Protein 5G2U (pdb70)

CATH classification: 3.40.720.10

Nearest PDB structures (foldseek):
  5g2u-assembly1_A  TM=1.002E+00  e=1.551E-100  Bacteroides thetaiotaomicron VPI-5482
  3b5q-assembly1_A  TM=1.000E+00  e=8.560E-94  Bacteroides thetaiotaomicron VPI-5482
  6pt6-assembly1_B  TM=8.086E-01  e=1.722E-25  Pseudoalteromonas fuliginea
  6pt4-assembly1_A  TM=8.047E-01  e=3.263E-25  Pseudoalteromonas fuliginea
  6ptk-assembly1_A  TM=8.006E-01  e=7.806E-25  Pseudoalteromonas fuliginea

Organism: Bacteroides thetaiotaomicron (strain ATCC 29148 / DSM 2079 / JCM 5827 / CCUG 10774 / NCTC 10582 / VPI-5482 / E50) (NCBI:txid226186)

InterPro domains:
  IPR000917 Sulfatase, N-terminal [PF00884] (16-344)
  IPR017850 Alkaline-phosphatase-like, core domain superfamily [G3DSA:3.40.720.10] (14-481)
  IPR017850 Alkaline-phosphatase-like, core domain superfamily [SSF53649] (14-444)
  IPR051849 Glycosaminoglycan-degrading sulfatase [PTHR46615] (4-479)

Foldseek 3Di:
DFFAAEEEAEAQAFLQLDCCSPRHPDQFVLVNVQQQQFAWAQFAFFAALAQLQLQLLQFLLAHCVVQVPFALADPPNHAARDPPRDGLLNLQLVVPAQAAEFDDHSRSHRCPNHDYDQFDFQDDDDPFADDDSLLRSLVRLLVVLLVDLLDYPPYYYYRYHHPPVCLLVRLVVQFDDDDGDDDDDDQDAADPQLEAPDLVQFDLVLLQCCFAPQSLVRQLQPDRSSLSVSLVSNSVRSNSVSVSVVSSLCSNVNDPSNQSYKYWYKYSWHACSSRNDGGRDDDDRACRTTGMIIGIHHPLFGRDSDHDLQANAYSSNAVSVQVCVSSVGDDPPPNPYAHPVCVRNVHDRPDGDQWDKYWHAGHHPLWGKIKMWIGGSFWIWIAIPRVRRMFIDGCVVCVSSNDGCLPPPVCVVVNVVRVVVVVVVCVVSVPCVVVDDTDHDCVSSPFDGHSNGDDDRHRVVPD

Sequence (463 aa):
EKPNFLIIQCDHLTQRVVGAYGQTQGCTLPIDEVASRGVIIFSNAYVGCPLSQPSRAALWSGMMPHQTNVRSNSSEPVNTRLPENVPTLGSLFSSESGYEAVHFGKTHDMGSLRGFKHKEPVAKPFTDPEFPVNNDSFLDVGTCEDAVAYLSNPEPFICIADFQNPHNICGFIGENAGVHTDRPISGPLPELPDNFDVEDWSNIPTPVQYICCSHRRMTQAAHWNEENYRHYIAAFQHYTKMVSKQVDSVLKALYSTPAGRNNTIVVIMADHGDGMASHRMVTKHISFYDEMTNVPFIFAGPGIKQQKKPVDHLLTQPTLDLLPTLCDLAGIAVPAEKAGISLAPTLRGEKQKKSHPYVVSEWHSEYEYVTTPGRMVRGPRYKYTHYLEGNGEELYDMKKDPGERKNLAKDPKYSKIILAEHRALLDDYITRSKDDYRSLKVDADPRCRNHTPGYPSHEGPGAREIL

Secondary structure (DSSP, 8-state):
-PPEEEEEEETT--TTTSGGGSS--SS-HHHHHHHHTSEEBS-BB-S-SSHHHHHHHHHHT--HHHHT--SS--TTTS-PPPTTS--HHHHHHHTT-EEEEEE----TTTTTTSEEE---------SSS---HHHHHHHHHHHHHHHHHH----EEEEEEE-TTTTHHHHHHHT-SS-PPPP-SS--PPPPTT-S-S-GGGS-HHHHTHHHH-HHHHHHTT--HHHHHHHHHHHHHHHHHHHHHHHHHHHHHTTSTTGGGEEEEEE-S----TTGGG--S-SS---HHHHB--EEEESTTPPP-SS-B-SS-B-HHHHHHHHHHHHHTPPPPTT------HHHHHTS------S-EEEEEEESSSSSEEEEEEEE-SSEEEEEETGGGEEEEEETTT-TT-----TT-GGGHHHHHHHHHHHHHHHHHTT--GGGPPPB--GGGS-SSSSGGG--S--HHHH-

B-factor: mean 21.64, std 9.88, range [9.94, 91.68]

Solvent-accessible surface area: 17112 Å² total; per-residue (Å²): 129,83,22,4,0,0,0,0,0,0,0,0,0,0,30,70,3,0,20,30,25,64,133,28,94,39,4,0,119,29,0,24,51,0,6,77,112,0,0,11,0,26,15,0,0,3,0,2,0,1,3,7,0,2,0,0,0,5,0,0,1,32,4,2,13,74,10,87,0,29,0,20,10,77,70,126,89,7,69,166,13,74,78,132,26,36,0,1,0,5,21,0,44,140,52,58,9,95,8,15,0,14,1,28,41,54,14,25,4,0,12,81,32,20,67,74,88,114,12,84,34,86,102,74,126,25,128,65,20,48,31,54,93,22,1,24,48,1,37,2,2,13,90,23,0,45,69,36,1,53,128,60,104,39,2,0,0,0,0,0,0,25,0,0,38,1,0,12,20,12,0,30,73,18,42,28,133,39,132,19,66,124,38,100,41,125,52,22,83,37,23,145,5,10,72,29,94,71,49,80,34,24,5,42,0,3,17,13,0,0,4,13,8,152,37,0,28,41,0,2,90,12,84,106,49,4,1,80,24,0,16,7,0,1,36,48,0,0,86,29,0,4,153,23,0,47,46,0,12,139,6,1,93,74,30,127,18,0,213,42,2,2,0,0,0,1,0,1,0,0,0,0,6,0,1,14,44,3,0,1,23,6,1,1,2,6,28,14,1,0,9,0,0,0,0,0,2,24,55,58,14,64,104,63,97,86,46,4,95,137,15,14,0,4,0,1,12,0,0,1,6,0,0,0,47,20,8,71,20,92,50,30,106,126,18,62,14,20,20,7,0,26,11,0,72,60,104,78,46,191,121,58,25,79,14,2,3,0,5,2,30,1,44,110,65,98,10,16,0,0,0,2,0,0,17,0,110,84,26,1,3,2,6,0,33,23,68,100,14,32,0,0,4,7,16,154,162,23,87,19,3,103,53,20,26,14,159,58,115,85,57,70,66,42,14,53,82,15,105,54,46,0,73,58,14,22,109,156,14,179,12,57,0,118,91,40,81,57,82,20,55,105,63,3,37,77,34,99,47,1,3,70,45,7,122,50,99,10,3,63,75,66,78

Radius of gyration: 21.0 Å; Cα contacts (8 Å, |Δi|>4): 1084; chains: 1; bounding box: 50×53×60 Å

Structure (mmCIF, N/CA/C/O backbone):
data_5G2U
#
_entry.id   5G2U
#
_cell.length_a   68.872
_cell.length_b   68.872
_cell.length_c   110.004
_cell.angle_alpha   90.00
_cell.angle_beta   90.00
_cell.angle_gamma   90.00
#
_symmetry.space_group_name_H-M   'P 41'
#
loop_
_entity.id
_entity.type
_entity.pdbx_description
1 polymer '2-O GLYCOSAMINOGLYCAN SULFATASE'
2 non-polymer 'ZINC ION'
3 non-polymer 'CITRIC ACID'
4 water water
#
loop_
_atom_site.group_PDB
_atom_site.id
_atom_site.type_symbol
_atom_site.label_atom_id
_atom_site.label_alt_id
_atom_site.label_comp_id
_atom_site.label_asym_id
_atom_site.label_entity_id
_atom_site.label_seq_id
_atom_site.pdbx_PDB_ins_code
_atom_site.Cartn_x
_atom_site.Cartn_y
_atom_site.Cartn_z
_atom_site.occupancy
_atom_site.B_iso_or_equiv
_atom_site.auth_seq_id
_atom_site.auth_comp_id
_atom_site.auth_asym_id
_atom_site.auth_atom_id
_atom_site.pdbx_PDB_model_num
ATOM 1 N N . GLU A 1 22 ? -0.400 23.586 -34.014 1.00 52.31 22 GLU A N 1
ATOM 2 C CA . GLU A 1 22 ? -1.367 23.342 -32.900 1.00 44.37 22 GLU A CA 1
ATOM 3 C C . GLU A 1 22 ? -0.797 23.851 -31.570 1.00 37.55 22 GLU A C 1
ATOM 4 O O . GLU A 1 22 ? 0.338 23.541 -31.225 1.00 38.13 22 GLU A O 1
ATOM 5 N N . LYS A 1 23 ? -1.582 24.638 -30.838 1.00 31.89 23 LYS A N 1
ATOM 6 C CA . LYS A 1 23 ? -1.135 25.179 -29.543 1.00 27.06 23 LYS A CA 1
ATOM 7 C C . LYS A 1 23 ? -0.916 24.015 -28.556 1.00 24.09 23 LYS A C 1
ATOM 8 O O . LYS A 1 23 ? -1.638 23.026 -28.637 1.00 25.38 23 LYS A O 1
ATOM 12 N N . PRO A 1 24 ? 0.087 24.123 -27.651 1.00 20.25 24 PRO A N 1
ATOM 13 C CA . PRO A 1 24 ? 0.307 22.973 -26.752 1.00 17.53 24 PRO A CA 1
ATOM 14 C C . PRO A 1 24 ? -0.698 22.972 -25.610 1.00 16.84 24 PRO A C 1
ATOM 15 O O . PRO A 1 24 ? -1.194 24.004 -25.205 1.00 17.90 24 PRO A O 1
ATOM 19 N N . ASN A 1 25 ? -0.996 21.775 -25.118 1.00 13.55 25 ASN A N 1
ATOM 20 C CA . ASN A 1 25 ? -1.645 21.636 -23.821 1.00 12.98 25 ASN A CA 1
ATOM 21 C C . ASN A 1 25 ? -0.584 21.708 -22.701 1.00 12.87 25 ASN A C 1
ATOM 22 O O . ASN A 1 25 ? 0.617 21.605 -22.964 1.00 12.83 25 ASN A O 1
ATOM 27 N N . PHE A 1 26 ? -1.046 21.873 -21.454 1.00 12.94 26 PHE A N 1
ATOM 28 C CA . PHE A 1 26 ? -0.152 21.912 -20.289 1.00 12.21 26 PHE A CA 1
ATOM 29 C C . PHE A 1 26 ? -0.698 21.012 -19.181 1.00 12.51 26 PHE A C 1
ATOM 30 O O . PHE A 1 26 ? -1.908 20.987 -18.933 1.00 12.38 26 PHE A O 1
ATOM 38 N N . LEU A 1 27 ? 0.210 20.288 -18.531 1.00 12.25 27 LEU A N 1
ATOM 39 C CA . LEU A 1 27 ? -0.124 19.530 -17.340 1.00 11.61 27 LEU A CA 1
ATOM 40 C C . LEU A 1 27 ? 0.898 19.946 -16.292 1.00 10.71 27 LEU A C 1
ATOM 41 O O . LEU A 1 27 ? 2.106 19.712 -16.470 1.00 11.52 27 LEU A O 1
ATOM 46 N N . ILE A 1 28 ? 0.416 20.551 -15.208 1.00 11.43 28 ILE A N 1
ATOM 47 C CA . ILE A 1 28 ? 1.276 21.005 -14.112 1.00 11.35 28 ILE A CA 1
ATOM 48 C C . ILE A 1 28 ? 1.006 20.085 -12.926 1.00 11.00 28 ILE A C 1
ATOM 49 O O . ILE A 1 28 ? -0.121 20.019 -12.429 1.00 12.82 28 ILE A O 1
ATOM 54 N N . ILE A 1 29 ? 2.039 19.348 -12.521 1.00 10.81 29 ILE A N 1
ATOM 55 C CA . ILE A 1 29 ? 1.961 18.445 -11.395 1.00 11.33 29 ILE A CA 1
ATOM 56 C C . ILE A 1 29 ? 2.774 19.100 -10.259 1.00 11.65 29 ILE A C 1
ATOM 57 O O . ILE A 1 29 ? 4.004 19.304 -10.370 1.00 13.13 29 ILE A O 1
ATOM 62 N N . GLN A 1 30 ? 2.097 19.385 -9.143 1.00 10.91 30 GLN A N 1
ATOM 63 C CA . GLN A 1 30 ? 2.752 20.018 -7.995 1.00 11.73 30 GLN A CA 1
ATOM 64 C C . GLN A 1 30 ? 2.538 19.142 -6.781 1.00 12.21 30 GLN A C 1
ATOM 65 O O . GLN A 1 30 ? 1.407 18.701 -6.530 1.00 14.19 30 GLN A O 1
ATOM 71 N N . CYS A 1 31 ? 3.625 18.903 -6.035 1.00 11.31 31 CYS A N 1
ATOM 72 C CA . CYS A 1 31 ? 3.586 18.009 -4.872 1.00 12.01 31 CYS A CA 1
ATOM 73 C C . CYS A 1 31 ? 4.061 18.778 -3.653 1.00 14.63 31 CYS A C 1
ATOM 74 O O . CYS A 1 31 ? 5.168 19.280 -3.637 1.00 19.45 31 CYS A O 1
ATOM 77 N N . ASP A 1 32 ? 3.290 18.752 -2.601 1.00 13.63 32 ASP A N 1
ATOM 78 C CA . ASP A 1 32 ? 3.520 19.580 -1.413 1.00 12.83 32 ASP A CA 1
ATOM 79 C C . ASP A 1 32 ? 4.625 18.925 -0.564 1.00 12.21 32 ASP A C 1
ATOM 80 O O . ASP A 1 32 ? 4.516 17.753 -0.227 1.00 14.57 32 ASP A O 1
ATOM 85 N N . HIS A 1 33 ? 5.656 19.696 -0.219 1.00 11.96 33 HIS A N 1
ATOM 86 C CA . HIS A 1 33 ? 6.869 19.261 0.516 1.00 11.38 33 HIS A CA 1
ATOM 87 C C . HIS A 1 33 ? 7.943 18.588 -0.362 1.00 11.30 33 HIS A C 1
ATOM 88 O O . HIS A 1 33 ? 8.986 18.258 0.163 1.00 12.93 33 HIS A O 1
ATOM 95 N N . LEU A 1 34 ? 7.691 18.322 -1.634 1.00 10.97 34 LEU A N 1
ATOM 96 C CA . LEU A 1 34 ? 8.632 17.536 -2.411 1.00 11.10 34 LEU A CA 1
ATOM 97 C C . LEU A 1 34 ? 9.974 18.315 -2.547 1.00 11.13 34 LEU A C 1
ATOM 98 O O . LEU A 1 34 ? 9.990 19.511 -2.814 1.00 12.51 34 LEU A O 1
ATOM 103 N N . THR A 1 35 ? 11.080 17.607 -2.388 1.00 11.05 35 THR A N 1
ATOM 104 C CA . THR A 1 35 ? 12.414 18.198 -2.351 1.00 10.31 35 THR A CA 1
ATOM 105 C C . THR A 1 35 ? 13.291 17.779 -3.503 1.00 10.34 35 THR A C 1
ATOM 106 O O . THR A 1 35 ? 13.100 16.712 -4.087 1.00 10.89 35 THR A O 1
ATOM 110 N N . GLN A 1 36 ? 14.271 18.625 -3.830 1.00 10.21 36 GLN A N 1
ATOM 111 C CA . GLN A 1 36 ? 15.278 18.206 -4.784 1.00 10.62 36 GLN A CA 1
ATOM 112 C C . GLN A 1 36 ? 16.001 16.929 -4.307 1.00 11.02 36 GLN A C 1
ATOM 113 O O . GLN A 1 36 ? 16.287 16.012 -5.105 1.00 11.60 36 GLN A O 1
ATOM 119 N N . ARG A 1 37 ? 16.297 16.859 -3.005 1.00 11.22 37 ARG A N 1
ATOM 120 C CA . ARG A 1 37 ? 17.075 15.734 -2.507 1.00 10.72 37 ARG A CA 1
ATOM 121 C C . ARG A 1 37 ? 16.443 14.367 -2.837 1.00 10.95 37 ARG A C 1
ATOM 122 O O . ARG A 1 37 ? 17.164 13.439 -3.172 1.00 11.99 37 ARG A O 1
ATOM 130 N N . VAL A 1 38 ? 15.124 14.256 -2.737 1.00 11.17 38 VAL A N 1
ATOM 131 C CA . VAL A 1 38 ? 14.461 12.982 -2.944 1.00 11.33 38 VAL A CA 1
ATOM 132 C C . VAL A 1 38 ? 14.182 12.695 -4.412 1.00 11.27 38 VAL A C 1
ATOM 133 O O . VAL A 1 38 ? 13.827 11.567 -4.731 1.00 13.20 38 VAL A O 1
ATOM 137 N N . VAL A 1 39 ? 14.265 13.701 -5.293 1.00 10.90 39 VAL A N 1
ATOM 138 C CA . VAL A 1 39 ? 13.957 13.525 -6.725 1.00 10.97 39 VAL A CA 1
ATOM 139 C C . VAL A 1 39 ? 15.213 13.056 -7.438 1.00 12.30 39 VAL A C 1
ATOM 140 O O . VAL A 1 39 ? 16.202 13.782 -7.492 1.00 13.21 39 VAL A O 1
ATOM 144 N N . GLY A 1 40 ? 15.170 11.840 -7.974 1.00 12.44 40 GLY A N 1
ATOM 145 C CA . GLY A 1 40 ? 16.362 11.228 -8.534 1.00 13.28 40 GLY A CA 1
ATOM 146 C C . GLY A 1 40 ? 17.051 11.987 -9.627 1.00 13.75 40 GLY A C 1
ATOM 147 O O . GLY A 1 40 ? 18.303 11.929 -9.738 1.00 15.58 40 GLY A O 1
ATOM 148 N N . ALA A 1 41 ? 16.283 12.754 -10.397 1.00 13.22 41 ALA A N 1
ATOM 149 C CA . ALA A 1 41 ? 16.883 13.605 -11.429 1.00 14.57 41 ALA A CA 1
ATOM 150 C C . ALA A 1 41 ? 17.931 14.598 -10.891 1.00 14.17 41 ALA A C 1
ATOM 151 O O . ALA A 1 41 ? 18.827 15.049 -11.642 1.00 18.05 41 ALA A O 1
ATOM 153 N N . TYR A 1 42 ? 17.809 14.966 -9.616 1.00 13.20 42 TYR A N 1
ATOM 154 C CA . TYR A 1 42 ? 18.782 15.852 -8.966 1.00 14.69 42 TYR A CA 1
ATOM 155 C C . TYR A 1 42 ? 20.053 15.177 -8.422 1.00 16.43 42 TYR A C 1
ATOM 156 O O . TYR A 1 42 ? 20.952 15.862 -7.909 1.00 20.46 42 TYR A O 1
ATOM 165 N N . GLY A 1 43 ? 20.124 13.861 -8.536 1.00 15.11 43 GLY A N 1
ATOM 166 C CA . GLY A 1 43 ? 21.370 13.124 -8.321 1.00 18.79 43 GLY A CA 1
ATOM 167 C C . GLY A 1 43 ? 21.777 12.801 -6.896 1.00 19.76 43 GLY A C 1
ATOM 168 O O . GLY A 1 43 ? 22.894 12.333 -6.691 1.00 26.75 43 GLY A O 1
ATOM 169 N N . GLN A 1 44 ? 20.874 12.993 -5.918 1.00 18.43 44 GLN A N 1
ATOM 170 C CA . GLN A 1 44 ? 21.191 12.751 -4.504 1.00 18.97 44 GLN A CA 1
ATOM 171 C C . GLN A 1 44 ? 20.614 11.459 -3.896 1.00 21.36 44 GLN A C 1
ATOM 172 O O . GLN A 1 44 ? 21.200 10.876 -2.957 1.00 28.77 44 GLN A O 1
ATOM 178 N N . THR A 1 45 ? 19.427 11.083 -4.320 1.00 19.64 45 THR A N 1
ATOM 179 C CA . THR A 1 45 ? 18.718 9.928 -3.782 1.00 19.90 45 THR A CA 1
ATOM 180 C C . THR A 1 45 ? 18.217 9.123 -4.956 1.00 21.15 45 THR A C 1
ATOM 181 O O . THR A 1 45 ? 17.704 9.683 -5.937 1.00 23.96 45 THR A O 1
ATOM 185 N N . GLN A 1 46 ? 18.364 7.824 -4.867 1.00 20.69 46 GLN A N 1
ATOM 186 C CA . GLN A 1 46 ? 17.920 6.947 -5.930 1.00 23.45 46 GLN A CA 1
ATOM 187 C C . GLN A 1 46 ? 16.629 6.284 -5.529 1.00 21.04 46 GLN A C 1
ATOM 188 O O . GLN A 1 46 ? 16.373 6.017 -4.345 1.00 23.40 46 GLN A O 1
ATOM 190 N N . GLY A 1 47 ? 15.801 6.018 -6.518 1.00 20.60 47 GLY A N 1
ATOM 191 C CA . GLY A 1 47 ? 14.678 5.095 -6.366 1.00 20.44 47 GLY A CA 1
ATOM 192 C C . GLY A 1 47 ? 13.320 5.612 -5.910 1.00 18.34 47 GLY A C 1
ATOM 193 O O . GLY A 1 47 ? 12.386 4.837 -5.846 1.00 23.47 47 GLY A O 1
ATOM 194 N N . CYS A 1 48 ? 13.211 6.895 -5.568 1.00 15.22 48 CYS A N 1
ATOM 195 C CA . CYS A 1 48 ? 11.976 7.395 -4.990 1.00 14.28 48 CYS A CA 1
ATOM 196 C C . CYS A 1 48 ? 11.027 8.036 -5.953 1.00 13.21 48 CYS A C 1
ATOM 197 O O . CYS A 1 48 ? 9.866 8.177 -5.610 1.00 13.62 48 CYS A O 1
ATOM 200 N N . THR A 1 49 ? 11.513 8.438 -7.147 1.00 12.11 49 THR A N 1
ATOM 201 C CA . THR A 1 49 ? 10.733 9.241 -8.079 1.00 11.37 49 THR A CA 1
ATOM 202 C C . THR A 1 49 ? 10.965 8.864 -9.531 1.00 12.37 49 THR A C 1
ATOM 203 O O . THR A 1 49 ? 11.015 9.742 -10.400 1.00 12.61 49 THR A O 1
ATOM 207 N N . LEU A 1 50 ? 11.041 7.576 -9.818 1.00 13.34 50 LEU A N 1
ATOM 208 C CA . LEU A 1 50 ? 11.390 7.167 -11.191 1.00 14.62 50 LEU A CA 1
ATOM 209 C C . LEU A 1 50 ? 10.474 7.788 -12.276 1.00 13.12 50 LEU A C 1
ATOM 210 O O . LEU A 1 50 ? 10.974 8.233 -13.289 1.00 13.88 50 LEU A O 1
ATOM 215 N N . PRO A 1 51 ? 9.147 7.873 -12.060 1.00 13.25 51 PRO A N 1
ATOM 216 C CA . PRO A 1 51 ? 8.308 8.486 -13.092 1.00 13.24 51 PRO A CA 1
ATOM 217 C C . PRO A 1 51 ? 8.572 9.970 -13.335 1.00 13.93 51 PRO A C 1
ATOM 218 O O . PRO A 1 51 ? 8.452 10.462 -14.469 1.00 15.45 51 PRO A O 1
ATOM 222 N N . ILE A 1 52 ? 8.955 10.695 -12.286 1.00 13.17 52 ILE A N 1
ATOM 223 C CA . ILE A 1 52 ? 9.371 12.080 -12.451 1.00 12.81 52 ILE A CA 1
ATOM 224 C C . ILE A 1 52 ? 10.715 12.160 -13.183 1.00 12.64 52 ILE A C 1
ATOM 225 O O . ILE A 1 52 ? 10.904 13.026 -14.071 1.00 12.90 52 ILE A O 1
ATOM 230 N N . ASP A 1 53 ? 11.640 11.273 -12.831 1.00 12.49 53 ASP A N 1
ATOM 231 C CA . ASP A 1 53 ? 12.963 11.239 -13.438 1.00 12.86 53 ASP A CA 1
ATOM 232 C C . ASP A 1 53 ? 12.864 10.946 -14.961 1.00 13.45 53 ASP A C 1
ATOM 233 O O . ASP A 1 53 ? 13.644 11.479 -15.736 1.00 14.58 53 ASP A O 1
ATOM 238 N N . GLU A 1 54 ? 11.883 10.140 -15.362 1.00 13.13 54 GLU A N 1
ATOM 239 C CA . GLU A 1 54 ? 11.687 9.806 -16.784 1.00 12.96 54 GLU A CA 1
ATOM 240 C C . GLU A 1 54 ? 11.282 11.050 -17.567 1.00 13.76 54 GLU A C 1
ATOM 241 O O . GLU A 1 54 ? 11.752 11.270 -18.662 1.00 15.16 54 GLU A O 1
ATOM 243 N N . VAL A 1 55 ? 10.398 11.874 -16.998 1.00 12.77 55 VAL A N 1
ATOM 244 C CA . VAL A 1 55 ? 10.026 13.153 -17.608 1.00 12.43 55 VAL A CA 1
ATOM 245 C C . VAL A 1 55 ? 11.242 14.065 -17.695 1.00 12.18 55 VAL A C 1
ATOM 246 O O . VAL A 1 55 ? 11.540 14.661 -18.755 1.00 12.99 55 VAL A O 1
ATOM 250 N N . ALA A 1 56 ? 11.972 14.182 -16.592 1.00 12.35 56 ALA A N 1
ATOM 251 C CA . ALA A 1 56 ? 13.170 15.037 -16.558 1.00 14.63 56 ALA A CA 1
ATOM 252 C C . ALA A 1 56 ? 14.166 14.673 -17.647 1.00 14.67 56 ALA A C 1
ATOM 253 O O . ALA A 1 56 ? 14.752 15.560 -18.279 1.00 15.65 56 ALA A O 1
ATOM 255 N N . SER A 1 57 ? 14.315 13.379 -17.886 1.00 14.16 57 SER A N 1
ATOM 256 C CA . SER A 1 57 ? 15.282 12.884 -18.850 1.00 15.95 57 SER A CA 1
ATOM 257 C C . SER A 1 57 ? 14.907 13.245 -20.286 1.00 18.00 57 SER A C 1
ATOM 258 O O . SER A 1 57 ? 15.776 13.213 -21.150 1.00 26.21 57 SER A O 1
ATOM 261 N N . ARG A 1 58 ? 13.640 13.566 -20.542 1.00 15.22 58 ARG A N 1
ATOM 262 C CA . ARG A 1 58 ? 13.200 14.137 -21.828 1.00 16.19 58 ARG A CA 1
ATOM 263 C C . ARG A 1 58 ? 13.277 15.622 -21.956 1.00 16.06 58 ARG A C 1
ATOM 264 O O . ARG A 1 58 ? 12.994 16.145 -23.024 1.00 17.09 58 ARG A O 1
ATOM 272 N N . GLY A 1 59 ? 13.533 16.332 -20.856 1.00 14.28 59 GLY A N 1
ATOM 273 C CA . GLY A 1 59 ? 13.417 17.778 -20.873 1.00 15.25 59 GLY A CA 1
ATOM 274 C C . GLY A 1 59 ? 14.541 18.439 -20.135 1.00 15.20 59 GLY A C 1
ATOM 275 O O . GLY A 1 59 ? 15.740 18.098 -20.329 1.00 15.76 59 GLY A O 1
ATOM 276 N N . VAL A 1 60 ? 14.151 19.353 -19.258 1.00 14.02 60 VAL A N 1
ATOM 277 C CA . VAL A 1 60 ? 15.093 20.285 -18.638 1.00 14.11 60 VAL A CA 1
ATOM 278 C C . VAL A 1 60 ? 14.784 20.360 -17.139 1.00 14.13 60 VAL A C 1
ATOM 279 O O . VAL A 1 60 ? 13.607 20.442 -16.759 1.00 14.09 60 VAL A O 1
ATOM 283 N N A ILE A 1 61 ? 15.804 20.282 -16.282 0.50 13.38 61 ILE A N 1
ATOM 284 N N B ILE A 1 61 ? 15.848 20.356 -16.336 0.50 13.97 61 ILE A N 1
ATOM 285 C CA A ILE A 1 61 ? 15.597 20.578 -14.853 0.50 13.33 61 ILE A CA 1
ATOM 286 C CA B ILE A 1 61 ? 15.807 20.436 -14.878 0.50 14.56 61 ILE A CA 1
ATOM 287 C C A ILE A 1 61 ? 16.479 21.717 -14.423 0.50 13.58 61 ILE A C 1
ATOM 288 C C B ILE A 1 61 ? 16.475 21.771 -14.500 0.50 14.24 61 ILE A C 1
ATOM 289 O O A ILE A 1 61 ? 17.634 21.840 -14.853 0.50 14.01 61 ILE A O 1
ATOM 290 O O B ILE A 1 61 ? 17.509 22.098 -15.095 0.50 15.00 61 ILE A O 1
ATOM 299 N N . PHE A 1 62 ? 15.916 22.546 -13.562 1.00 12.82 62 PHE A N 1
ATOM 300 C CA . PHE A 1 62 ? 16.575 23.734 -13.061 1.00 14.16 62 PHE A CA 1
ATOM 301 C C . PHE A 1 62 ? 17.146 23.456 -11.676 1.00 13.40 62 PHE A C 1
ATOM 302 O O . PHE A 1 62 ? 16.421 23.040 -10.776 1.00 14.79 62 PHE A O 1
ATOM 310 N N . SER A 1 63 ? 18.435 23.718 -11.509 1.00 14.36 63 SER A N 1
ATOM 311 C CA . SER A 1 63 ? 19.113 23.539 -10.214 1.00 15.11 63 SER A CA 1
ATOM 312 C C . SER A 1 63 ? 18.736 24.567 -9.158 1.00 14.67 63 SER A C 1
ATOM 313 O O . SER A 1 63 ? 18.738 24.261 -7.975 1.00 15.17 63 SER A O 1
ATOM 316 N N . ASN A 1 64 ? 18.517 25.798 -9.596 1.00 14.20 64 ASN A N 1
ATOM 317 C CA . ASN A 1 64 ? 18.271 26.926 -8.712 1.00 15.25 64 ASN A CA 1
ATOM 318 C C . ASN A 1 64 ? 16.841 27.368 -8.966 1.00 14.56 64 ASN A C 1
ATOM 319 O O . ASN A 1 64 ? 16.581 28.038 -9.970 1.00 15.91 64 ASN A O 1
ATOM 324 N N . ALA A 1 65 ? 15.914 26.926 -8.111 1.00 13.17 65 ALA A N 1
ATOM 325 C CA . ALA A 1 65 ? 14.507 27.141 -8.291 1.00 12.84 65 ALA A CA 1
ATOM 326 C C . ALA A 1 65 ? 13.883 27.443 -6.953 1.00 13.25 65 ALA A C 1
ATOM 327 O O . ALA A 1 65 ? 13.325 26.581 -6.271 1.00 13.33 65 ALA A O 1
ATOM 329 N N . TYR A 1 66 ? 13.959 28.727 -6.596 1.00 13.09 66 TYR A N 1
ATOM 330 C CA . TYR A 1 66 ? 13.585 29.159 -5.269 1.00 13.15 66 TYR A CA 1
ATOM 331 C C . TYR A 1 66 ? 12.157 29.654 -5.179 1.00 13.80 66 TYR A C 1
ATOM 332 O O . TYR A 1 66 ? 11.706 30.438 -6.027 1.00 15.45 66 TYR A O 1
ATOM 341 N N . VAL A 1 67 ? 11.425 29.171 -4.197 1.00 12.41 67 VAL A N 1
ATOM 342 C CA . VAL A 1 67 ? 10.070 29.612 -3.963 1.00 13.53 67 VAL A CA 1
ATOM 343 C C . VAL A 1 67 ? 10.009 30.856 -3.114 1.00 14.17 67 VAL A C 1
ATOM 344 O O . VAL A 1 67 ? 10.915 31.127 -2.314 1.00 15.14 67 VAL A O 1
ATOM 348 N N . GLY A 1 68 ? 8.936 31.610 -3.297 1.00 15.21 68 GLY A N 1
ATOM 349 C CA . GLY A 1 68 ? 8.803 32.916 -2.657 1.00 15.88 68 GLY A CA 1
ATOM 350 C C . GLY A 1 68 ? 8.533 32.916 -1.170 1.00 16.12 68 GLY A C 1
ATOM 351 O O . GLY A 1 68 ? 8.644 33.973 -0.531 1.00 16.17 68 GLY A O 1
ATOM 352 N N . CYS A 1 69 ? 8.129 31.772 -0.622 1.00 15.15 69 CYS A N 1
ATOM 353 C CA . CYS A 1 69 ? 7.946 31.599 0.803 1.00 14.77 69 CYS A CA 1
ATOM 354 C C . CYS A 1 69 ? 7.868 30.107 1.085 1.00 14.70 69 CYS A C 1
ATOM 355 O O . CYS A 1 69 ? 7.142 29.395 0.391 1.00 15.25 69 CYS A O 1
ATOM 358 N N . PRO A 1 70 ? 8.571 29.615 2.105 1.00 14.07 70 PRO A N 1
ATOM 359 C CA . PRO A 1 70 ? 8.500 28.177 2.419 1.00 14.56 70 PRO A CA 1
ATOM 360 C C . PRO A 1 70 ? 7.276 27.855 3.279 1.00 14.41 70 PRO A C 1
ATOM 361 O O . PRO A 1 70 ? 7.374 27.422 4.428 1.00 16.40 70 PRO A O 1
ATOM 365 N N . LEU A 1 71 ? 6.102 28.077 2.718 1.00 14.43 71 LEU A N 1
ATOM 366 C CA . LEU A 1 71 ? 4.846 27.791 3.389 1.00 13.20 71 LEU A CA 1
ATOM 367 C C . LEU A 1 71 ? 3.773 27.699 2.293 1.00 13.48 71 LEU A C 1
ATOM 368 O O . LEU A 1 71 ? 3.743 28.469 1.365 1.00 15.60 71 LEU A O 1
ATOM 373 N N . SER A 1 72 ? 2.653 26.717 2.540 1.00 17.45 72 SER A N 1
ATOM 374 C CA . SER A 1 72 ? 1.771 26.374 1.396 1.00 18.17 72 SER A CA 1
ATOM 375 C C . SER A 1 72 ? 0.937 27.550 0.901 1.00 18.85 72 SER A C 1
ATOM 376 O O . SER A 1 72 ? 0.998 27.893 -0.271 1.00 16.34 72 SER A O 1
ATOM 379 N N . GLN A 1 73 ? 0.194 28.220 1.791 1.00 14.70 73 GLN A N 1
ATOM 380 C CA . GLN A 1 73 ? -0.747 29.209 1.266 1.00 15.62 73 GLN A CA 1
ATOM 381 C C . GLN A 1 73 ? -0.039 30.415 0.655 1.00 14.47 73 GLN A C 1
ATOM 382 O O . GLN A 1 73 ? -0.401 30.868 -0.418 1.00 16.21 73 GLN A O 1
ATOM 388 N N . PRO A 1 74 ? 1.010 30.944 1.313 1.00 15.23 74 PRO A N 1
ATOM 389 C CA . PRO A 1 74 ? 1.717 32.027 0.652 1.00 14.43 74 PRO A CA 1
ATOM 390 C C . PRO A 1 74 ? 2.366 31.682 -0.657 1.00 14.73 74 PRO A C 1
ATOM 391 O O . PRO A 1 74 ? 2.299 32.440 -1.623 1.00 16.77 74 PRO A O 1
ATOM 395 N N . SER A 1 75 ? 2.976 30.496 -0.705 1.00 13.93 75 SER A N 1
ATOM 396 C CA . SER A 1 75 ? 3.552 30.052 -1.944 1.00 14.33 75 SER A CA 1
ATOM 397 C C . SER A 1 75 ? 2.542 29.935 -3.079 1.00 13.14 75 SER A C 1
ATOM 398 O O . SER A 1 75 ? 2.854 30.362 -4.198 1.00 15.41 75 SER A O 1
ATOM 401 N N . ARG A 1 76 ? 1.392 29.326 -2.791 1.00 13.35 76 ARG A N 1
ATOM 402 C CA . ARG A 1 76 ? 0.368 29.088 -3.830 1.00 14.47 76 ARG A CA 1
ATOM 403 C C . ARG A 1 76 ? -0.342 30.376 -4.249 1.00 14.65 76 ARG A C 1
ATOM 404 O O . ARG A 1 76 ? -0.600 30.586 -5.423 1.00 14.88 76 ARG A O 1
ATOM 412 N N . ALA A 1 77 ? -0.674 31.225 -3.278 1.00 16.15 77 ALA A N 1
ATOM 413 C CA . ALA A 1 77 ? -1.302 32.512 -3.648 1.00 17.21 77 ALA A CA 1
ATOM 414 C C . ALA A 1 77 ? -0.385 33.317 -4.565 1.00 15.12 77 ALA A C 1
ATOM 415 O O . ALA A 1 77 ? -0.835 33.969 -5.527 1.00 17.54 77 ALA A O 1
ATOM 417 N N . ALA A 1 78 ? 0.918 33.270 -4.269 1.00 16.14 78 ALA A N 1
ATOM 418 C CA . ALA A 1 78 ? 1.932 33.916 -5.071 1.00 15.93 78 ALA A CA 1
ATOM 419 C C . ALA A 1 78 ? 2.169 33.244 -6.441 1.00 15.98 78 ALA A C 1
ATOM 420 O O . ALA A 1 78 ? 2.259 33.897 -7.466 1.00 17.45 78 ALA A O 1
ATOM 422 N N . LEU A 1 79 ? 2.277 31.915 -6.444 1.00 14.97 79 LEU A N 1
ATOM 423 C CA . LEU A 1 79 ? 2.576 31.153 -7.662 1.00 14.79 79 LEU A CA 1
ATOM 424 C C . LEU A 1 79 ? 1.548 31.387 -8.782 1.00 14.06 79 LEU A C 1
ATOM 425 O O . LEU A 1 79 ? 1.912 31.745 -9.896 1.00 13.97 79 LEU A O 1
ATOM 430 N N . TRP A 1 80 ? 0.267 31.194 -8.460 1.00 13.86 80 TRP A N 1
ATOM 431 C CA . TRP A 1 80 ? -0.728 31.223 -9.523 1.00 14.65 80 TRP A CA 1
ATOM 432 C C . TRP A 1 80 ? -1.036 32.645 -9.992 1.00 16.70 80 TRP A C 1
ATOM 433 O O . TRP A 1 80 ? -1.634 32.820 -11.046 1.00 17.44 80 TRP A O 1
ATOM 444 N N . SER A 1 81 ? -0.585 33.639 -9.220 1.00 17.13 81 SER A N 1
ATOM 445 C CA . SER A 1 81 ? -0.673 35.065 -9.641 1.00 16.97 81 SER A CA 1
ATOM 446 C C . SER A 1 81 ? 0.626 35.619 -10.152 1.00 17.88 81 SER A C 1
ATOM 447 O O . SER A 1 81 ? 0.662 36.768 -10.620 1.00 19.27 81 SER A O 1
ATOM 450 N N . GLY A 1 82 ? 1.721 34.858 -10.036 1.00 17.02 82 GLY A N 1
ATOM 451 C CA . GLY A 1 82 ? 2.996 35.364 -10.479 1.00 16.51 82 GLY A CA 1
ATOM 452 C C . GLY A 1 82 ? 3.482 36.588 -9.729 1.00 18.54 82 GLY A C 1
ATOM 453 O O . GLY A 1 82 ? 4.072 37.489 -10.353 1.00 19.79 82 GLY A O 1
ATOM 454 N N . MET A 1 83 ? 3.273 36.601 -8.418 1.00 19.29 83 MET A N 1
ATOM 455 C CA . MET A 1 83 ? 3.630 37.748 -7.543 1.00 20.15 83 MET A CA 1
ATOM 456 C C . MET A 1 83 ? 4.373 37.225 -6.325 1.00 20.99 83 MET A C 1
ATOM 457 O O . MET A 1 83 ? 4.529 36.014 -6.180 1.00 21.55 83 MET A O 1
ATOM 462 N N . MET A 1 84 ? 4.858 38.113 -5.457 1.00 21.92 84 MET A N 1
ATOM 463 C CA . MET A 1 84 ? 5.484 37.736 -4.203 1.00 21.69 84 MET A CA 1
ATOM 464 C C . MET A 1 84 ? 4.499 37.886 -3.045 1.00 20.75 84 MET A C 1
ATOM 465 O O . MET A 1 84 ? 3.519 38.653 -3.145 1.00 22.67 84 MET A O 1
ATOM 470 N N . PRO A 1 85 ? 4.742 37.193 -1.916 1.00 19.92 85 PRO A N 1
ATOM 471 C CA . PRO A 1 85 ? 3.738 37.187 -0.850 1.00 21.51 85 PRO A CA 1
ATOM 472 C C . PRO A 1 85 ? 3.359 38.529 -0.221 1.00 24.20 85 PRO A C 1
ATOM 473 O O . PRO A 1 85 ? 2.207 38.747 0.136 1.00 24.60 85 PRO A O 1
ATOM 477 N N . HIS A 1 86 ? 4.308 39.430 -0.045 1.00 24.59 86 HIS A N 1
ATOM 478 C CA . HIS A 1 86 ? 3.901 40.714 0.551 1.00 24.12 86 HIS A CA 1
ATOM 479 C C . HIS A 1 86 ? 3.011 41.507 -0.423 1.00 27.41 86 HIS A C 1
ATOM 480 O O . HIS A 1 86 ? 2.278 42.385 0.022 1.00 30.25 86 HIS A O 1
ATOM 487 N N . GLN A 1 87 ? 3.090 41.186 -1.717 1.00 21.61 87 GLN A N 1
ATOM 488 C CA . GLN A 1 87 ? 2.242 41.831 -2.751 1.00 23.38 87 GLN A CA 1
ATOM 489 C C . GLN A 1 87 ? 0.837 41.274 -2.879 1.00 24.02 87 GLN A C 1
ATOM 490 O O . GLN A 1 87 ? -0.117 42.020 -3.069 1.00 27.57 87 GLN A O 1
ATOM 496 N N . THR A 1 88 ? 0.703 39.951 -2.840 1.00 22.02 88 THR A N 1
ATOM 497 C CA . THR A 1 88 ? -0.634 39.362 -2.687 1.00 22.35 88 THR A CA 1
ATOM 498 C C . THR A 1 88 ? -1.219 39.716 -1.327 1.00 23.65 88 THR A C 1
ATOM 499 O O . THR A 1 88 ? -2.420 39.682 -1.124 1.00 27.00 88 THR A O 1
ATOM 503 N N . ASN A 1 89 ? -0.322 39.993 -0.379 1.00 24.59 89 ASN A N 1
ATOM 504 C CA . ASN A 1 89 ? -0.630 40.156 1.024 1.00 24.03 89 ASN A CA 1
ATOM 505 C C . ASN A 1 89 ? -1.186 38.907 1.726 1.00 22.97 89 ASN A C 1
ATOM 506 O O . ASN A 1 89 ? -1.844 38.995 2.744 1.00 27.60 89 ASN A O 1
ATOM 511 N N . VAL A 1 90 ? -0.889 37.728 1.143 1.00 21.43 90 VAL A N 1
ATOM 512 C CA . VAL A 1 90 ? -1.202 36.451 1.754 1.00 20.15 90 VAL A CA 1
ATOM 513 C C . VAL A 1 90 ? 0.157 35.952 2.265 1.00 20.71 90 VAL A C 1
ATOM 514 O O . VAL A 1 90 ? 0.959 35.381 1.507 1.00 19.83 90 VAL A O 1
ATOM 518 N N . ARG A 1 91 ? 0.431 36.238 3.532 1.00 19.99 91 ARG A N 1
ATOM 519 C CA . ARG A 1 91 ? 1.766 36.029 4.120 1.00 19.09 91 ARG A CA 1
ATOM 520 C C . ARG A 1 91 ? 1.860 34.890 5.129 1.00 19.37 91 ARG A C 1
ATOM 521 O O . ARG A 1 91 ? 2.946 34.625 5.639 1.00 22.62 91 ARG A O 1
ATOM 529 N N . SER A 1 92 ? 0.745 34.250 5.439 1.00 18.22 92 SER A N 1
ATOM 530 C CA . SER A 1 92 ? 0.654 33.158 6.363 1.00 18.21 92 SER A CA 1
ATOM 531 C C . SER A 1 92 ? -0.385 32.172 5.847 1.00 18.15 92 SER A C 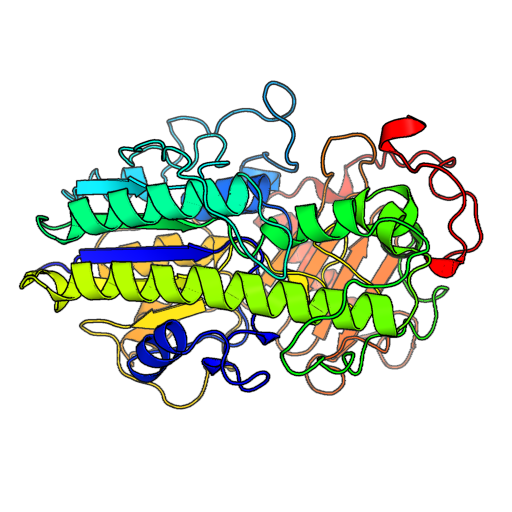1
ATOM 532 O O . SER A 1 92 ? -0.964 32.386 4.770 1.00 19.30 92 SER A O 1
ATOM 535 N N . ASN A 1 93 ? -0.611 31.117 6.613 1.00 17.51 93 ASN A N 1
ATOM 536 C CA . ASN A 1 93 ? -1.644 30.114 6.347 1.00 18.66 93 ASN A CA 1
ATOM 537 C C . ASN A 1 93 ? -2.978 30.484 6.983 1.00 19.87 93 ASN A C 1
ATOM 538 O O . ASN A 1 93 ? -3.918 29.710 6.927 1.00 21.96 93 ASN A O 1
ATOM 543 N N . SER A 1 94 ? -3.064 31.634 7.650 1.00 22.13 94 SER A N 1
ATOM 544 C CA . SER A 1 94 ? -4.358 32.020 8.241 1.00 23.10 94 SER A CA 1
ATOM 545 C C . SER A 1 94 ? -5.414 32.274 7.180 1.00 26.84 94 SER A C 1
ATOM 546 O O . SER A 1 94 ? -5.098 32.692 6.063 1.00 26.10 94 SER A O 1
ATOM 549 N N . SER A 1 95 ? -6.669 32.016 7.552 1.00 31.22 95 SER A N 1
ATOM 550 C CA . SER A 1 95 ? -7.815 32.232 6.658 1.00 34.35 95 SER A CA 1
ATOM 551 C C . SER A 1 95 ? -8.301 33.692 6.738 1.00 41.84 95 SER A C 1
ATOM 552 O O . SER A 1 95 ? -7.627 34.562 7.333 1.00 36.07 95 SER A O 1
ATOM 555 N N . GLU A 1 96 ? -9.435 33.981 6.094 1.00 45.56 96 GLU A N 1
ATOM 556 C CA . GLU A 1 96 ? -10.064 35.300 6.200 1.00 46.01 96 GLU A CA 1
ATOM 557 C C . GLU A 1 96 ? -10.512 35.524 7.642 1.00 46.21 96 GLU A C 1
ATOM 558 O O . GLU A 1 96 ? -10.882 34.555 8.298 1.00 52.84 96 GLU A O 1
ATOM 560 N N . PRO A 1 97 ? -10.459 36.754 8.165 1.00 48.90 97 PRO A N 1
ATOM 561 C CA . PRO A 1 97 ? -10.068 37.969 7.458 1.00 44.79 97 PRO A CA 1
ATOM 562 C C . PRO A 1 97 ? -8.611 38.335 7.658 1.00 44.70 97 PRO A C 1
ATOM 563 O O . PRO A 1 97 ? -8.192 39.406 7.231 1.00 43.60 97 PRO A O 1
ATOM 567 N N . VAL A 1 98 ? -7.827 37.440 8.272 1.00 41.31 98 VAL A N 1
ATOM 568 C CA . VAL A 1 98 ? -6.433 37.717 8.548 1.00 43.11 98 VAL A CA 1
ATOM 569 C C . VAL A 1 98 ? -5.710 37.863 7.207 1.00 44.88 98 VAL A C 1
ATOM 570 O O . VAL A 1 98 ? -4.877 38.765 7.007 1.00 41.45 98 VAL A O 1
ATOM 574 N N . ASN A 1 99 ? -6.024 36.936 6.304 1.00 37.21 99 ASN A N 1
ATOM 575 C CA . ASN A 1 99 ? -5.639 37.044 4.908 1.00 33.18 99 ASN A CA 1
ATOM 576 C C . ASN A 1 99 ? -6.889 37.165 4.035 1.00 36.76 99 ASN A C 1
ATOM 577 O O . ASN A 1 99 ? -7.904 36.521 4.294 1.00 40.57 99 ASN A O 1
ATOM 582 N N . THR A 1 100 ? -6.785 37.964 2.979 1.00 33.96 100 THR A N 1
ATOM 583 C CA . THR A 1 100 ? -7.935 38.298 2.131 1.00 33.91 100 THR A CA 1
ATOM 584 C C . THR A 1 100 ? -7.676 37.737 0.737 1.00 30.54 100 THR A C 1
ATOM 585 O O . THR A 1 100 ? -6.518 37.683 0.282 1.00 32.56 100 THR A O 1
ATOM 587 N N . ARG A 1 101 ? -8.741 37.296 0.071 1.00 32.66 101 ARG A N 1
ATOM 588 C CA . ARG A 1 101 ? -8.617 36.743 -1.258 1.00 30.77 101 ARG A CA 1
ATOM 589 C C . ARG A 1 101 ? -8.036 37.754 -2.241 1.00 27.39 101 ARG A C 1
ATOM 590 O O . ARG A 1 101 ? -8.289 38.964 -2.175 1.00 29.51 101 ARG A O 1
ATOM 598 N N . LEU A 1 102 ? -7.272 37.230 -3.187 1.00 24.11 102 LEU A N 1
ATOM 599 C CA . LEU A 1 102 ? -6.688 38.009 -4.247 1.00 22.89 102 LEU A CA 1
ATOM 600 C C . LEU A 1 102 ? -7.813 38.749 -5.013 1.00 25.95 102 LEU A C 1
ATOM 601 O O . LEU A 1 102 ? -8.822 38.142 -5.386 1.00 25.98 102 LEU A O 1
ATOM 606 N N . PRO A 1 103 ? -7.650 40.060 -5.242 1.00 27.34 103 PRO A N 1
ATOM 607 C CA . PRO A 1 103 ? -8.706 40.785 -5.964 1.00 27.57 103 PRO A CA 1
ATOM 608 C C . PRO A 1 103 ? -8.956 40.213 -7.361 1.00 26.41 103 PRO A C 1
ATOM 609 O O . PRO A 1 103 ? -8.001 39.738 -8.022 1.00 28.54 103 PRO A O 1
ATOM 613 N N . GLU A 1 104 ? -10.223 40.272 -7.796 1.00 28.55 104 GLU A N 1
ATOM 614 C CA . GLU A 1 104 ? -10.635 39.743 -9.105 1.00 29.86 104 GLU A CA 1
ATOM 615 C C . GLU A 1 104 ? -9.991 40.481 -10.278 1.00 29.54 104 GLU A C 1
ATOM 616 O O . GLU A 1 104 ? -9.972 39.958 -11.383 1.00 35.17 104 GLU A O 1
ATOM 618 N N . ASN A 1 105 ? -9.456 41.685 -10.055 1.00 30.30 105 ASN A N 1
ATOM 619 C CA . ASN A 1 105 ? -8.746 42.404 -11.123 1.00 31.66 105 ASN A CA 1
ATOM 620 C C . ASN A 1 105 ? -7.268 42.036 -11.309 1.00 32.22 105 ASN A C 1
ATOM 621 O O . ASN A 1 105 ? -6.635 42.565 -12.206 1.00 33.58 105 ASN A O 1
ATOM 626 N N . VAL A 1 106 ? -6.713 41.155 -10.468 1.00 27.81 106 VAL A N 1
ATOM 627 C CA . VAL A 1 106 ? -5.316 40.750 -10.615 1.00 26.19 106 VAL A CA 1
ATOM 628 C C . VAL A 1 106 ? -5.248 39.585 -11.615 1.00 22.72 106 VAL A C 1
ATOM 629 O O . VAL A 1 106 ? -5.896 38.564 -11.378 1.00 23.75 106 VAL A O 1
ATOM 633 N N . PRO A 1 107 ? -4.500 39.733 -12.722 1.00 22.88 107 PRO A N 1
ATOM 634 C CA . PRO A 1 107 ? -4.390 38.622 -13.671 1.00 22.33 107 PRO A CA 1
ATOM 635 C C . PRO A 1 107 ? -3.696 37.412 -13.038 1.00 21.27 107 PRO A C 1
ATOM 636 O O . PRO A 1 107 ? -2.708 37.563 -12.309 1.00 20.81 107 PRO A O 1
ATOM 640 N N . THR A 1 108 ? -4.228 36.240 -13.337 1.00 19.01 108 THR A N 1
ATOM 641 C CA . THR A 1 108 ? -3.693 34.986 -12.814 1.00 16.57 108 THR A CA 1
ATOM 642 C C . THR A 1 108 ? -3.359 34.072 -13.985 1.00 16.93 108 THR A C 1
ATOM 643 O O . THR A 1 108 ? -3.745 34.320 -15.111 1.00 17.60 108 THR A O 1
ATOM 647 N N . LEU A 1 109 ? -2.712 32.945 -13.686 1.00 16.37 109 LEU A N 1
ATOM 648 C CA . LEU A 1 109 ? -2.466 31.959 -14.710 1.00 15.22 109 LEU A CA 1
ATOM 649 C C . LEU A 1 109 ? -3.788 31.514 -15.337 1.00 15.66 109 LEU A C 1
ATOM 650 O O . LEU A 1 109 ? -3.895 31.451 -16.549 1.00 16.19 109 LEU A O 1
ATOM 655 N N . GLY A 1 110 ? -4.791 31.242 -14.513 1.00 15.68 110 GLY A N 1
ATOM 656 C CA . GLY A 1 110 ? -6.057 30.785 -15.010 1.00 16.43 110 GLY A CA 1
ATOM 657 C C . GLY A 1 110 ? -6.807 31.814 -15.829 1.00 17.88 110 GLY A C 1
ATOM 658 O O . GLY A 1 110 ? -7.430 31.454 -16.832 1.00 18.69 110 GLY A O 1
ATOM 659 N N . SER A 1 111 ? -6.773 33.076 -15.398 1.00 17.10 111 SER A N 1
ATOM 660 C CA . SER A 1 111 ? -7.458 34.123 -16.154 1.00 17.95 111 SER A CA 1
ATOM 661 C C . SER A 1 111 ? -6.837 34.312 -17.532 1.00 17.17 111 SER A C 1
ATOM 662 O O . SER A 1 111 ? -7.547 34.397 -18.525 1.00 19.46 111 SER A O 1
ATOM 665 N N . LEU A 1 112 ? -5.511 34.341 -17.568 1.00 16.68 112 LEU A N 1
ATOM 666 C CA . LEU A 1 112 ? -4.762 34.545 -18.796 1.00 16.40 112 LEU A CA 1
ATOM 667 C C . LEU A 1 112 ? -5.006 33.427 -19.795 1.00 17.26 112 LEU A C 1
ATOM 668 O O . LEU A 1 112 ? -5.271 33.656 -20.972 1.00 20.18 112 LEU A O 1
ATOM 673 N N . PHE A 1 113 ? -4.947 32.192 -19.306 1.00 16.52 113 PHE A N 1
ATOM 674 C CA . PHE A 1 113 ? -5.172 31.048 -20.170 1.00 16.15 113 PHE A CA 1
ATOM 675 C C . PHE A 1 113 ? -6.621 30.936 -20.610 1.00 16.34 113 PHE A C 1
ATOM 676 O O . PHE A 1 113 ? -6.861 30.689 -21.796 1.00 17.57 113 PHE A O 1
ATOM 684 N N A SER A 1 114 ? -7.570 31.091 -19.684 0.50 16.72 114 SER A N 1
ATOM 685 N N B SER A 1 114 ? -7.570 31.113 -19.684 0.50 16.65 114 SER A N 1
ATOM 686 C CA A SER A 1 114 ? -8.985 31.021 -20.033 0.50 18.51 114 SER A CA 1
ATOM 687 C CA B SER A 1 114 ? -8.984 30.974 -20.026 0.50 18.61 114 SER A CA 1
ATOM 688 C C A SER A 1 114 ? -9.333 32.051 -21.091 0.50 20.13 114 SER A C 1
ATOM 689 C C B SER A 1 114 ? -9.486 32.096 -20.948 0.50 20.80 114 SER A C 1
ATOM 690 O O A SER A 1 114 ? -9.953 31.731 -22.129 0.50 18.85 114 SER A O 1
ATOM 691 O O B SER A 1 114 ? -10.418 31.878 -21.739 0.50 21.95 114 SER A O 1
ATOM 696 N N . GLU A 1 115 ? -8.864 33.274 -20.873 1.00 20.25 115 GLU A N 1
ATOM 697 C CA . GLU A 1 115 ? -9.182 34.376 -21.794 1.00 23.58 115 GLU A CA 1
ATOM 698 C C . GLU A 1 115 ? -8.550 34.187 -23.172 1.00 21.76 115 GLU A C 1
ATOM 699 O O . GLU A 1 115 ? -8.991 34.838 -24.132 1.00 25.64 115 GLU A O 1
ATOM 705 N N . SER A 1 116 ? -7.568 33.284 -23.282 1.00 21.80 116 SER A N 1
ATOM 706 C CA . SER A 1 116 ? -6.936 32.908 -24.544 1.00 22.72 116 SER A CA 1
ATOM 707 C C . SER A 1 116 ? -7.488 31.625 -25.198 1.00 22.86 116 SER A C 1
ATOM 708 O O . SER A 1 116 ? -6.873 31.074 -26.108 1.00 26.33 116 SER A O 1
ATOM 711 N N . GLY A 1 117 ? -8.632 31.134 -24.726 1.00 20.38 117 GLY A N 1
ATOM 712 C CA . GLY A 1 117 ? -9.280 29.987 -25.334 1.00 19.94 117 GLY A CA 1
ATOM 713 C C . GLY A 1 117 ? -8.929 28.621 -24.813 1.00 19.87 117 GLY A C 1
ATOM 714 O O . GLY A 1 117 ? -9.375 27.613 -25.377 1.00 24.18 117 GLY A O 1
ATOM 715 N N . TYR A 1 118 ? -8.148 28.565 -23.736 1.00 17.14 118 TYR A N 1
ATOM 716 C CA . TYR A 1 118 ? -7.849 27.301 -23.091 1.00 16.36 118 TYR A CA 1
ATOM 717 C C . TYR A 1 118 ? -8.955 26.875 -22.126 1.00 15.38 118 TYR A C 1
ATOM 718 O O . TYR A 1 118 ? -9.518 27.707 -21.406 1.00 17.88 118 TYR A O 1
ATOM 727 N N . GLU A 1 119 ? -9.200 25.569 -22.059 1.00 15.18 119 GLU A N 1
ATOM 728 C CA . GLU A 1 119 ? -9.953 24.986 -20.956 1.00 16.17 119 GLU A CA 1
ATOM 729 C C . GLU A 1 119 ? -8.965 24.833 -19.792 1.00 15.35 119 GLU A C 1
ATOM 730 O O . GLU A 1 119 ? -7.945 24.176 -19.933 1.00 17.23 119 GLU A O 1
ATOM 736 N N . ALA A 1 120 ? -9.270 25.478 -18.677 1.00 15.28 120 ALA A N 1
ATOM 737 C CA . ALA A 1 120 ? -8.382 25.484 -17.501 1.00 14.77 120 ALA A CA 1
ATOM 738 C C . ALA A 1 120 ? -9.067 24.714 -16.377 1.00 14.10 120 ALA A C 1
ATOM 739 O O . ALA A 1 120 ? -10.121 25.119 -15.897 1.00 15.14 120 ALA A O 1
ATOM 741 N N . VAL A 1 121 ? -8.442 23.605 -15.948 1.00 12.40 121 VAL A N 1
ATOM 742 C CA . VAL A 1 121 ? -8.994 22.753 -14.885 1.00 12.85 121 VAL A CA 1
ATOM 743 C C . VAL A 1 121 ? -7.954 22.491 -13.798 1.00 12.02 121 VAL A C 1
ATOM 744 O O . VAL A 1 121 ? -6.751 22.366 -14.067 1.00 13.22 121 VAL A O 1
ATOM 748 N N . HIS A 1 122 ? -8.469 22.415 -12.567 1.00 12.07 122 HIS A N 1
ATOM 749 C CA . HIS A 1 122 ? -7.624 22.201 -11.398 1.00 11.61 122 HIS A CA 1
ATOM 750 C C . HIS A 1 122 ? -8.196 21.056 -10.576 1.00 12.04 122 HIS A C 1
ATOM 751 O O . HIS A 1 122 ? -9.398 21.018 -10.291 1.00 12.47 122 HIS A O 1
ATOM 758 N N . PHE A 1 123 ? -7.299 20.153 -10.166 1.00 10.98 123 PHE A N 1
ATOM 759 C CA . PHE A 1 123 ? -7.609 19.036 -9.299 1.00 11.00 123 PHE A CA 1
ATOM 760 C C . PHE A 1 123 ? -6.697 19.086 -8.086 1.00 11.28 123 PHE A C 1
ATOM 761 O O . PHE A 1 123 ? -5.561 19.535 -8.151 1.00 12.77 123 PHE A O 1
ATOM 769 N N . GLY A 1 124 ? -7.230 18.630 -6.965 1.00 11.44 124 GLY A N 1
ATOM 770 C CA . GLY A 1 124 ? -6.419 18.481 -5.760 1.00 10.46 124 GLY A CA 1
ATOM 771 C C . GLY A 1 124 ? -6.447 19.671 -4.823 1.00 11.32 124 GLY A C 1
ATOM 772 O O . GLY A 1 124 ? -7.466 20.374 -4.690 1.00 13.37 124 GLY A O 1
ATOM 773 N N . LYS A 1 125 ? -5.321 19.863 -4.133 1.00 11.64 125 LYS A N 1
ATOM 774 C CA . LYS A 1 125 ? -5.194 20.887 -3.110 1.00 12.77 125 LYS A CA 1
ATOM 775 C C . LYS A 1 125 ? -5.333 22.264 -3.682 1.00 13.94 125 LYS A C 1
ATOM 776 O O . LYS A 1 125 ? -4.758 22.562 -4.722 1.00 13.05 125 LYS A O 1
ATOM 782 N N . THR A 1 126 ? -6.091 23.127 -2.999 1.00 14.03 126 THR A N 1
ATOM 783 C CA . THR A 1 126 ? -6.204 24.517 -3.451 1.00 14.08 126 THR A CA 1
ATOM 784 C C . THR A 1 126 ? -5.286 25.418 -2.624 1.00 14.41 126 THR A C 1
ATOM 785 O O . THR A 1 126 ? -4.161 25.719 -3.039 1.00 15.21 126 THR A O 1
ATOM 789 N N . HIS A 1 127 ? -5.770 25.908 -1.475 1.00 14.42 127 HIS A N 1
ATOM 790 C CA . HIS A 1 127 ? -4.928 26.659 -0.553 1.00 14.69 127 HIS A CA 1
ATOM 791 C C . HIS A 1 127 ? -4.270 27.860 -1.227 1.00 15.49 127 HIS A C 1
ATOM 792 O O . HIS A 1 127 ? -3.127 28.241 -0.943 1.00 16.59 127 HIS A O 1
ATOM 799 N N . ASP A 1 128 ? -5.080 28.512 -2.093 1.00 15.74 128 ASP A N 1
ATOM 800 C CA . ASP A 1 128 ? -4.623 29.508 -3.026 1.00 16.52 128 ASP A CA 1
ATOM 801 C C . ASP A 1 128 ? -5.063 30.936 -2.694 1.00 15.92 128 ASP A C 1
ATOM 802 O O . ASP A 1 128 ? -4.581 31.865 -3.319 1.00 16.83 128 ASP A O 1
ATOM 807 N N . MET A 1 129 ? -6.001 31.093 -1.773 1.00 17.25 129 MET A N 1
ATOM 808 C CA . MET A 1 129 ? -6.557 32.413 -1.410 1.00 18.75 129 MET A CA 1
ATOM 809 C C . MET A 1 129 ? -6.946 33.242 -2.642 1.00 22.20 129 MET A C 1
ATOM 810 O O . MET A 1 129 ? -6.654 34.443 -2.742 1.00 22.64 129 MET A O 1
ATOM 815 N N . GLY A 1 130 ? -7.589 32.564 -3.603 1.00 19.54 130 GLY A N 1
ATOM 816 C CA . GLY A 1 130 ? -8.104 33.223 -4.809 1.00 21.58 130 GLY A CA 1
ATOM 817 C C . GLY A 1 130 ? -7.189 33.286 -6.015 1.00 19.45 130 GLY A C 1
ATOM 818 O O . GLY A 1 130 ? -7.610 33.718 -7.089 1.00 20.20 130 GLY A O 1
ATOM 819 N N . SER A 1 131 ? -5.927 32.876 -5.878 1.00 17.84 131 SER A N 1
ATOM 820 C CA . SER A 1 131 ? -5.031 32.917 -7.044 1.00 17.39 131 SER A CA 1
ATOM 821 C C . SER A 1 131 ? -5.351 31.885 -8.135 1.00 16.25 131 SER A C 1
ATOM 822 O O . SER A 1 131 ? -4.856 32.037 -9.248 1.00 16.53 131 SER A O 1
ATOM 825 N N . LEU A 1 132 ? -6.183 30.883 -7.819 1.00 15.25 132 LEU A N 1
ATOM 826 C CA . LEU A 1 132 ? -6.633 29.916 -8.825 1.00 15.73 132 LEU A CA 1
ATOM 827 C C . LEU A 1 132 ? -7.832 30.426 -9.630 1.00 16.52 132 LEU A C 1
ATOM 828 O O . LEU A 1 132 ? -8.372 29.685 -10.459 1.00 16.99 132 LEU A O 1
ATOM 833 N N . ARG A 1 133 ? -8.203 31.703 -9.472 1.00 17.02 133 ARG A N 1
ATOM 834 C CA . ARG A 1 133 ? -9.255 32.279 -10.293 1.00 18.43 133 ARG A CA 1
ATOM 835 C C . ARG A 1 133 ? -8.992 31.991 -11.765 1.00 16.58 133 ARG A C 1
ATOM 836 O O . ARG A 1 133 ? -7.869 32.160 -12.250 1.00 17.60 133 ARG A O 1
ATOM 844 N N . GLY A 1 134 ? -10.030 31.561 -12.473 1.00 17.56 134 GLY A N 1
ATOM 845 C CA . GLY A 1 134 ? -9.913 31.203 -13.869 1.00 18.18 134 GLY A CA 1
ATOM 846 C C . GLY A 1 134 ? -9.824 29.725 -14.145 1.00 17.73 134 GLY A C 1
ATOM 847 O O . GLY A 1 134 ? -10.114 29.292 -15.238 1.00 19.40 134 GLY A O 1
ATOM 848 N N . PHE A 1 135 ? -9.351 28.949 -13.174 1.00 15.93 135 PHE A N 1
ATOM 849 C CA . PHE A 1 135 ? -9.452 27.493 -13.228 1.00 15.33 135 PHE A CA 1
ATOM 850 C C . PHE A 1 135 ? -10.797 27.014 -12.716 1.00 15.31 135 PHE A C 1
ATOM 851 O O . PHE A 1 135 ? -11.320 27.549 -11.722 1.00 18.52 135 PHE A O 1
ATOM 859 N N . LYS A 1 136 ? -11.344 25.993 -13.381 1.00 14.57 136 LYS A N 1
ATOM 860 C CA . LYS A 1 136 ? -12.486 25.225 -12.898 1.00 14.95 136 LYS A CA 1
ATOM 861 C C . LYS A 1 136 ? -11.936 24.154 -11.965 1.00 14.51 136 LYS A C 1
ATOM 862 O O . LYS A 1 136 ? -11.216 23.250 -12.400 1.00 15.28 136 LYS A O 1
ATOM 864 N N . HIS A 1 137 ? -12.201 24.302 -10.675 1.00 14.30 137 HIS A N 1
ATOM 865 C CA . HIS A 1 137 ? -11.698 23.365 -9.668 1.00 13.69 137 HIS A CA 1
ATOM 866 C C . HIS A 1 137 ? -12.706 22.256 -9.383 1.00 15.47 137 HIS A C 1
ATOM 867 O O . HIS A 1 137 ? -13.925 22.519 -9.320 1.00 17.98 137 HIS A O 1
ATOM 874 N N . LYS A 1 138 ? -12.211 21.038 -9.215 1.00 14.58 138 LYS A N 1
ATOM 875 C CA . LYS A 1 138 ? -13.010 19.924 -8.706 1.00 15.63 138 LYS A CA 1
ATOM 876 C C . LYS A 1 138 ? -12.393 19.447 -7.400 1.00 15.92 138 LYS A C 1
ATOM 877 O O . LYS A 1 138 ? -11.231 19.113 -7.374 1.00 15.26 138 LYS A O 1
ATOM 883 N N . GLU A 1 139 ? -13.177 19.427 -6.335 1.00 15.94 139 GLU A N 1
ATOM 884 C CA . GLU A 1 139 ? -12.664 19.018 -5.051 1.00 16.08 139 GLU A CA 1
ATOM 885 C C . GLU A 1 139 ? -12.499 17.507 -5.012 1.00 14.43 139 GLU A C 1
ATOM 886 O O . GLU A 1 139 ? -13.430 16.752 -5.320 1.00 15.45 139 GLU A O 1
ATOM 892 N N . PRO A 1 140 ? -11.307 17.030 -4.601 1.00 14.55 140 PRO A N 1
ATOM 893 C CA . PRO A 1 140 ? -11.125 15.598 -4.486 1.00 14.31 140 PRO A CA 1
ATOM 894 C C . PRO A 1 140 ? -11.856 15.039 -3.274 1.00 15.43 140 PRO A C 1
ATOM 895 O O . PRO A 1 140 ? -12.092 15.773 -2.302 1.00 16.31 140 PRO A O 1
ATOM 899 N N . VAL A 1 141 ? -12.177 13.771 -3.374 1.00 14.47 141 VAL A N 1
ATOM 900 C CA . VAL A 1 141 ? -12.805 13.005 -2.305 1.00 16.11 141 VAL A CA 1
ATOM 901 C C . VAL A 1 141 ? -11.787 11.996 -1.778 1.00 15.73 141 VAL A C 1
ATOM 902 O O . VAL A 1 141 ? -11.172 11.251 -2.522 1.00 16.11 141 VAL A O 1
ATOM 906 N N . ALA A 1 142 ? -11.605 11.993 -0.463 1.00 14.95 142 ALA A N 1
ATOM 907 C CA . ALA A 1 142 ? -10.661 11.084 0.200 1.00 13.66 142 ALA A CA 1
ATOM 908 C C . ALA A 1 142 ? -11.093 9.624 0.026 1.00 14.04 142 ALA A C 1
ATOM 909 O O . ALA A 1 142 ? -12.252 9.276 0.274 1.00 16.73 142 ALA A O 1
ATOM 911 N N . LYS A 1 143 ? -10.170 8.781 -0.416 1.00 12.43 143 LYS A N 1
ATOM 912 C CA . LYS A 1 143 ? -10.385 7.341 -0.632 1.00 13.84 143 LYS A CA 1
ATOM 913 C C . LYS A 1 143 ? -9.419 6.570 0.297 1.00 14.29 143 LYS A C 1
ATOM 914 O O . LYS A 1 143 ? -8.290 6.311 -0.051 1.00 14.18 143 LYS A O 1
ATOM 920 N N . PRO A 1 144 ? -9.879 6.220 1.505 1.00 13.51 144 PRO A N 1
ATOM 921 C CA . PRO A 1 144 ? -8.930 5.617 2.445 1.00 12.48 144 PRO A CA 1
ATOM 922 C C . PRO A 1 144 ? -8.415 4.251 2.041 1.00 12.66 144 PRO A C 1
ATOM 923 O O . PRO A 1 144 ? -9.075 3.495 1.317 1.00 14.24 144 PRO A O 1
ATOM 927 N N . PHE A 1 145 ? -7.239 3.930 2.563 1.00 12.76 145 PHE A N 1
ATOM 928 C CA . PHE A 1 145 ? -6.566 2.670 2.366 1.00 12.67 145 PHE A CA 1
ATOM 929 C C . PHE A 1 145 ? -5.672 2.449 3.592 1.00 12.42 145 PHE A C 1
ATOM 930 O O . PHE A 1 145 ? -5.489 3.365 4.404 1.00 15.28 145 PHE A O 1
ATOM 938 N N . THR A 1 146 ? -5.127 1.233 3.688 1.00 13.40 146 THR A N 1
ATOM 939 C CA . THR A 1 146 ? -4.295 0.825 4.785 1.00 13.57 146 THR A CA 1
ATOM 940 C C . THR A 1 146 ? -2.861 0.621 4.321 1.00 14.74 146 THR A C 1
ATOM 941 O O . THR A 1 146 ? -2.605 -0.022 3.309 1.00 17.18 146 THR A O 1
ATOM 945 N N . ASP A 1 147 ? -1.938 1.222 5.074 1.00 16.35 147 ASP A N 1
ATOM 946 C CA . ASP A 1 147 ? -0.498 1.066 4.858 1.00 16.56 147 ASP A CA 1
ATOM 947 C C . ASP A 1 147 ? 0.074 0.225 6.011 1.00 18.35 147 ASP A C 1
ATOM 948 O O . ASP A 1 147 ? -0.089 0.604 7.154 1.00 20.90 147 ASP A O 1
ATOM 953 N N . PRO A 1 148 ? 0.740 -0.898 5.701 1.00 22.27 148 PRO A N 1
ATOM 954 C CA . PRO A 1 148 ? 1.160 -1.782 6.784 1.00 24.50 148 PRO A CA 1
ATOM 955 C C . PRO A 1 148 ? 2.367 -1.292 7.591 1.00 22.38 148 PRO A C 1
ATOM 956 O O . PRO A 1 148 ? 2.664 -1.872 8.622 1.00 27.59 148 PRO A O 1
ATOM 960 N N . GLU A 1 149 ? 3.074 -0.259 7.122 1.00 19.60 149 GLU A N 1
ATOM 961 C CA . GLU A 1 149 ? 4.299 0.166 7.773 1.00 19.88 149 GLU A CA 1
ATOM 962 C C . GLU A 1 149 ? 4.393 1.594 8.186 1.00 17.18 149 GLU A C 1
ATOM 963 O O . GLU A 1 149 ? 5.161 1.907 9.092 1.00 20.12 149 GLU A O 1
ATOM 969 N N . PHE A 1 150 ? 3.678 2.484 7.515 1.00 15.25 150 PHE A N 1
ATOM 970 C CA . PHE A 1 150 ? 3.750 3.898 7.827 1.00 14.62 150 PHE A CA 1
ATOM 971 C C . PHE A 1 150 ? 2.368 4.480 8.107 1.00 15.12 150 PHE A C 1
ATOM 972 O O . PHE A 1 150 ? 1.397 4.048 7.500 1.00 16.48 150 PHE A O 1
ATOM 980 N N . PRO A 1 151 ? 2.296 5.525 8.944 1.00 14.54 151 PRO A N 1
ATOM 981 C CA . PRO A 1 151 ? 1.021 6.191 9.168 1.00 15.57 151 PRO A CA 1
ATOM 982 C C . PRO A 1 151 ? 0.513 6.859 7.881 1.00 14.71 151 PRO A C 1
ATOM 983 O O . PRO A 1 151 ? 1.310 7.470 7.151 1.00 16.44 151 PRO A O 1
ATOM 987 N N . VAL A 1 152 ? -0.771 6.725 7.586 1.00 14.57 152 VAL A N 1
ATOM 988 C CA . VAL A 1 152 ? -1.377 7.451 6.498 1.00 13.72 152 VAL A CA 1
ATOM 989 C C . VAL A 1 152 ? -2.641 8.120 7.004 1.00 13.17 152 VAL A C 1
ATOM 990 O O . VAL A 1 152 ? -3.363 7.573 7.853 1.00 15.87 152 VAL A O 1
ATOM 994 N N . ASN A 1 153 ? -2.902 9.300 6.469 1.00 12.09 153 ASN A N 1
ATOM 995 C CA . ASN A 1 153 ? -4.064 10.095 6.848 1.00 12.45 153 ASN A CA 1
ATOM 996 C C . ASN A 1 153 ? -4.746 10.714 5.630 1.00 12.08 153 ASN A C 1
ATOM 997 O O . ASN A 1 153 ? -4.512 10.278 4.505 1.00 12.64 153 ASN A O 1
ATOM 1002 N N . ASN A 1 154 ? -5.687 11.621 5.877 1.00 12.56 154 ASN A N 1
ATOM 1003 C CA . ASN A 1 154 ? -6.459 12.161 4.769 1.00 12.15 154 ASN A CA 1
ATOM 1004 C C . ASN A 1 154 ? -5.595 12.853 3.703 1.00 13.29 154 ASN A C 1
ATOM 1005 O O . ASN A 1 154 ? -6.039 12.974 2.591 1.00 13.93 154 ASN A O 1
ATOM 1010 N N . ASP A 1 155 ? -4.386 13.300 4.021 1.00 13.38 155 ASP A N 1
ATOM 1011 C CA . ASP A 1 155 ? -3.450 13.794 2.987 1.00 13.50 155 ASP A CA 1
ATOM 1012 C C . ASP A 1 155 ? -3.290 12.747 1.881 1.00 13.19 155 ASP A C 1
ATOM 1013 O O . ASP A 1 155 ? -3.478 13.023 0.665 1.00 13.38 155 ASP A O 1
ATOM 1018 N N . SER A 1 156 ? -2.908 11.543 2.281 1.00 11.63 156 SER A N 1
ATOM 1019 C CA . SER A 1 156 ? -2.707 10.450 1.338 1.00 10.34 156 SER A CA 1
ATOM 1020 C C . SER A 1 156 ? -4.027 10.012 0.713 1.00 12.43 156 SER A C 1
ATOM 1021 O O . SER A 1 156 ? -4.084 9.638 -0.455 1.00 12.55 156 SER A O 1
ATOM 1024 N N . PHE A 1 157 ? -5.104 10.035 1.496 1.00 11.24 157 PHE A N 1
ATOM 1025 C CA . PHE A 1 157 ? -6.387 9.576 0.971 1.00 11.50 157 PHE A CA 1
ATOM 1026 C C . PHE A 1 157 ? -6.970 10.545 -0.064 1.00 11.39 157 PHE A C 1
ATOM 1027 O O . PHE A 1 157 ? -7.549 10.094 -1.078 1.00 12.00 157 PHE A O 1
ATOM 1035 N N . LEU A 1 158 ? -6.815 11.841 0.165 1.00 10.39 158 LEU A N 1
ATOM 1036 C CA . LEU A 1 158 ? -7.223 12.839 -0.827 1.00 11.37 158 LEU A CA 1
ATOM 1037 C C . LEU A 1 158 ? -6.453 12.667 -2.133 1.00 11.71 158 LEU A C 1
ATOM 1038 O O . LEU A 1 158 ? -7.027 12.838 -3.206 1.00 11.88 158 LEU A O 1
ATOM 1043 N N . ASP A 1 159 ? -5.166 12.331 -2.055 1.00 11.08 159 ASP A N 1
ATOM 1044 C CA . ASP A 1 159 ? -4.377 12.155 -3.271 1.00 10.82 159 ASP A CA 1
ATOM 1045 C C . ASP A 1 159 ? -4.925 11.056 -4.157 1.00 11.14 159 ASP A C 1
ATOM 1046 O O . ASP A 1 159 ? -4.834 11.140 -5.388 1.00 11.68 159 ASP A O 1
ATOM 1051 N N . VAL A 1 160 ? -5.501 10.010 -3.562 1.00 10.99 160 VAL A N 1
ATOM 1052 C CA . VAL A 1 160 ? -6.110 8.956 -4.359 1.00 10.98 160 VAL A CA 1
ATOM 1053 C C . VAL A 1 160 ? -7.245 9.554 -5.203 1.00 12.49 160 VAL A C 1
ATOM 1054 O O . VAL A 1 160 ? -7.367 9.276 -6.395 1.00 13.44 160 VAL A O 1
ATOM 1058 N N . GLY A 1 161 ? -8.079 10.362 -4.579 1.00 12.06 161 GLY A N 1
ATOM 1059 C CA . GLY A 1 161 ? -9.164 11.034 -5.289 1.00 13.01 161 GLY A CA 1
ATOM 1060 C C . GLY A 1 161 ? -8.649 11.982 -6.363 1.00 12.85 161 GLY A C 1
ATOM 1061 O O . GLY A 1 161 ? -9.192 12.042 -7.457 1.00 13.56 161 GLY A O 1
ATOM 1062 N N . THR A 1 162 ? -7.649 12.773 -6.020 1.00 11.50 162 THR A N 1
ATOM 1063 C CA . THR A 1 162 ? -7.052 13.700 -7.009 1.00 11.45 162 THR A CA 1
ATOM 1064 C C . THR A 1 162 ? -6.566 12.943 -8.231 1.00 11.68 162 THR A C 1
ATOM 1065 O O . THR A 1 162 ? -6.781 13.373 -9.364 1.00 11.91 162 THR A O 1
ATOM 1069 N N . CYS A 1 163 ? -5.870 11.850 -7.985 1.00 10.22 163 CYS A N 1
ATOM 1070 C CA . CYS A 1 163 ? -5.338 11.030 -9.067 1.00 11.25 163 CYS A CA 1
ATOM 1071 C C . CYS A 1 163 ? -6.509 10.512 -9.926 1.00 12.73 163 CYS A C 1
ATOM 1072 O O . CYS A 1 163 ? -6.468 10.606 -11.149 1.00 12.86 163 CYS A O 1
ATOM 1075 N N . GLU A 1 164 ? -7.545 9.974 -9.302 1.00 11.80 164 GLU A N 1
ATOM 1076 C CA . GLU A 1 164 ? -8.729 9.494 -10.042 1.00 13.31 164 GLU A CA 1
ATOM 1077 C C . GLU A 1 164 ? -9.323 10.596 -10.896 1.00 12.77 164 GLU A C 1
ATOM 1078 O O . GLU A 1 164 ? -9.709 10.355 -12.059 1.00 13.96 164 GLU A O 1
ATOM 1084 N N . ASP A 1 165 ? -9.442 11.786 -10.323 1.00 11.91 165 ASP A N 1
ATOM 1085 C CA . ASP A 1 165 ? -10.024 12.924 -11.054 1.00 12.95 165 ASP A CA 1
ATOM 1086 C C . ASP A 1 165 ? -9.177 13.316 -12.251 1.00 12.46 165 ASP A C 1
ATOM 1087 O O . ASP A 1 165 ? -9.716 13.518 -13.355 1.00 13.18 165 ASP A O 1
ATOM 1092 N N . ALA A 1 166 ? -7.877 13.473 -12.044 1.00 12.04 166 ALA A N 1
ATOM 1093 C CA . ALA A 1 166 ? -6.985 13.860 -13.150 1.00 11.81 166 ALA A CA 1
ATOM 1094 C C . ALA A 1 166 ? -6.926 12.751 -14.235 1.00 12.03 166 ALA A C 1
ATOM 1095 O O . ALA A 1 166 ? -6.925 13.063 -15.447 1.00 12.56 166 ALA A O 1
ATOM 1097 N N . VAL A 1 167 ? -6.899 11.488 -13.809 1.00 11.65 167 VAL A N 1
ATOM 1098 C CA . VAL A 1 167 ? -6.909 10.368 -14.748 1.00 10.93 167 VAL A CA 1
ATOM 1099 C C . VAL A 1 167 ? -8.176 10.403 -15.587 1.00 12.51 167 VAL A C 1
ATOM 1100 O O . VAL A 1 167 ? -8.098 10.214 -16.825 1.00 13.83 167 VAL A O 1
ATOM 1104 N N . ALA A 1 168 ? -9.326 10.610 -14.962 1.00 12.87 168 ALA A N 1
ATOM 1105 C CA . ALA A 1 168 ? -10.578 10.659 -15.709 1.00 13.17 168 ALA A CA 1
ATOM 1106 C C . ALA A 1 168 ? -10.585 11.797 -16.718 1.00 14.71 168 ALA A C 1
ATOM 1107 O O . ALA A 1 168 ? -11.057 11.625 -17.873 1.00 17.70 168 ALA A O 1
ATOM 1109 N N . TYR A 1 169 ? -10.092 12.956 -16.314 1.00 12.93 169 TYR A N 1
ATOM 1110 C CA . TYR A 1 169 ? -10.035 14.114 -17.195 1.00 12.40 169 TYR A CA 1
ATOM 1111 C C . TYR A 1 169 ? -9.113 13.869 -18.395 1.00 13.53 169 TYR A C 1
ATOM 1112 O O . TYR A 1 169 ? -9.502 14.103 -19.544 1.00 14.90 169 TYR A O 1
ATOM 1121 N N . LEU A 1 170 ? -7.903 13.424 -18.130 1.00 13.52 170 LEU A N 1
ATOM 1122 C CA . LEU A 1 170 ? -6.885 13.284 -19.153 1.00 12.87 170 LEU A CA 1
ATOM 1123 C C . LEU A 1 170 ? -7.130 12.128 -20.081 1.00 14.93 170 LEU A C 1
ATOM 1124 O O . LEU A 1 170 ? -6.622 12.143 -21.197 1.00 16.11 170 LEU A O 1
ATOM 1129 N N . SER A 1 171 ? -7.890 11.133 -19.624 1.00 14.82 171 SER A N 1
ATOM 1130 C CA . SER A 1 171 ? -8.243 9.961 -20.417 1.00 17.83 171 SER A CA 1
ATOM 1131 C C . SER A 1 171 ? -9.241 10.296 -21.481 1.00 19.98 171 SER A C 1
ATOM 1132 O O . SER A 1 171 ? -9.406 9.501 -22.406 1.00 23.17 171 SER A O 1
ATOM 1135 N N . ASN A 1 172 ? -9.945 11.424 -21.314 1.00 20.42 172 ASN A N 1
ATOM 1136 C CA . ASN A 1 172 ? -10.901 11.921 -22.309 1.00 25.89 172 ASN A CA 1
ATOM 1137 C C . ASN A 1 172 ? -10.967 13.479 -22.351 1.00 22.37 172 ASN A C 1
ATOM 1138 O O . ASN A 1 172 ? -11.937 14.069 -21.895 1.00 27.59 172 ASN A O 1
ATOM 1143 N N . PRO A 1 173 ? -9.924 14.140 -22.913 1.00 23.97 173 PRO A N 1
ATOM 1144 C CA . PRO A 1 173 ? -9.766 15.609 -22.845 1.00 23.78 173 PRO A CA 1
ATOM 1145 C C . PRO A 1 173 ? -10.517 16.384 -23.931 1.00 31.99 173 PRO A C 1
ATOM 1146 O O . PRO A 1 173 ? -11.171 15.734 -24.752 1.00 25.63 173 PRO A O 1
ATOM 1150 N N . GLU A 1 176 ? -9.412 20.404 -26.249 1.00 33.42 176 GLU A N 1
ATOM 1151 C CA . GLU A 1 176 ? -8.129 21.084 -26.385 1.00 25.64 176 GLU A CA 1
ATOM 1152 C C . GLU A 1 176 ? -8.291 22.442 -27.041 1.00 21.50 176 GLU A C 1
ATOM 1153 O O . GLU A 1 176 ? -9.227 22.634 -27.878 1.00 30.75 176 GLU A O 1
ATOM 1155 N N . PRO A 1 177 ? -7.387 23.371 -26.758 1.00 17.30 177 PRO A N 1
ATOM 1156 C CA . PRO A 1 177 ? -6.257 23.231 -25.846 1.00 16.69 177 PRO A CA 1
ATOM 1157 C C . PRO A 1 177 ? -6.681 23.320 -24.387 1.00 16.56 177 PRO A C 1
ATOM 1158 O O . PRO A 1 177 ? -7.654 23.996 -24.053 1.00 16.78 177 PRO A O 1
ATOM 1162 N N . PHE A 1 178 ? -5.916 22.632 -23.526 1.00 14.51 178 PHE A N 1
ATOM 1163 C CA . PHE A 1 178 ? -6.186 22.653 -22.091 1.00 13.49 178 PHE A CA 1
ATOM 1164 C C . PHE A 1 178 ? -4.935 22.936 -21.274 1.00 12.71 178 PHE A C 1
ATOM 1165 O O . PHE A 1 178 ? -3.809 22.703 -21.705 1.00 13.02 178 PHE A O 1
ATOM 1173 N N . ILE A 1 179 ? -5.190 23.435 -20.062 1.00 12.68 179 ILE A N 1
ATOM 1174 C CA . ILE A 1 179 ? -4.183 23.516 -19.027 1.00 12.09 179 ILE A CA 1
ATOM 1175 C C . ILE A 1 179 ? -4.797 22.895 -17.789 1.00 12.90 179 ILE A C 1
ATOM 1176 O O . ILE A 1 179 ? -5.871 23.291 -17.350 1.00 13.14 179 ILE A O 1
ATOM 1181 N N . CYS A 1 180 ? -4.123 21.859 -17.286 1.00 11.91 180 CYS A N 1
ATOM 1182 C CA . CYS A 1 180 ? -4.588 21.067 -16.165 1.00 12.71 180 CYS A CA 1
ATOM 1183 C C . CYS A 1 180 ? -3.542 21.101 -15.051 1.00 11.78 180 CYS A C 1
ATOM 1184 O O . CYS A 1 180 ? -2.360 20.850 -15.297 1.00 13.41 180 CYS A O 1
ATOM 1187 N N . ILE A 1 181 ? -4.001 21.389 -13.837 1.00 11.40 181 ILE A N 1
ATOM 1188 C CA . ILE A 1 181 ? -3.174 21.277 -12.639 1.00 11.04 181 ILE A CA 1
ATOM 1189 C C . ILE A 1 181 ? -3.609 20.081 -11.792 1.00 11.48 181 ILE A C 1
ATOM 1190 O O . ILE A 1 181 ? -4.792 19.930 -11.497 1.00 12.90 181 ILE A O 1
ATOM 1195 N N . ALA A 1 182 ? -2.636 19.260 -11.408 1.00 12.14 182 ALA A N 1
ATOM 1196 C CA . ALA A 1 182 ? -2.860 18.190 -10.455 1.00 11.87 182 ALA A CA 1
ATOM 1197 C C . ALA A 1 182 ? -1.997 18.542 -9.226 1.00 11.56 182 ALA A C 1
ATOM 1198 O O . ALA A 1 182 ? -0.765 18.449 -9.247 1.00 11.09 182 ALA A O 1
ATOM 1200 N N . ASP A 1 183 ? -2.682 18.961 -8.150 1.00 11.21 183 ASP A N 1
ATOM 1201 C CA . ASP A 1 183 ? -2.050 19.449 -6.893 1.00 11.43 183 ASP A CA 1
ATOM 1202 C C . ASP A 1 183 ? -2.135 18.329 -5.864 1.00 10.42 183 ASP A C 1
ATOM 1203 O O . ASP A 1 183 ? -3.144 18.139 -5.201 1.00 10.92 183 ASP A O 1
ATOM 1208 N N . PHE A 1 184 ? -1.049 17.570 -5.748 1.00 10.47 184 PHE A N 1
ATOM 1209 C CA . PHE A 1 184 ? -0.970 16.483 -4.796 1.00 10.60 184 PHE A CA 1
ATOM 1210 C C . PHE A 1 184 ? -0.466 16.950 -3.437 1.00 11.56 184 PHE A C 1
ATOM 1211 O O . PHE A 1 184 ? 0.375 17.818 -3.325 1.00 12.50 184 PHE A O 1
ATOM 1219 N N . GLN A 1 185 ? -0.973 16.288 -2.411 1.00 12.21 185 GLN A N 1
ATOM 1220 C CA . GLN A 1 185 ? -0.571 16.572 -1.020 1.00 12.72 185 GLN A CA 1
ATOM 1221 C C . GLN A 1 185 ? 0.758 15.937 -0.643 1.00 13.24 185 GLN A C 1
ATOM 1222 O O . GLN A 1 185 ? 1.618 16.567 -0.001 1.00 13.80 185 GLN A O 1
ATOM 1228 N N . ASN A 1 186 ? 0.978 14.697 -1.039 1.00 11.25 186 ASN A N 1
ATOM 1229 C CA . ASN A 1 186 ? 2.210 14.038 -0.580 1.00 11.46 186 ASN A CA 1
ATOM 1230 C C . ASN A 1 186 ? 3.442 14.659 -1.235 1.00 11.74 186 ASN A C 1
ATOM 1231 O O . ASN A 1 186 ? 3.373 15.085 -2.395 1.00 13.42 186 ASN A O 1
ATOM 1236 N N . PRO A 1 187 ? 4.583 14.693 -0.527 1.00 10.39 187 PRO A N 1
ATOM 1237 C CA . PRO A 1 187 ? 4.825 13.996 0.758 1.00 10.54 187 PRO A CA 1
ATOM 1238 C C . PRO A 1 187 ? 4.458 14.738 2.053 1.00 11.26 187 PRO A C 1
ATOM 1239 O O . PRO A 1 187 ? 4.981 14.393 3.107 1.00 11.17 187 PRO A O 1
ATOM 1243 N N . HIS A 1 188 ? 3.464 15.623 2.023 1.00 10.73 188 HIS A N 1
ATOM 1244 C CA . HIS A 1 188 ? 2.968 16.281 3.234 1.00 11.04 188 HIS A CA 1
ATOM 1245 C C . HIS A 1 188 ? 2.498 15.328 4.319 1.00 10.62 188 HIS A C 1
ATOM 1246 O O . HIS A 1 188 ? 2.441 15.779 5.467 1.00 11.56 188 HIS A O 1
ATOM 1253 N N . ASN A 1 189 ? 2.164 14.073 4.036 1.00 10.17 189 ASN A N 1
ATOM 1254 C CA . ASN A 1 189 ? 1.785 13.136 5.125 1.00 11.16 189 ASN A CA 1
ATOM 1255 C C . ASN A 1 189 ? 2.952 12.979 6.122 1.00 10.42 189 ASN A C 1
ATOM 1256 O O . ASN A 1 189 ? 2.739 12.465 7.225 1.00 12.27 189 ASN A O 1
ATOM 1261 N N . ILE A 1 190 ? 4.157 13.446 5.782 1.00 9.94 190 ILE A N 1
ATOM 1262 C CA . ILE A 1 190 ? 5.225 13.496 6.775 1.00 10.21 190 ILE A CA 1
ATOM 1263 C C . ILE A 1 190 ? 4.795 14.240 8.040 1.00 11.33 190 ILE A C 1
ATOM 1264 O O . ILE A 1 190 ? 5.265 13.913 9.126 1.00 11.73 190 ILE A O 1
ATOM 1269 N N . CYS A 1 191 ? 3.929 15.246 7.900 1.00 11.49 191 CYS A N 1
ATOM 1270 C CA . CYS A 1 191 ? 3.447 16.003 9.074 1.00 11.89 191 CYS A CA 1
ATOM 1271 C C . CYS A 1 191 ? 2.726 15.069 10.040 1.00 12.41 191 CYS A C 1
ATOM 1272 O O . CYS A 1 191 ? 3.028 15.042 11.240 1.00 15.08 191 CYS A O 1
ATOM 1275 N N . GLY A 1 192 ? 1.837 14.230 9.523 1.00 13.21 192 GLY A N 1
ATOM 1276 C CA . GLY A 1 192 ? 1.140 13.246 10.359 1.00 13.74 192 GLY A CA 1
ATOM 1277 C C . GLY A 1 192 ? 2.050 12.216 10.977 1.00 13.61 192 GLY A C 1
ATOM 1278 O O . GLY A 1 192 ? 1.837 11.761 12.116 1.00 16.14 192 GLY A O 1
ATOM 1279 N N . PHE A 1 193 ? 3.086 11.829 10.216 1.00 13.41 193 PHE A N 1
ATOM 1280 C CA . PHE A 1 193 ? 4.107 10.939 10.765 1.00 12.71 193 PHE A CA 1
ATOM 1281 C C . PHE A 1 193 ? 4.750 11.539 12.026 1.00 13.44 193 PHE A C 1
ATOM 1282 O O . PHE A 1 193 ? 4.931 10.820 13.033 1.00 14.39 193 PHE A O 1
ATOM 1290 N N . ILE A 1 194 ? 5.131 12.802 11.949 1.00 12.82 194 ILE A N 1
ATOM 1291 C CA . ILE A 1 194 ? 5.776 13.473 13.085 1.00 13.67 194 ILE A CA 1
ATOM 1292 C C . ILE A 1 194 ? 4.827 13.410 14.284 1.00 14.87 194 ILE A C 1
ATOM 1293 O O . ILE A 1 194 ? 5.256 13.069 15.403 1.00 15.80 194 ILE A O 1
ATOM 1298 N N . GLY A 1 195 ? 3.542 13.717 14.071 1.00 15.30 195 GLY A N 1
ATOM 1299 C CA . GLY A 1 195 ? 2.588 13.673 15.201 1.00 16.71 195 GLY A CA 1
ATOM 1300 C C . GLY A 1 195 ? 2.469 12.303 15.827 1.00 17.42 195 GLY A C 1
ATOM 1301 O O . GLY A 1 195 ? 2.379 12.198 17.065 1.00 21.45 195 GLY A O 1
ATOM 1302 N N . GLU A 1 196 ? 2.511 11.226 15.040 1.00 15.24 196 GLU A N 1
ATOM 1303 C CA . GLU A 1 196 ? 2.438 9.860 15.539 1.00 16.39 196 GLU A CA 1
ATOM 1304 C C . GLU A 1 196 ? 3.713 9.437 16.268 1.00 17.02 196 GLU A C 1
ATOM 1305 O O . GLU A 1 196 ? 3.731 8.427 16.949 1.00 22.84 196 GLU A O 1
ATOM 1307 N N . ASN A 1 197 ? 4.798 10.183 16.059 1.00 15.08 197 ASN A N 1
ATOM 1308 C CA . ASN A 1 197 ? 6.116 9.846 16.570 1.00 15.77 197 ASN A CA 1
ATOM 1309 C C . ASN A 1 197 ? 6.615 11.000 17.435 1.00 16.19 197 ASN A C 1
ATOM 1310 O O . ASN A 1 197 ? 7.816 11.154 17.606 1.00 17.46 197 ASN A O 1
ATOM 1315 N N . ALA A 1 198 ? 5.702 11.786 18.014 1.00 17.56 198 ALA A N 1
ATOM 1316 C CA . ALA A 1 198 ? 6.081 12.973 18.775 1.00 17.85 198 ALA A CA 1
ATOM 1317 C C . ALA A 1 198 ? 6.795 12.579 20.068 1.00 18.92 198 ALA A C 1
ATOM 1318 O O . ALA A 1 198 ? 6.459 11.569 20.696 1.00 21.28 198 ALA A O 1
ATOM 1320 N N . GLY A 1 199 ? 7.794 13.379 20.425 1.00 18.14 199 GLY A N 1
ATOM 1321 C CA . GLY A 1 199 ? 8.511 13.195 21.646 1.00 18.32 199 GLY A CA 1
ATOM 1322 C C . GLY A 1 199 ? 9.469 12.034 21.643 1.00 18.79 199 GLY A C 1
ATOM 1323 O O . GLY A 1 199 ? 9.802 11.467 20.608 1.00 19.10 199 GLY A O 1
ATOM 1324 N N . VAL A 1 200 ? 9.918 11.671 22.840 1.00 20.47 200 VAL A N 1
ATOM 1325 C CA . VAL A 1 200 ? 10.810 10.539 23.022 1.00 20.27 200 VAL A CA 1
ATOM 1326 C C . VAL A 1 200 ? 10.039 9.255 22.691 1.00 19.75 200 VAL A C 1
ATOM 1327 O O . VAL A 1 200 ? 8.930 9.018 23.196 1.00 23.27 200 VAL A O 1
ATOM 1331 N N . HIS A 1 201 ? 10.602 8.430 21.830 1.00 19.12 201 HIS A N 1
ATOM 1332 C CA . HIS A 1 201 ? 9.909 7.236 21.365 1.00 20.20 201 HIS A CA 1
ATOM 1333 C C . HIS A 1 201 ? 10.858 6.256 20.722 1.00 19.96 201 HIS A C 1
ATOM 1334 O O . HIS A 1 201 ? 11.953 6.616 20.256 1.00 20.40 201 HIS A O 1
ATOM 1341 N N . THR A 1 202 ? 10.400 5.015 20.668 1.00 20.94 202 THR A N 1
ATOM 1342 C CA . THR A 1 202 ? 11.054 3.972 19.924 1.00 21.56 202 THR A CA 1
ATOM 1343 C C . THR A 1 202 ? 10.294 3.836 18.622 1.00 21.77 202 THR A C 1
ATOM 1344 O O . THR A 1 202 ? 9.064 3.779 18.619 1.00 24.40 202 THR A O 1
ATOM 1348 N N . ASP A 1 203 ? 11.045 3.789 17.527 1.00 21.25 203 ASP A N 1
ATOM 1349 C CA . ASP A 1 203 ? 10.450 3.724 16.200 1.00 21.34 203 ASP A CA 1
ATOM 1350 C C . ASP A 1 203 ? 9.830 2.369 15.903 1.00 21.18 203 ASP A C 1
ATOM 1351 O O . ASP A 1 203 ? 10.355 1.325 16.307 1.00 23.27 203 ASP A O 1
ATOM 1356 N N . ARG A 1 204 ? 8.711 2.406 15.177 1.00 20.58 204 ARG A N 1
ATOM 1357 C CA . ARG A 1 204 ? 8.122 1.208 14.620 1.00 22.94 204 ARG A CA 1
ATOM 1358 C C . ARG A 1 204 ? 9.105 0.619 13.590 1.00 23.74 204 ARG A C 1
ATOM 1359 O O . ARG A 1 204 ? 9.583 1.333 12.703 1.00 22.27 204 ARG A O 1
ATOM 1361 N N . PRO A 1 205 ? 9.462 -0.669 13.727 1.00 25.18 205 PRO A N 1
ATOM 1362 C CA . PRO A 1 205 ? 10.337 -1.263 12.710 1.00 26.36 205 PRO A CA 1
ATOM 1363 C C . PRO A 1 205 ? 9.741 -1.204 11.287 1.00 22.61 205 PRO A C 1
ATOM 1364 O O . PRO A 1 205 ? 8.540 -1.381 11.110 1.00 25.45 205 PRO A O 1
ATOM 1368 N N . ILE A 1 206 ? 10.594 -0.962 10.296 1.00 22.96 206 ILE A N 1
ATOM 1369 C CA . ILE A 1 206 ? 10.211 -0.966 8.883 1.00 22.79 206 ILE A CA 1
ATOM 1370 C C . ILE A 1 206 ? 11.082 -1.959 8.136 1.00 24.99 206 ILE A C 1
ATOM 1371 O O . ILE A 1 206 ? 12.134 -2.361 8.625 1.00 29.89 206 ILE A O 1
ATOM 1376 N N . SER A 1 207 ? 10.640 -2.349 6.945 1.00 26.21 207 SER A N 1
ATOM 1377 C CA . SER A 1 207 ? 11.318 -3.399 6.182 1.00 29.82 207 SER A CA 1
ATOM 1378 C C . SER A 1 207 ? 12.418 -2.874 5.262 1.00 36.91 207 SER A C 1
ATOM 1379 O O . SER A 1 207 ? 13.421 -3.560 5.073 1.00 45.22 207 SER A O 1
ATOM 1382 N N . GLY A 1 208 ? 12.260 -1.678 4.701 1.00 35.58 208 GLY A N 1
ATOM 1383 C CA . GLY A 1 208 ? 13.231 -1.171 3.713 1.00 36.99 208 GLY A CA 1
ATOM 1384 C C . GLY A 1 208 ? 14.524 -0.694 4.354 1.00 38.90 208 GLY A C 1
ATOM 1385 O O . GLY A 1 208 ? 14.670 -0.747 5.580 1.00 37.80 208 GLY A O 1
ATOM 1386 N N . PRO A 1 209 ? 15.479 -0.216 3.535 1.00 41.58 209 PRO A N 1
ATOM 1387 C CA . PRO A 1 209 ? 16.682 0.342 4.157 1.00 38.93 209 PRO A CA 1
ATOM 1388 C C . PRO A 1 209 ? 16.371 1.612 4.966 1.00 33.37 209 PRO A C 1
ATOM 1389 O O . PRO A 1 209 ? 15.452 2.377 4.656 1.00 33.19 209 PRO A O 1
ATOM 1393 N N . LEU A 1 210 ? 17.117 1.805 6.028 1.00 27.34 210 LEU A N 1
ATOM 1394 C CA . LEU A 1 210 ? 16.943 2.994 6.846 1.00 21.03 210 LEU A CA 1
ATOM 1395 C C . LEU A 1 210 ? 17.950 4.052 6.377 1.00 20.38 210 LEU A C 1
ATOM 1396 O O . LEU A 1 210 ? 19.156 3.849 6.528 1.00 21.56 210 LEU A O 1
ATOM 1401 N N . PRO A 1 211 ? 17.467 5.182 5.820 1.00 17.29 211 PRO A N 1
ATOM 1402 C CA . PRO A 1 211 ? 18.403 6.166 5.271 1.00 16.76 211 PRO A CA 1
ATOM 1403 C C . PRO A 1 211 ? 19.372 6.738 6.298 1.00 16.68 211 PRO A C 1
ATOM 1404 O O . PRO A 1 211 ? 19.083 6.758 7.502 1.00 18.15 211 PRO A O 1
ATOM 1408 N N . GLU A 1 212 ? 20.510 7.210 5.810 1.00 17.19 212 GLU A N 1
ATOM 1409 C CA . GLU A 1 212 ? 21.503 7.922 6.618 1.00 17.06 212 GLU A CA 1
ATOM 1410 C C . GLU A 1 212 ? 21.056 9.377 6.813 1.00 16.46 212 GLU A C 1
ATOM 1411 O O . GLU A 1 212 ? 20.377 9.956 5.960 1.00 18.05 212 GLU A O 1
ATOM 1413 N N . LEU A 1 213 ? 21.558 9.993 7.866 1.00 15.34 213 LEU A N 1
ATOM 1414 C CA . LEU A 1 213 ? 21.328 11.405 8.118 1.00 15.28 213 LEU A CA 1
ATOM 1415 C C . LEU A 1 213 ? 22.146 12.222 7.142 1.00 14.76 213 LEU A C 1
ATOM 1416 O O . LEU A 1 213 ? 23.210 11.790 6.674 1.00 15.53 213 LEU A O 1
ATOM 1421 N N . PRO A 1 214 ? 21.671 13.434 6.826 1.00 13.24 214 PRO A N 1
ATOM 1422 C CA . PRO A 1 214 ? 22.414 14.288 5.916 1.00 12.90 214 PRO A CA 1
ATOM 1423 C C . PRO A 1 214 ? 23.689 14.829 6.545 1.00 12.51 214 PRO A C 1
ATOM 1424 O O . PRO A 1 214 ? 23.812 14.923 7.772 1.00 13.28 214 PRO A O 1
ATOM 1428 N N . ASP A 1 215 ? 24.606 15.271 5.686 1.00 14.01 215 ASP A N 1
ATOM 1429 C CA . ASP A 1 215 ? 25.866 15.809 6.163 1.00 15.03 215 ASP A CA 1
ATOM 1430 C C . ASP A 1 215 ? 25.699 17.057 7.014 1.00 14.53 215 ASP A C 1
ATOM 1431 O O . ASP A 1 215 ? 26.540 17.367 7.847 1.00 16.04 215 ASP A O 1
ATOM 1436 N N . ASN A 1 216 ? 24.593 17.779 6.782 1.00 12.87 216 ASN A N 1
ATOM 1437 C CA . ASN A 1 216 ? 24.290 19.010 7.503 1.00 12.08 216 ASN A CA 1
ATOM 1438 C C . ASN A 1 216 ? 23.224 18.844 8.584 1.00 11.60 216 ASN A C 1
ATOM 1439 O O . ASN A 1 216 ? 22.580 19.814 8.980 1.00 13.18 216 ASN A O 1
ATOM 1444 N N . PHE A 1 217 ? 23.082 17.626 9.086 1.00 12.03 217 PHE A N 1
ATOM 1445 C CA . PHE A 1 217 ? 22.221 17.347 10.233 1.00 12.24 217 PHE A CA 1
ATOM 1446 C C . PHE A 1 217 ? 22.488 18.265 11.403 1.00 14.47 217 PHE A C 1
ATOM 1447 O O . PHE A 1 217 ? 21.574 18.878 11.942 1.00 17.43 217 PHE A O 1
ATOM 1455 N N . ASP A 1 218 ? 23.747 18.372 11.792 1.00 16.46 218 ASP A N 1
ATOM 1456 C CA . ASP A 1 218 ? 24.016 19.084 13.010 1.00 20.21 218 ASP A CA 1
ATOM 1457 C C . ASP A 1 218 ? 24.167 20.552 12.765 1.00 18.86 218 ASP A C 1
ATOM 1458 O O . ASP A 1 218 ? 24.723 20.980 11.746 1.00 24.32 218 ASP A O 1
ATOM 1463 N N . VAL A 1 219 ? 23.683 21.345 13.734 1.00 24.61 219 VAL A N 1
ATOM 1464 C CA . VAL A 1 219 ? 23.932 22.789 13.740 1.00 22.37 219 VAL A CA 1
ATOM 1465 C C . VAL A 1 219 ? 25.290 23.007 14.429 1.00 23.87 219 VAL A C 1
ATOM 1466 O O . VAL A 1 219 ? 25.494 22.548 15.557 1.00 26.11 219 VAL A O 1
ATOM 1470 N N . GLU A 1 220 ? 26.225 23.662 13.722 1.00 27.53 220 GLU A N 1
ATOM 1471 C CA . GLU A 1 220 ? 27.593 23.848 14.228 1.00 29.54 220 GLU A CA 1
ATOM 1472 C C . GLU A 1 220 ? 27.607 24.720 15.450 1.00 30.71 220 GLU A C 1
ATOM 1473 O O . GLU A 1 220 ? 28.309 24.423 16.397 1.00 35.58 220 GLU A O 1
ATOM 1479 N N . ASP A 1 221 ? 26.895 25.837 15.372 1.00 31.82 221 ASP A N 1
ATOM 1480 C CA . ASP A 1 221 ? 26.999 26.887 16.345 1.00 30.96 221 ASP A CA 1
ATOM 1481 C C . ASP A 1 221 ? 25.677 27.657 16.398 1.00 30.11 221 ASP A C 1
ATOM 1482 O O . ASP A 1 221 ? 25.431 28.477 15.511 1.00 30.37 221 ASP A O 1
ATOM 1487 N N . TRP A 1 222 ? 24.864 27.416 17.444 1.00 27.41 222 TRP A N 1
ATOM 1488 C CA . TRP A 1 222 ? 23.552 28.067 17.630 1.00 27.72 222 TRP A CA 1
ATOM 1489 C C . TRP A 1 222 ? 23.656 29.546 17.872 1.00 29.74 222 TRP A C 1
ATOM 1490 O O . TRP A 1 222 ? 22.748 30.316 17.539 1.00 30.17 222 TRP A O 1
ATOM 1501 N N . SER A 1 223 ? 24.761 29.951 18.462 1.00 27.13 223 SER A N 1
ATOM 1502 C CA . SER A 1 223 ? 25.002 31.356 18.690 1.00 30.46 223 SER A CA 1
ATOM 1503 C C . SER A 1 223 ? 25.213 32.082 17.369 1.00 31.44 223 SER A C 1
ATOM 1504 O O . SER A 1 223 ? 25.120 33.296 17.339 1.00 36.58 223 SER A O 1
ATOM 1507 N N . ASN A 1 224 ? 25.511 31.350 16.286 1.00 28.59 224 ASN A N 1
ATOM 1508 C CA . ASN A 1 224 ? 25.775 31.965 15.002 1.00 25.29 224 ASN A CA 1
ATOM 1509 C C . ASN A 1 224 ? 24.651 31.807 13.981 1.00 23.16 224 ASN A C 1
ATOM 1510 O O . ASN A 1 224 ? 24.907 31.796 12.770 1.00 24.14 224 ASN A O 1
ATOM 1515 N N . ILE A 1 225 ? 23.420 31.696 14.461 1.00 21.80 225 ILE A N 1
ATOM 1516 C CA . ILE A 1 225 ? 22.265 31.742 13.568 1.00 21.82 225 ILE A CA 1
ATOM 1517 C C . ILE A 1 225 ? 21.210 32.673 14.175 1.00 22.16 225 ILE A C 1
ATOM 1518 O O . ILE A 1 225 ? 21.209 32.938 15.398 1.00 22.42 225 ILE A O 1
ATOM 1523 N N . PRO A 1 226 ? 20.317 33.206 13.322 1.00 21.07 226 PRO A N 1
ATOM 1524 C CA . PRO A 1 226 ? 19.354 34.182 13.799 1.00 19.80 226 PRO A CA 1
ATOM 1525 C C . PRO A 1 226 ? 18.387 33.682 14.860 1.00 20.09 226 PRO A C 1
ATOM 1526 O O . PRO A 1 226 ? 18.007 32.523 14.862 1.00 20.25 226 PRO A O 1
ATOM 1530 N N . THR A 1 227 ? 17.957 34.594 15.743 1.00 19.90 227 THR A N 1
ATOM 1531 C CA . THR A 1 227 ? 17.047 34.245 16.822 1.00 21.15 227 THR A CA 1
ATOM 1532 C C . THR A 1 227 ? 15.804 33.450 16.373 1.00 20.30 227 THR A C 1
ATOM 1533 O O . THR A 1 227 ? 15.469 32.444 16.996 1.00 19.51 227 THR A O 1
ATOM 1537 N N . PRO A 1 228 ? 15.128 33.889 15.297 1.00 19.74 228 PRO A N 1
ATOM 1538 C CA . PRO A 1 228 ? 13.955 33.132 14.899 1.00 18.88 228 PRO A CA 1
ATOM 1539 C C . PRO A 1 228 ? 14.256 31.674 14.547 1.00 18.80 228 PRO A C 1
ATOM 1540 O O . PRO A 1 228 ? 13.463 30.819 14.868 1.00 17.62 228 PRO A O 1
ATOM 1544 N N . VAL A 1 229 ? 15.419 31.411 13.948 1.00 16.90 229 VAL A N 1
ATOM 1545 C CA . VAL A 1 229 ? 15.814 30.053 13.572 1.00 16.72 229 VAL A CA 1
ATOM 1546 C C . VAL A 1 229 ? 16.218 29.251 14.819 1.00 16.55 229 VAL A C 1
ATOM 1547 O O . VAL A 1 229 ? 15.908 28.094 14.936 1.00 17.58 229 VAL A O 1
ATOM 1551 N N . GLN A 1 230 ? 16.881 29.911 15.785 1.00 16.79 230 GLN A N 1
ATOM 1552 C CA . GLN A 1 230 ? 17.281 29.255 17.038 1.00 17.93 230 GLN A CA 1
ATOM 1553 C C . GLN A 1 230 ? 16.074 28.686 17.810 1.00 17.66 230 GLN A C 1
ATOM 1554 O O . GLN A 1 230 ? 16.221 27.747 18.562 1.00 19.34 230 GLN A O 1
ATOM 1560 N N . TYR A 1 231 ? 14.882 29.286 17.630 1.00 17.02 231 TYR A N 1
ATOM 1561 C CA . TYR A 1 231 ? 13.728 28.932 18.441 1.00 17.04 231 TYR A CA 1
ATOM 1562 C C . TYR A 1 231 ? 12.564 28.402 17.612 1.00 18.94 231 TYR A C 1
ATOM 1563 O O . TYR A 1 231 ? 11.426 28.467 18.039 1.00 19.80 231 TYR A O 1
ATOM 1572 N N . ILE A 1 232 ? 12.861 27.781 16.469 1.00 16.80 232 ILE A N 1
ATOM 1573 C CA . ILE A 1 232 ? 11.805 27.088 15.726 1.00 16.84 232 ILE A CA 1
ATOM 1574 C C . ILE A 1 232 ? 11.146 25.997 16.584 1.00 16.32 232 ILE A C 1
ATOM 1575 O O . ILE A 1 232 ? 9.970 25.714 16.445 1.00 16.48 232 ILE A O 1
ATOM 1580 N N . CYS A 1 233 ? 11.898 25.401 17.517 1.00 16.81 233 CYS A N 1
ATOM 1581 C CA . CYS A 1 233 ? 11.348 24.470 18.477 1.00 17.17 233 CYS A CA 1
ATOM 1582 C C . CYS A 1 233 ? 10.174 25.010 19.304 1.00 17.27 233 CYS A C 1
ATOM 1583 O O . CYS A 1 233 ? 9.366 24.221 19.801 1.00 20.11 233 CYS A O 1
ATOM 1586 N N . CYS A 1 234 ? 10.137 26.330 19.489 1.00 17.37 234 CYS A N 1
ATOM 1587 C CA . CYS A 1 234 ? 9.099 26.981 20.285 1.00 19.33 234 CYS A CA 1
ATOM 1588 C C . CYS A 1 234 ? 7.938 27.390 19.400 1.00 21.44 234 CYS A C 1
ATOM 1589 O O . CYS A 1 234 ? 6.774 27.225 19.812 1.00 24.36 234 CYS A O 1
ATOM 1592 N N . SER A 1 235 ? 8.233 27.906 18.204 1.00 19.21 235 SER A N 1
ATOM 1593 C CA . SER A 1 235 ? 7.184 28.472 17.339 1.00 18.81 235 SER A CA 1
ATOM 1594 C C . SER A 1 235 ? 6.523 27.500 16.351 1.00 20.76 235 SER A C 1
ATOM 1595 O O . SER A 1 235 ? 5.451 27.811 15.818 1.00 24.37 235 SER A O 1
ATOM 1598 N N . HIS A 1 236 ? 7.148 26.355 16.091 1.00 19.00 236 HIS A N 1
ATOM 1599 C CA . HIS A 1 236 ? 6.712 25.396 15.055 1.00 19.13 236 HIS A CA 1
ATOM 1600 C C . HIS A 1 236 ? 6.314 24.096 15.741 1.00 17.58 236 HIS A C 1
ATOM 1601 O O . HIS A 1 236 ? 7.169 23.379 16.277 1.00 17.60 236 HIS A O 1
ATOM 1608 N N . ARG A 1 237 ? 5.028 23.777 15.769 1.00 18.29 237 ARG A N 1
ATOM 1609 C CA . ARG A 1 237 ? 4.537 22.580 16.447 1.00 20.01 237 ARG A CA 1
ATOM 1610 C C . ARG A 1 237 ? 5.323 21.320 16.110 1.00 18.33 237 ARG A C 1
ATOM 1611 O O . ARG A 1 237 ? 5.634 20.513 16.983 1.00 18.32 237 ARG A O 1
ATOM 1619 N N . ARG A 1 238 ? 5.622 21.124 14.828 1.00 17.01 238 ARG A N 1
ATOM 1620 C CA . ARG A 1 238 ? 6.318 19.896 14.476 1.00 17.12 238 ARG A CA 1
ATOM 1621 C C . ARG A 1 238 ? 7.753 19.844 15.008 1.00 15.50 238 ARG A C 1
ATOM 1622 O O . ARG A 1 238 ? 8.233 18.766 15.358 1.00 16.52 238 ARG A O 1
ATOM 1630 N N . MET A 1 239 ? 8.415 20.991 15.059 1.00 16.14 239 MET A N 1
ATOM 1631 C CA . MET A 1 239 ? 9.745 21.032 15.667 1.00 15.62 239 MET A CA 1
ATOM 1632 C C . MET A 1 239 ? 9.652 20.849 17.160 1.00 16.60 239 MET A C 1
ATOM 1633 O O . MET A 1 239 ? 10.527 20.215 17.748 1.00 17.33 239 MET A O 1
ATOM 1638 N N . THR A 1 240 ? 8.585 21.352 17.805 1.00 16.17 240 THR A N 1
ATOM 1639 C CA . THR A 1 240 ? 8.405 21.045 19.228 1.00 18.20 240 THR A CA 1
ATOM 1640 C C . THR A 1 240 ? 8.367 19.516 19.453 1.00 18.09 240 THR A C 1
ATOM 1641 O O . THR A 1 240 ? 9.010 18.963 20.354 1.00 19.91 240 THR A O 1
ATOM 1645 N N . GLN A 1 241 ? 7.637 18.824 18.581 1.00 15.73 241 GLN A N 1
ATOM 1646 C CA . GLN A 1 241 ? 7.469 17.386 18.661 1.00 17.04 241 GLN A CA 1
ATOM 1647 C C . GLN A 1 241 ? 8.754 16.585 18.406 1.00 15.01 241 GLN A C 1
ATOM 1648 O O . GLN A 1 241 ? 8.912 15.488 18.942 1.00 18.22 241 GLN A O 1
ATOM 1654 N N . ALA A 1 242 ? 9.620 17.126 17.541 1.00 15.67 242 ALA A N 1
ATOM 1655 C CA . ALA A 1 242 ? 10.857 16.441 17.165 1.00 15.69 242 ALA A CA 1
ATOM 1656 C C . ALA A 1 242 ? 12.068 16.920 17.922 1.00 16.54 242 ALA A C 1
ATOM 1657 O O . ALA A 1 242 ? 13.160 16.383 17.718 1.00 16.86 242 ALA A O 1
ATOM 1659 N N . ALA A 1 243 ? 11.907 17.897 18.815 1.00 16.30 243 ALA A N 1
ATOM 1660 C CA . ALA A 1 243 ? 13.071 18.576 19.400 1.00 18.18 243 ALA A CA 1
ATOM 1661 C C . ALA A 1 243 ? 14.030 17.630 20.092 1.00 17.92 243 ALA A C 1
ATOM 1662 O O . ALA A 1 243 ? 15.255 17.848 20.006 1.00 20.66 243 ALA A O 1
ATOM 1664 N N . HIS A 1 244 ? 13.492 16.608 20.764 1.00 17.89 244 HIS A N 1
ATOM 1665 C CA . HIS A 1 244 ? 14.298 15.656 21.525 1.00 19.56 244 HIS A CA 1
ATOM 1666 C C . HIS A 1 244 ? 14.471 14.320 20.841 1.00 18.42 244 HIS A C 1
ATOM 1667 O O . HIS A 1 244 ? 14.807 13.345 21.451 1.00 19.74 244 HIS A O 1
ATOM 1674 N N . TRP A 1 245 ? 14.235 14.291 19.536 1.00 15.74 245 TRP A N 1
ATOM 1675 C CA . TRP A 1 245 ? 14.482 13.085 18.792 1.00 15.86 245 TRP A CA 1
ATOM 1676 C C . TRP A 1 245 ? 15.972 12.719 18.751 1.00 16.39 245 TRP A C 1
ATOM 1677 O O . TRP A 1 245 ? 16.821 13.595 18.651 1.00 16.97 245 TRP A O 1
ATOM 1688 N N . ASN A 1 246 ? 16.238 11.416 18.775 1.00 15.03 246 ASN A N 1
ATOM 1689 C CA . ASN A 1 246 ? 17.593 10.891 18.595 1.00 15.24 246 ASN A CA 1
ATOM 1690 C C . ASN A 1 246 ? 17.867 10.600 17.123 1.00 14.83 246 ASN A C 1
ATOM 1691 O O . ASN A 1 246 ? 17.034 10.903 16.227 1.00 14.95 246 ASN A O 1
ATOM 1696 N N . GLU A 1 247 ? 19.074 10.120 16.816 1.00 17.24 247 GLU A N 1
ATOM 1697 C CA . GLU A 1 247 ? 19.435 9.954 15.417 1.00 16.57 247 GLU A CA 1
ATOM 1698 C C . GLU A 1 247 ? 18.593 8.879 14.730 1.00 15.72 247 GLU A C 1
ATOM 1699 O O . GLU A 1 247 ? 18.184 9.082 13.593 1.00 16.21 247 GLU A O 1
ATOM 1705 N N . GLU A 1 248 ? 18.291 7.762 15.411 1.00 16.62 248 GLU A N 1
ATOM 1706 C CA . GLU A 1 248 ? 17.408 6.734 14.828 1.00 17.18 248 GLU A CA 1
ATOM 1707 C C . GLU A 1 248 ? 16.025 7.320 14.467 1.00 14.02 248 GLU A C 1
ATOM 1708 O O . GLU A 1 248 ? 15.465 7.012 13.403 1.00 15.90 248 GLU A O 1
ATOM 1710 N N . ASN A 1 249 ? 15.495 8.155 15.363 1.00 14.73 249 ASN A N 1
ATOM 1711 C CA . ASN A 1 249 ? 14.198 8.795 15.195 1.00 13.99 249 ASN A CA 1
ATOM 1712 C C . ASN A 1 249 ? 14.212 9.636 13.897 1.00 13.02 249 ASN A C 1
ATOM 1713 O O . ASN A 1 249 ? 13.297 9.567 13.089 1.00 13.58 249 ASN A O 1
ATOM 1718 N N . TYR A 1 250 ? 15.261 10.434 13.705 1.00 12.37 250 TYR A N 1
ATOM 1719 C CA . TYR A 1 250 ? 15.384 11.217 12.501 1.00 12.25 250 TYR A CA 1
ATOM 1720 C C . TYR A 1 250 ? 15.575 10.362 11.237 1.00 12.96 250 TYR A C 1
ATOM 1721 O O . TYR A 1 250 ? 15.078 10.722 10.161 1.00 13.28 250 TYR A O 1
ATOM 1730 N N . ARG A 1 251 ? 16.294 9.256 11.355 1.00 12.83 251 ARG A N 1
ATOM 1731 C CA . ARG A 1 251 ? 16.459 8.375 10.197 1.00 13.88 251 ARG A CA 1
ATOM 1732 C C . ARG A 1 251 ? 15.109 7.749 9.750 1.00 12.72 251 ARG A C 1
ATOM 1733 O O . ARG A 1 251 ? 14.819 7.616 8.557 1.00 13.22 251 ARG A O 1
ATOM 1741 N N . HIS A 1 252 ? 14.264 7.391 10.726 1.00 13.05 252 HIS A N 1
ATOM 1742 C CA . HIS A 1 252 ? 12.928 6.892 10.437 1.00 12.84 252 HIS A CA 1
ATOM 1743 C C . HIS A 1 252 ? 12.048 7.966 9.808 1.00 11.98 252 HIS A C 1
ATOM 1744 O O . HIS A 1 252 ? 11.230 7.659 8.940 1.00 13.51 252 HIS A O 1
ATOM 1751 N N . TYR A 1 253 ? 12.243 9.224 10.235 1.00 11.97 253 TYR A N 1
ATOM 1752 C CA . TYR A 1 253 ? 11.596 10.370 9.574 1.00 12.87 253 TYR A CA 1
ATOM 1753 C C . TYR A 1 253 ? 11.952 10.413 8.093 1.00 11.87 253 TYR A C 1
ATOM 1754 O O . TYR A 1 253 ? 11.078 10.567 7.241 1.00 11.28 253 TYR A O 1
ATOM 1763 N N . ILE A 1 254 ? 13.236 10.287 7.791 1.00 11.78 254 ILE A N 1
ATOM 1764 C CA . ILE A 1 254 ? 13.656 10.317 6.388 1.00 11.93 254 ILE A CA 1
ATOM 1765 C C . ILE A 1 254 ? 13.060 9.136 5.626 1.00 10.93 254 ILE A C 1
ATOM 1766 O O . ILE A 1 254 ? 12.610 9.281 4.492 1.00 11.36 254 ILE A O 1
ATOM 1771 N N . ALA A 1 255 ? 13.058 7.950 6.237 1.00 11.40 255 ALA A N 1
ATOM 1772 C CA . ALA A 1 255 ? 12.434 6.793 5.595 1.00 11.87 255 ALA A CA 1
ATOM 1773 C C . ALA A 1 255 ? 10.971 7.056 5.247 1.00 11.08 255 ALA A C 1
ATOM 1774 O O . ALA A 1 255 ? 10.501 6.708 4.157 1.00 12.27 255 ALA A O 1
ATOM 1776 N N . ALA A 1 256 ? 10.234 7.629 6.208 1.00 10.81 256 ALA A N 1
ATOM 1777 C CA . ALA A 1 256 ? 8.821 7.926 5.983 1.00 11.82 256 ALA A CA 1
ATOM 1778 C C . ALA A 1 256 ? 8.667 8.937 4.850 1.00 10.20 256 ALA A C 1
ATOM 1779 O O . ALA A 1 256 ? 7.805 8.795 4.003 1.00 11.18 256 ALA A O 1
ATOM 1781 N N . PHE A 1 257 ? 9.515 9.957 4.849 1.00 10.38 257 PHE A N 1
ATOM 1782 C CA . PHE A 1 257 ? 9.468 10.974 3.794 1.00 10.47 257 PHE A CA 1
ATOM 1783 C C . PHE A 1 257 ? 9.662 10.330 2.409 1.00 10.79 257 PHE A C 1
ATOM 1784 O O . PHE A 1 257 ? 8.946 10.641 1.454 1.00 11.55 257 PHE A O 1
ATOM 1792 N N . GLN A 1 258 ? 10.643 9.440 2.322 1.00 10.84 258 GLN A N 1
ATOM 1793 C CA . GLN A 1 258 ? 10.860 8.694 1.087 1.00 11.06 258 GLN A CA 1
ATOM 1794 C C . GLN A 1 258 ? 9.652 7.827 0.721 1.00 11.49 258 GLN A C 1
ATOM 1795 O O . GLN A 1 258 ? 9.278 7.728 -0.449 1.00 11.77 258 GLN A O 1
ATOM 1801 N N . HIS A 1 259 ? 9.033 7.219 1.726 1.00 10.85 259 HIS A N 1
ATOM 1802 C CA . HIS A 1 259 ? 7.841 6.406 1.476 1.00 11.93 259 HIS A CA 1
ATOM 1803 C C . HIS A 1 259 ? 6.686 7.225 0.882 1.00 10.84 259 HIS A C 1
ATOM 1804 O O . HIS A 1 259 ? 6.059 6.817 -0.090 1.00 11.30 259 HIS A O 1
ATOM 1811 N N . TYR A 1 260 ? 6.376 8.376 1.490 1.00 10.32 260 TYR A N 1
ATOM 1812 C CA . TYR A 1 260 ? 5.282 9.215 0.957 1.00 10.67 260 TYR A CA 1
ATOM 1813 C C . TYR A 1 260 ? 5.644 9.765 -0.424 1.00 10.67 260 TYR A C 1
ATOM 1814 O O . TYR A 1 260 ? 4.763 9.960 -1.258 1.00 10.51 260 TYR A O 1
ATOM 1823 N N . THR A 1 261 ? 6.935 9.967 -0.663 1.00 10.54 261 THR A N 1
ATOM 1824 C CA . THR A 1 261 ? 7.400 10.388 -2.001 1.00 10.83 261 THR A CA 1
ATOM 1825 C C . THR A 1 261 ? 7.166 9.306 -3.022 1.00 10.94 261 THR A C 1
ATOM 1826 O O . THR A 1 261 ? 6.678 9.558 -4.123 1.00 10.51 261 THR A O 1
ATOM 1830 N N . LYS A 1 262 ? 7.528 8.075 -2.666 1.00 10.51 262 LYS A N 1
ATOM 1831 C CA . LYS A 1 262 ? 7.242 6.960 -3.557 1.00 11.10 262 LYS A CA 1
ATOM 1832 C C . LYS A 1 262 ? 5.737 6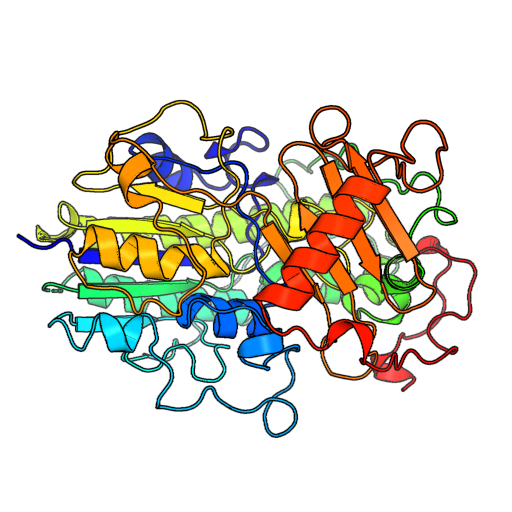.818 -3.866 1.00 11.53 262 LYS A C 1
ATOM 1833 O O . LYS A 1 262 ? 5.341 6.496 -4.990 1.00 12.68 262 LYS A O 1
ATOM 1839 N N . MET A 1 263 ? 4.916 7.043 -2.843 1.00 11.55 263 MET A N 1
ATOM 1840 C CA . MET A 1 263 ? 3.471 6.932 -2.991 1.00 12.10 263 MET A CA 1
ATOM 1841 C C . MET A 1 263 ? 2.958 7.939 -4.016 1.00 11.41 263 MET A C 1
ATOM 1842 O O . MET A 1 263 ? 2.193 7.591 -4.929 1.00 12.75 263 MET A O 1
ATOM 1847 N N . VAL A 1 264 ? 3.366 9.198 -3.884 1.00 10.73 264 VAL A N 1
ATOM 1848 C CA . VAL A 1 264 ? 2.895 10.210 -4.823 1.00 11.23 264 VAL A CA 1
ATOM 1849 C C . VAL A 1 264 ? 3.494 9.987 -6.205 1.00 11.80 264 VAL A C 1
ATOM 1850 O O . VAL A 1 264 ? 2.823 10.241 -7.202 1.00 11.35 264 VAL A O 1
ATOM 1854 N N . SER A 1 265 ? 4.736 9.486 -6.267 1.00 11.08 265 SER A N 1
ATOM 1855 C CA . SER A 1 265 ? 5.338 9.174 -7.583 1.00 11.12 265 SER A CA 1
ATOM 1856 C C . SER A 1 265 ? 4.510 8.163 -8.371 1.00 10.92 265 SER A C 1
ATOM 1857 O O . SER A 1 265 ? 4.402 8.261 -9.611 1.00 12.09 265 SER A O 1
ATOM 1860 N N . LYS A 1 266 ? 3.923 7.187 -7.679 1.00 11.45 266 LYS A N 1
ATOM 1861 C CA . LYS A 1 266 ? 3.060 6.223 -8.364 1.00 11.92 266 LYS A CA 1
ATOM 1862 C C . LYS A 1 266 ? 1.813 6.894 -8.957 1.00 12.58 266 LYS A C 1
ATOM 1863 O O . LYS A 1 266 ? 1.329 6.511 -10.041 1.00 13.25 266 LYS A O 1
ATOM 1869 N N . GLN A 1 267 ? 1.272 7.887 -8.254 1.00 11.95 267 GLN A N 1
ATOM 1870 C CA . GLN A 1 267 ? 0.160 8.676 -8.780 1.00 12.16 267 GLN A CA 1
ATOM 1871 C C . GLN A 1 267 ? 0.555 9.559 -9.937 1.00 11.64 267 GLN A C 1
ATOM 1872 O O . GLN A 1 267 ? -0.200 9.703 -10.900 1.00 12.10 267 GLN A O 1
ATOM 1878 N N . VAL A 1 268 ? 1.729 10.146 -9.863 1.00 11.29 268 VAL A N 1
ATOM 1879 C CA . VAL A 1 268 ? 2.271 10.861 -11.035 1.00 11.78 268 VAL A CA 1
ATOM 1880 C C . VAL A 1 268 ? 2.342 9.932 -12.244 1.00 11.58 268 VAL A C 1
ATOM 1881 O O . VAL A 1 268 ? 1.916 10.307 -13.319 1.00 11.53 268 VAL A O 1
ATOM 1885 N N . ASP A 1 269 ? 2.845 8.716 -12.053 1.00 11.87 269 ASP A N 1
ATOM 1886 C CA . ASP A 1 269 ? 2.867 7.707 -13.134 1.00 12.57 269 ASP A CA 1
ATOM 1887 C C . ASP A 1 269 ? 1.461 7.478 -13.693 1.00 12.20 269 ASP A C 1
ATOM 1888 O O . ASP A 1 269 ? 1.256 7.490 -14.911 1.00 13.19 269 ASP A O 1
ATOM 1893 N N . SER A 1 270 ? 0.460 7.303 -12.823 1.00 11.16 270 SER A N 1
ATOM 1894 C CA . SER A 1 270 ? -0.903 7.079 -13.267 1.00 12.31 270 SER A CA 1
ATOM 1895 C C . SER A 1 270 ? -1.454 8.251 -14.072 1.00 11.90 270 SER A C 1
ATOM 1896 O O . SER A 1 270 ? -2.096 8.064 -15.096 1.00 12.21 270 SER A O 1
ATOM 1899 N N . VAL A 1 271 ? -1.174 9.457 -13.628 1.00 10.67 271 VAL A N 1
ATOM 1900 C CA . VAL A 1 271 ? -1.621 10.652 -14.326 1.00 10.78 271 VAL A CA 1
ATOM 1901 C C . VAL A 1 271 ? -0.968 10.741 -15.707 1.00 11.15 271 VAL A C 1
ATOM 1902 O O . VAL A 1 271 ? -1.639 11.065 -16.674 1.00 11.46 271 VAL A O 1
ATOM 1906 N N . LEU A 1 272 ? 0.337 10.504 -15.760 1.00 11.37 272 LEU A N 1
ATOM 1907 C CA . LEU A 1 272 ? 1.050 10.555 -17.049 1.00 11.45 272 LEU A CA 1
ATOM 1908 C C . LEU A 1 272 ? 0.578 9.461 -17.990 1.00 11.53 272 LEU A C 1
ATOM 1909 O O . LEU A 1 272 ? 0.455 9.683 -19.205 1.00 12.62 272 LEU A O 1
ATOM 1914 N N . LYS A 1 273 ? 0.278 8.283 -17.461 1.00 11.60 273 LYS A N 1
ATOM 1915 C CA . LYS A 1 273 ? -0.284 7.229 -18.310 1.00 12.66 273 LYS A CA 1
ATOM 1916 C C . LYS A 1 273 ? -1.603 7.665 -18.915 1.00 12.30 273 LYS A C 1
ATOM 1917 O O . LYS A 1 273 ? -1.898 7.391 -20.094 1.00 14.40 273 LYS A O 1
ATOM 1923 N N . ALA A 1 274 ? -2.425 8.346 -18.114 1.00 11.41 274 ALA A N 1
ATOM 1924 C CA . ALA A 1 274 ? -3.684 8.863 -18.650 1.00 11.38 274 ALA A CA 1
ATOM 1925 C C . ALA A 1 274 ? -3.409 9.910 -19.740 1.00 11.61 274 ALA A C 1
ATOM 1926 O O . ALA A 1 274 ? -4.010 9.876 -20.828 1.00 12.99 274 ALA A O 1
ATOM 1928 N N . LEU A 1 275 ? -2.503 10.823 -19.469 1.00 11.19 275 LEU A N 1
ATOM 1929 C CA . LEU A 1 275 ? -2.143 11.839 -20.455 1.00 10.52 275 LEU A CA 1
ATOM 1930 C C . LEU A 1 275 ? -1.744 11.252 -21.802 1.00 11.89 275 LEU A C 1
ATOM 1931 O O . LEU A 1 275 ? -2.253 11.674 -22.841 1.00 12.58 275 LEU A O 1
ATOM 1936 N N . TYR A 1 276 ? -0.856 10.273 -21.757 1.00 11.69 276 TYR A N 1
ATOM 1937 C CA . TYR A 1 276 ? -0.306 9.716 -22.991 1.00 12.04 276 TYR A CA 1
ATOM 1938 C C . TYR A 1 276 ? -1.179 8.638 -23.626 1.00 13.24 276 TYR A C 1
ATOM 1939 O O . TYR A 1 276 ? -0.800 8.056 -24.661 1.00 17.02 276 TYR A O 1
ATOM 1948 N N . SER A 1 277 ? -2.348 8.384 -23.048 1.00 13.88 277 SER A N 1
ATOM 1949 C CA . SER A 1 277 ? -3.271 7.409 -23.593 1.00 15.56 277 SER A CA 1
ATOM 1950 C C . SER A 1 277 ? -4.120 7.948 -24.745 1.00 16.63 277 SER A C 1
ATOM 1951 O O . SER A 1 277 ? -4.842 7.174 -25.334 1.00 19.10 277 SER A O 1
ATOM 1954 N N . THR A 1 278 ? -4.067 9.258 -25.026 1.00 15.66 278 THR A N 1
ATOM 1955 C CA . THR A 1 278 ? -4.789 9.830 -26.170 1.00 17.98 278 THR A CA 1
ATOM 1956 C C . THR A 1 278 ? -3.812 10.685 -26.961 1.00 18.07 278 THR A C 1
ATOM 1957 O O . THR A 1 278 ? -2.749 11.062 -26.454 1.00 17.88 278 THR A O 1
ATOM 1961 N N . PRO A 1 279 ? -4.194 11.059 -28.189 1.00 20.35 279 PRO A N 1
ATOM 1962 C CA . PRO A 1 279 ? -3.284 11.897 -28.970 1.00 21.00 279 PRO A CA 1
ATOM 1963 C C . PRO A 1 279 ? -2.980 13.284 -28.384 1.00 19.74 279 PRO A C 1
ATOM 1964 O O . PRO A 1 279 ? -2.008 13.913 -28.777 1.00 20.74 279 PRO A O 1
ATOM 1968 N N . ALA A 1 280 ? -3.755 13.740 -27.402 1.00 18.38 280 ALA A N 1
ATOM 1969 C CA . ALA A 1 280 ? -3.438 15.019 -26.743 1.00 17.02 280 ALA A CA 1
ATOM 1970 C C . ALA A 1 280 ? -2.111 14.996 -26.021 1.00 17.04 280 ALA A C 1
ATOM 1971 O O . ALA A 1 280 ? -1.480 16.043 -25.857 1.00 17.11 280 ALA A O 1
ATOM 1973 N N . GLY A 1 281 ? -1.697 13.821 -25.553 1.00 17.24 281 GLY A N 1
ATOM 1974 C CA . GLY A 1 281 ? -0.505 13.740 -24.734 1.00 17.94 281 GLY A CA 1
ATOM 1975 C C . GLY A 1 281 ? 0.750 14.230 -25.380 1.00 19.24 281 GLY A C 1
ATOM 1976 O O . GLY A 1 281 ? 1.543 14.944 -24.758 1.00 18.59 281 GLY A O 1
ATOM 1977 N N . ARG A 1 282 ? 0.955 13.831 -26.624 1.00 21.08 282 ARG A N 1
ATOM 1978 C CA . ARG A 1 282 ? 2.171 14.232 -27.298 1.00 22.65 282 ARG A CA 1
ATOM 1979 C C . ARG A 1 282 ? 2.274 15.712 -27.533 1.00 20.17 282 ARG A C 1
ATOM 1980 O O . ARG A 1 282 ? 3.378 16.204 -27.699 1.00 24.73 282 ARG A O 1
ATOM 1988 N N . ASN A 1 283 ? 1.131 16.401 -27.498 1.00 15.03 283 ASN A N 1
ATOM 1989 C CA A ASN A 1 283 ? 1.086 17.835 -27.639 0.50 17.22 283 ASN A CA 1
ATOM 1990 C CA B ASN A 1 283 ? 1.083 17.834 -27.639 0.50 17.21 283 ASN A CA 1
ATOM 1991 C C . ASN A 1 283 ? 0.967 18.533 -26.283 1.00 15.38 283 ASN A C 1
ATOM 1992 O O . ASN A 1 283 ? 0.503 19.647 -26.223 1.00 18.54 283 ASN A O 1
ATOM 1995 N N . THR A 1 284 ? 1.444 17.886 -25.204 1.00 13.46 284 THR A N 1
ATOM 1996 C CA . THR A 1 284 ? 1.333 18.459 -23.861 1.00 13.33 284 THR A CA 1
ATOM 1997 C C . THR A 1 284 ? 2.698 18.708 -23.224 1.00 12.58 284 THR A C 1
ATOM 1998 O O . THR A 1 284 ? 3.566 17.816 -23.200 1.00 14.46 284 THR A O 1
ATOM 2002 N N . ILE A 1 285 ? 2.892 19.932 -22.714 1.00 12.77 285 ILE A N 1
ATOM 2003 C CA . ILE A 1 285 ? 4.015 20.288 -21.926 1.00 12.73 285 ILE A CA 1
ATOM 2004 C C . ILE A 1 285 ? 3.720 19.936 -20.474 1.00 12.29 285 ILE A C 1
ATOM 2005 O O . ILE A 1 285 ? 2.675 20.326 -19.913 1.00 13.14 285 ILE A O 1
ATOM 2010 N N . VAL A 1 286 ? 4.638 19.166 -19.881 1.00 11.89 286 VAL A N 1
ATOM 2011 C CA . VAL A 1 286 ? 4.516 18.697 -18.512 1.00 11.85 286 VAL A CA 1
ATOM 2012 C C . VAL A 1 286 ? 5.503 19.479 -17.654 1.00 11.79 286 VAL A C 1
ATOM 2013 O O . VAL A 1 286 ? 6.680 19.617 -18.003 1.00 12.14 286 VAL A O 1
ATOM 2017 N N . VAL A 1 287 ? 4.994 19.965 -16.509 1.00 11.68 287 VAL A N 1
ATOM 2018 C CA . VAL A 1 287 ? 5.813 20.661 -15.518 1.00 11.37 287 VAL A CA 1
ATOM 2019 C C . VAL A 1 287 ? 5.649 19.916 -14.199 1.00 10.81 287 VAL A C 1
ATOM 2020 O O . VAL A 1 287 ? 4.513 19.584 -13.809 1.00 12.56 287 VAL A O 1
ATOM 2024 N N . ILE A 1 288 ? 6.766 19.666 -13.514 1.00 11.11 288 ILE A N 1
ATOM 2025 C CA . ILE A 1 288 ? 6.719 19.010 -12.199 1.00 11.44 288 ILE A CA 1
ATOM 2026 C C . ILE A 1 288 ? 7.460 19.932 -11.223 1.00 11.40 288 ILE A C 1
ATOM 2027 O O . ILE A 1 288 ? 8.572 20.390 -11.494 1.00 12.78 288 ILE A O 1
ATOM 2032 N N . MET A 1 289 ? 6.818 20.216 -10.084 1.00 10.56 289 MET A N 1
ATOM 2033 C CA . MET A 1 289 ? 7.356 21.162 -9.119 1.00 11.13 289 MET A CA 1
ATOM 2034 C C . MET A 1 289 ? 6.786 20.931 -7.731 1.00 11.13 289 MET A C 1
ATOM 2035 O O . MET A 1 289 ? 5.991 20.009 -7.504 1.00 11.92 289 MET A O 1
ATOM 2040 N N . ALA A 1 290 ? 7.242 21.752 -6.791 1.00 11.91 290 ALA A N 1
ATOM 2041 C 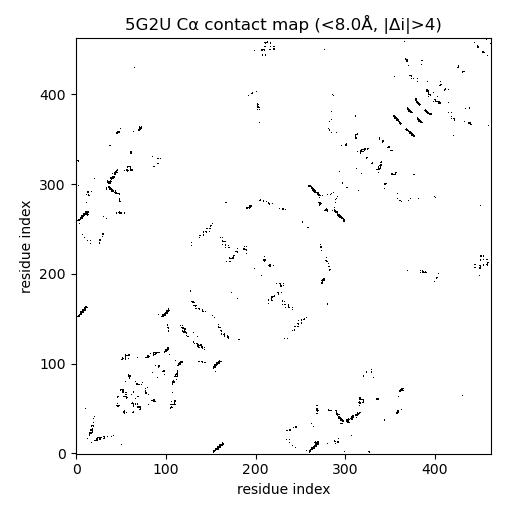CA . ALA A 1 290 ? 6.720 21.747 -5.421 1.00 12.06 290 ALA A CA 1
ATOM 2042 C C . ALA A 1 290 ? 6.455 23.169 -4.965 1.00 11.72 290 ALA A C 1
ATOM 2043 O O . ALA A 1 290 ? 7.105 24.095 -5.454 1.00 12.50 290 ALA A O 1
ATOM 2045 N N . ASP A 1 291 ? 5.531 23.319 -4.020 1.00 11.90 291 ASP A N 1
ATOM 2046 C CA . ASP A 1 291 ? 5.262 24.628 -3.424 1.00 12.22 291 ASP A CA 1
ATOM 2047 C C . ASP A 1 291 ? 6.355 25.069 -2.451 1.00 12.20 291 ASP A C 1
ATOM 2048 O O . ASP A 1 291 ? 6.561 26.260 -2.259 1.00 13.56 291 ASP A O 1
ATOM 2053 N N . HIS A 1 292 ? 7.044 24.077 -1.876 1.00 11.73 292 HIS A N 1
ATOM 2054 C CA . HIS A 1 292 ? 8.158 24.270 -0.970 1.00 11.00 292 HIS A CA 1
ATOM 2055 C C . HIS A 1 292 ? 8.626 22.849 -0.629 1.00 11.57 292 HIS A C 1
ATOM 2056 O O . HIS A 1 292 ? 7.951 21.854 -0.939 1.00 11.03 292 HIS A O 1
ATOM 2063 N N . GLY A 1 293 ? 9.777 22.777 0.002 1.00 11.10 293 GLY A N 1
ATOM 2064 C CA . GLY A 1 293 ? 10.382 21.524 0.360 1.00 11.13 293 GLY A CA 1
ATOM 2065 C C . GLY A 1 293 ? 10.149 21.135 1.821 1.00 10.28 293 GLY A C 1
ATOM 2066 O O . GLY A 1 293 ? 9.069 21.383 2.386 1.00 11.82 293 GLY A O 1
ATOM 2067 N N . ASP A 1 294 ? 11.154 20.487 2.420 1.00 10.62 294 ASP A N 1
ATOM 2068 C CA . ASP A 1 294 ? 11.045 19.861 3.733 1.00 10.94 294 ASP A CA 1
ATOM 2069 C C . ASP A 1 294 ? 12.449 19.800 4.293 1.00 11.14 294 ASP A C 1
ATOM 2070 O O . ASP A 1 294 ? 13.381 19.513 3.565 1.00 11.26 294 ASP A O 1
ATOM 2075 N N . GLY A 1 295 ? 12.610 20.020 5.596 1.00 11.09 295 GLY A N 1
ATOM 2076 C CA . GLY A 1 295 ? 13.958 20.006 6.149 1.00 11.20 295 GLY A CA 1
ATOM 2077 C C . GLY A 1 295 ? 14.692 18.689 6.012 1.00 10.97 295 GLY A C 1
ATOM 2078 O O . GLY A 1 295 ? 15.914 18.688 5.885 1.00 11.93 295 GLY A O 1
ATOM 2079 N N . MET A 1 296 ? 13.977 17.564 6.077 1.00 11.40 296 MET A N 1
ATOM 2080 C CA . MET A 1 296 ? 14.578 16.233 5.897 1.00 11.40 296 MET A CA 1
ATOM 2081 C C . MET A 1 296 ? 15.728 16.009 6.880 1.00 10.94 296 MET A C 1
ATOM 2082 O O . MET A 1 296 ? 16.687 15.303 6.565 1.00 11.21 296 MET A O 1
ATOM 2087 N N . ALA A 1 297 ? 15.604 16.583 8.085 1.00 10.85 297 ALA A N 1
ATOM 2088 C CA . ALA A 1 297 ? 16.577 16.458 9.172 1.00 11.09 297 ALA A CA 1
ATOM 2089 C C . ALA A 1 297 ? 17.802 17.355 9.021 1.00 11.05 297 ALA A C 1
ATOM 2090 O O . ALA A 1 297 ? 18.595 17.472 9.955 1.00 11.92 297 ALA A O 1
ATOM 2092 N N . SER A 1 298 ? 17.962 18.014 7.877 1.00 10.70 298 SER A N 1
ATOM 2093 C CA . SER A 1 298 ? 19.032 18.970 7.704 1.00 10.99 298 SER A CA 1
ATOM 2094 C C . SER A 1 298 ? 18.829 20.155 8.661 1.00 11.16 298 SER A C 1
ATOM 2095 O O . SER A 1 298 ? 17.693 20.636 8.831 1.00 11.80 298 SER A O 1
ATOM 2098 N N . HIS A 1 299 ? 19.900 20.576 9.338 1.00 11.46 299 HIS A N 1
ATOM 2099 C CA . HIS A 1 299 ? 19.795 21.641 10.339 1.00 12.77 299 HIS A CA 1
ATOM 2100 C C . HIS A 1 299 ? 18.829 21.279 11.469 1.00 11.16 299 HIS A C 1
ATOM 2101 O O . HIS A 1 299 ? 18.221 22.173 12.069 1.00 13.70 299 HIS A O 1
ATOM 2108 N N . ARG A 1 300 ? 18.689 19.988 11.734 1.00 12.14 300 ARG A N 1
ATOM 2109 C CA . ARG A 1 300 ? 17.764 19.391 12.703 1.00 12.55 300 ARG A CA 1
ATOM 2110 C C . ARG A 1 300 ? 16.292 19.600 12.341 1.00 12.88 300 ARG A C 1
ATOM 2111 O O . ARG A 1 300 ? 15.415 19.267 13.139 1.00 14.17 300 ARG A O 1
ATOM 2119 N N . MET A 1 301 ? 16.031 20.143 11.162 1.00 11.61 301 MET A N 1
ATOM 2120 C CA . MET A 1 301 ? 14.688 20.610 10.828 1.00 12.82 301 MET A CA 1
ATOM 2121 C C . MET A 1 301 ? 13.773 19.528 10.313 1.00 12.64 301 MET A C 1
ATOM 2122 O O . MET A 1 301 ? 14.173 18.623 9.575 1.00 14.11 301 MET A O 1
ATOM 2127 N N . VAL A 1 302 ? 12.511 19.650 10.737 1.00 13.18 302 VAL A N 1
ATOM 2128 C CA . VAL A 1 302 ? 11.410 18.871 10.170 1.00 13.04 302 VAL A CA 1
ATOM 2129 C C . VAL A 1 302 ? 10.404 19.848 9.547 1.00 13.54 302 VAL A C 1
ATOM 2130 O O . VAL A 1 302 ? 10.212 20.966 10.025 1.00 15.40 302 VAL A O 1
ATOM 2134 N N . THR A 1 303 ? 9.810 19.428 8.448 1.00 14.00 303 THR A N 1
ATOM 2135 C CA . THR A 1 303 ? 8.871 20.223 7.663 1.00 14.70 303 THR A CA 1
ATOM 2136 C C . THR A 1 303 ? 9.441 21.567 7.242 1.00 13.80 303 THR A C 1
ATOM 2137 O O . THR A 1 303 ? 10.518 21.603 6.662 1.00 14.97 303 THR A O 1
ATOM 2141 N N . LYS A 1 304 ? 8.740 22.666 7.515 1.00 13.13 304 LYS A N 1
ATOM 2142 C CA . LYS A 1 304 ? 9.050 23.983 6.983 1.00 13.92 304 LYS A CA 1
ATOM 2143 C C . LYS A 1 304 ? 8.498 24.995 7.971 1.00 15.01 304 LYS A C 1
ATOM 2144 O O . LYS A 1 304 ? 7.413 24.774 8.497 1.00 17.06 304 LYS A O 1
ATOM 2150 N N . HIS A 1 305 ? 9.258 26.071 8.193 1.00 14.00 305 HIS A N 1
ATOM 2151 C CA . HIS A 1 305 ? 8.908 27.124 9.180 1.00 15.42 305 HIS A CA 1
ATOM 2152 C C . HIS A 1 305 ? 10.120 28.025 9.295 1.00 16.03 305 HIS A C 1
ATOM 2153 O O . HIS A 1 305 ? 11.164 27.565 9.744 1.00 15.54 305 HIS A O 1
ATOM 2160 N N . ILE A 1 306 ? 9.966 29.304 8.982 1.00 16.74 306 ILE A N 1
ATOM 2161 C CA . ILE A 1 306 ? 10.932 30.391 9.259 1.00 16.35 306 ILE A CA 1
ATOM 2162 C C . ILE A 1 306 ? 12.203 30.371 8.435 1.00 15.70 306 ILE A C 1
ATOM 2163 O O . ILE A 1 306 ? 12.589 31.394 7.903 1.00 16.81 306 ILE A O 1
ATOM 2168 N N . SER A 1 307 ? 12.902 29.233 8.392 1.00 15.10 307 SER A N 1
ATOM 2169 C CA . SER A 1 307 ? 14.240 29.212 7.771 1.00 15.65 307 SER A CA 1
ATOM 2170 C C . SER A 1 307 ? 14.205 29.086 6.255 1.00 13.99 307 SER A C 1
ATOM 2171 O O . SER A 1 307 ? 13.183 28.684 5.651 1.00 15.19 307 SER A O 1
ATOM 2174 N N . PHE A 1 308 ? 15.316 29.460 5.646 1.00 14.03 308 PHE A N 1
ATOM 2175 C CA . PHE A 1 308 ? 15.412 29.583 4.196 1.00 14.33 308 PHE A CA 1
ATOM 2176 C C . PHE A 1 308 ? 16.367 28.589 3.554 1.00 13.81 308 PHE A C 1
ATOM 2177 O O . PHE A 1 308 ? 16.733 28.746 2.387 1.00 13.40 308 PHE A O 1
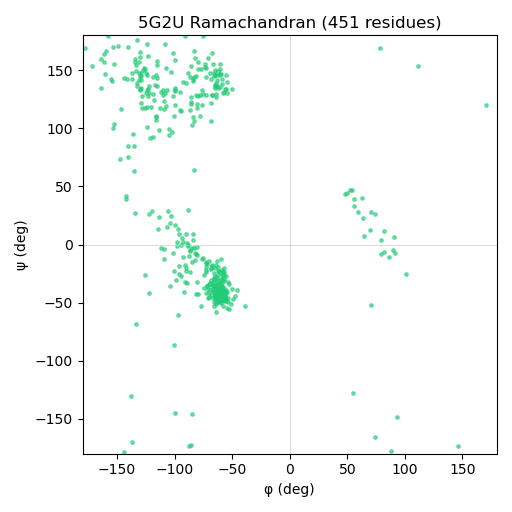ATOM 2185 N N . TYR A 1 309 ? 16.775 27.565 4.315 1.00 12.80 309 TYR A N 1
ATOM 2186 C CA . TYR A 1 309 ? 17.777 26.607 3.784 1.00 12.66 309 TYR A CA 1
ATOM 2187 C C . TYR A 1 309 ? 17.231 25.909 2.531 1.00 12.58 309 TYR A C 1
ATOM 2188 O O . TYR A 1 309 ? 16.011 25.745 2.377 1.00 12.28 309 TYR A O 1
ATOM 2197 N N . ASP A 1 310 ? 18.151 25.526 1.664 1.00 12.00 310 ASP A N 1
ATOM 2198 C CA . ASP A 1 310 ? 17.823 24.958 0.367 1.00 11.86 310 ASP A CA 1
ATOM 2199 C C . ASP A 1 310 ? 16.813 23.816 0.421 1.00 10.99 310 ASP A C 1
ATOM 2200 O O . ASP A 1 310 ? 16.008 23.675 -0.495 1.00 11.83 310 ASP A O 1
ATOM 2205 N N . GLU A 1 311 ? 16.902 22.956 1.427 1.00 10.67 311 GLU A N 1
ATOM 2206 C CA . GLU A 1 311 ? 16.001 21.824 1.518 1.00 11.56 311 GLU A CA 1
ATOM 2207 C C . GLU A 1 311 ? 14.540 22.276 1.435 1.00 11.61 311 GLU A C 1
ATOM 2208 O O . GLU A 1 311 ? 13.700 21.577 0.869 1.00 12.32 311 GLU A O 1
ATOM 2214 N N . MET A 1 312 ? 14.261 23.469 1.985 1.00 11.77 312 MET A N 1
ATOM 2215 C CA . MET A 1 312 ? 12.894 23.978 2.031 1.00 12.35 312 MET A CA 1
ATOM 2216 C C . MET A 1 312 ? 12.564 24.977 0.939 1.00 11.94 312 MET A C 1
ATOM 2217 O O . MET A 1 312 ? 11.393 25.047 0.511 1.00 13.05 312 MET A O 1
ATOM 2222 N N . THR A 1 313 ? 13.558 25.750 0.492 1.00 11.20 313 THR A N 1
ATOM 2223 C CA . THR A 1 313 ? 13.285 26.822 -0.470 1.00 11.66 313 THR A CA 1
ATOM 2224 C C . THR A 1 313 ? 13.626 26.509 -1.927 1.00 12.02 313 THR A C 1
ATOM 2225 O O . THR A 1 313 ? 13.094 27.174 -2.821 1.00 13.20 313 THR A O 1
ATOM 2229 N N . ASN A 1 314 ? 14.534 25.555 -2.160 1.00 11.08 314 ASN A N 1
ATOM 2230 C CA . ASN A 1 314 ? 15.028 25.248 -3.475 1.00 12.46 314 ASN A CA 1
ATOM 2231 C C . ASN A 1 314 ? 14.402 23.952 -3.966 1.00 12.03 314 ASN A C 1
ATOM 2232 O O . ASN A 1 314 ? 14.816 22.888 -3.564 1.00 12.99 314 ASN A O 1
ATOM 2237 N N . VAL A 1 315 ? 13.369 24.084 -4.812 1.00 11.59 315 VAL A N 1
ATOM 2238 C CA . VAL A 1 315 ? 12.454 22.990 -5.114 1.00 11.74 315 VAL A CA 1
ATOM 2239 C C . VAL A 1 315 ? 12.745 22.322 -6.459 1.00 10.97 315 VAL A C 1
ATOM 2240 O O . VAL A 1 315 ? 13.437 22.877 -7.312 1.00 11.85 315 VAL A O 1
ATOM 2244 N N . PRO A 1 316 ? 12.177 21.115 -6.692 1.00 10.43 316 PRO A N 1
ATOM 2245 C CA . PRO A 1 316 ? 12.252 20.541 -8.044 1.00 11.09 316 PRO A CA 1
ATOM 2246 C C . PRO A 1 316 ? 11.504 21.440 -9.029 1.00 10.95 316 PRO A C 1
ATOM 2247 O O . PRO A 1 316 ? 10.431 21.978 -8.683 1.00 11.68 316 PRO A O 1
ATOM 2251 N N . PHE A 1 317 ? 12.036 21.591 -10.245 1.00 10.84 317 PHE A N 1
ATOM 2252 C CA . PHE A 1 317 ? 11.393 22.439 -11.244 1.00 11.15 317 PHE A CA 1
ATOM 2253 C C . PHE A 1 317 ? 11.839 21.857 -12.592 1.00 11.70 317 PHE A C 1
ATOM 2254 O O . PHE A 1 317 ? 12.973 22.059 -13.040 1.00 12.60 317 PHE A O 1
ATOM 2262 N N . ILE A 1 318 ? 10.930 21.075 -13.181 1.00 11.61 318 ILE A N 1
ATOM 2263 C CA . ILE A 1 318 ? 11.196 20.199 -14.310 1.00 12.04 318 ILE A CA 1
ATOM 2264 C C . ILE A 1 318 ? 10.178 20.433 -15.412 1.00 11.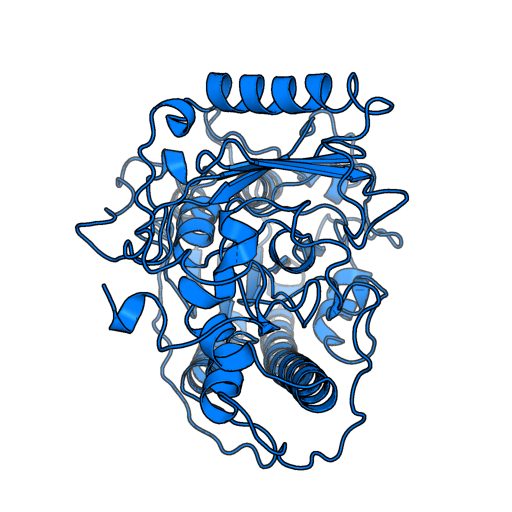84 318 ILE A C 1
ATOM 2265 O O . ILE A 1 318 ? 8.985 20.552 -15.123 1.00 12.43 318 ILE A O 1
ATOM 2270 N N . PHE A 1 319 ? 10.651 20.530 -16.660 1.00 12.57 319 PHE A N 1
ATOM 2271 C CA . PHE A 1 319 ? 9.791 20.748 -17.826 1.00 12.83 319 PHE A CA 1
ATOM 2272 C C . PHE A 1 319 ? 10.117 19.748 -18.926 1.00 12.84 319 PHE A C 1
ATOM 2273 O O . PHE A 1 319 ? 11.299 19.474 -19.159 1.00 14.09 319 PHE A O 1
ATOM 2281 N N . ALA A 1 320 ? 9.096 19.253 -19.628 1.00 11.91 320 ALA A N 1
ATOM 2282 C CA . ALA A 1 320 ? 9.314 18.479 -20.861 1.00 12.87 320 ALA A CA 1
ATOM 2283 C C . ALA A 1 320 ? 8.119 18.620 -21.748 1.00 13.44 320 ALA A C 1
ATOM 2284 O O . ALA A 1 320 ? 7.018 18.858 -21.285 1.00 15.23 320 ALA A O 1
ATOM 2286 N N . GLY A 1 321 ? 8.325 18.443 -23.045 1.00 13.92 321 GLY A N 1
ATOM 2287 C CA . GLY A 1 321 ? 7.224 18.432 -23.952 1.00 14.25 321 GLY A CA 1
ATOM 2288 C C . GLY A 1 321 ? 7.586 19.026 -25.305 1.00 14.96 321 GLY A C 1
ATOM 2289 O O . GLY A 1 321 ? 8.731 19.314 -25.573 1.00 16.36 321 GLY A O 1
ATOM 2290 N N . PRO A 1 322 ? 6.582 19.185 -26.162 1.00 15.82 322 PRO A N 1
ATOM 2291 C CA . PRO A 1 322 ? 6.846 19.641 -27.524 1.00 16.00 322 PRO A CA 1
ATOM 2292 C C . PRO A 1 322 ? 7.548 20.980 -27.546 1.00 17.39 322 PRO A C 1
ATOM 2293 O O . PRO A 1 322 ? 7.142 21.917 -26.857 1.00 19.07 322 PRO A O 1
ATOM 2297 N N . GLY A 1 323 ? 8.629 21.051 -28.320 1.00 18.62 323 GLY A N 1
ATOM 2298 C CA . GLY A 1 323 ? 9.387 22.254 -28.413 1.00 20.91 323 GLY A CA 1
ATOM 2299 C C . GLY A 1 323 ? 10.437 22.447 -27.363 1.00 20.01 323 GLY A C 1
ATOM 2300 O O . GLY A 1 323 ? 11.249 23.363 -27.469 1.00 22.00 323 GLY A O 1
ATOM 2301 N N . ILE A 1 324 ? 10.425 21.615 -26.331 1.00 17.03 324 ILE A N 1
ATOM 2302 C CA . ILE A 1 324 ? 11.391 21.730 -25.245 1.00 16.67 324 ILE A CA 1
ATOM 2303 C C . ILE A 1 324 ? 12.533 20.776 -25.544 1.00 16.87 324 ILE A C 1
ATOM 2304 O O . ILE A 1 324 ? 12.340 19.572 -25.622 1.00 18.04 324 ILE A O 1
ATOM 2309 N N . LYS A 1 325 ? 13.722 21.327 -25.752 1.00 17.94 325 LYS A N 1
ATOM 2310 C CA . LYS A 1 325 ? 14.887 20.513 -26.125 1.00 19.20 325 LYS A CA 1
ATOM 2311 C C . LYS A 1 325 ? 15.495 19.868 -24.879 1.00 19.50 325 LYS A C 1
ATOM 2312 O O . LYS A 1 325 ? 15.757 20.550 -23.892 1.00 21.90 325 LYS A O 1
ATOM 2315 N N . GLN A 1 326 ? 15.693 18.551 -24.935 1.00 17.56 326 GLN A N 1
ATOM 2316 C CA . GLN A 1 326 ? 16.310 17.798 -23.856 1.00 19.68 326 GLN A CA 1
ATOM 2317 C C . GLN A 1 326 ? 17.696 18.342 -23.503 1.00 21.80 326 GLN A C 1
ATOM 2318 O O . GLN A 1 326 ? 18.488 18.652 -24.418 1.00 23.21 326 GLN A O 1
ATOM 2324 N N . GLN A 1 327 ? 17.953 18.505 -22.200 1.00 19.98 327 GLN A N 1
ATOM 2325 C CA . GLN A 1 327 ? 19.278 18.852 -21.665 1.00 19.95 327 GLN A CA 1
ATOM 2326 C C . GLN A 1 327 ? 19.672 17.835 -20.637 1.00 22.16 327 GLN A C 1
ATOM 2327 O 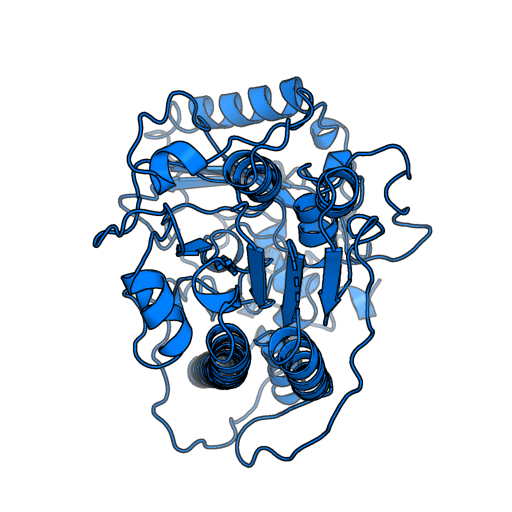O . GLN A 1 327 ? 18.996 17.712 -19.628 1.00 23.57 327 GLN A O 1
ATOM 2333 N N . LYS A 1 328 ? 20.757 17.113 -20.899 1.00 22.30 328 LYS A N 1
ATOM 2334 C CA . LYS A 1 328 ? 21.244 16.087 -19.995 1.00 23.24 328 LYS A CA 1
ATOM 2335 C C . LYS A 1 328 ? 21.671 16.618 -18.630 1.00 25.70 328 LYS A C 1
ATOM 2336 O O . LYS A 1 328 ? 21.373 16.016 -17.614 1.00 33.08 328 LYS A O 1
ATOM 2338 N N . LYS A 1 329 ? 22.360 17.752 -18.610 1.00 23.88 329 LYS A N 1
ATOM 2339 C CA . LYS A 1 329 ? 22.847 18.339 -17.379 1.00 25.40 329 LYS A CA 1
ATOM 2340 C C . LYS A 1 329 ? 21.775 19.285 -16.822 1.00 21.09 329 LYS A C 1
ATOM 2341 O O . LYS A 1 329 ? 21.154 20.048 -17.583 1.00 21.33 329 LYS A O 1
ATOM 2344 N N . PRO A 1 330 ? 21.565 19.263 -15.499 1.00 21.47 330 PRO A N 1
ATOM 2345 C CA . PRO A 1 330 ? 20.727 20.308 -14.909 1.00 19.57 330 PRO A CA 1
ATOM 2346 C C . PRO A 1 330 ? 21.230 21.708 -15.237 1.00 19.54 330 PRO A C 1
ATOM 2347 O O . PRO A 1 330 ? 22.445 21.946 -15.350 1.00 23.05 330 PRO A O 1
ATOM 2351 N N . VAL A 1 331 ? 20.304 22.633 -15.404 1.00 18.08 331 VAL A N 1
ATOM 2352 C CA . VAL A 1 331 ? 20.645 24.018 -15.704 1.00 17.84 331 VAL A CA 1
ATOM 2353 C C . VAL A 1 331 ? 21.085 24.680 -14.420 1.00 19.46 331 VAL A C 1
ATOM 2354 O O . VAL A 1 331 ? 20.253 24.913 -13.530 1.00 19.64 331 VAL A O 1
ATOM 2358 N N . ASP A 1 332 ? 22.379 25.004 -14.324 1.00 21.54 332 ASP A N 1
ATOM 2359 C CA . ASP A 1 332 ? 22.867 25.678 -13.118 1.00 24.59 332 ASP A CA 1
ATOM 2360 C C . ASP A 1 332 ? 23.311 27.111 -13.344 1.00 24.71 332 ASP A C 1
ATOM 2361 O O . ASP A 1 332 ? 23.596 27.792 -12.383 1.00 29.38 332 ASP A O 1
ATOM 2366 N N . HIS A 1 333 ? 23.274 27.597 -14.589 1.00 26.77 333 HIS A N 1
ATOM 2367 C CA . HIS A 1 333 ? 23.787 28.952 -14.907 1.00 29.09 333 HIS A CA 1
ATOM 2368 C C . HIS A 1 333 ? 22.730 30.056 -14.739 1.00 27.54 333 HIS A C 1
ATOM 2369 O O . HIS A 1 333 ? 23.032 31.220 -14.951 1.00 34.25 333 HIS A O 1
ATOM 2376 N N . LEU A 1 334 ? 21.504 29.693 -14.349 1.00 23.71 334 LEU A N 1
ATOM 2377 C CA . LEU A 1 334 ? 20.421 30.627 -14.155 1.00 22.07 334 LEU A CA 1
ATOM 2378 C C . LEU A 1 334 ? 19.882 30.500 -12.744 1.00 18.44 334 LEU A C 1
ATOM 2379 O O . LEU A 1 334 ? 19.803 29.409 -12.195 1.00 19.62 334 LEU A O 1
ATOM 2384 N N . LEU A 1 335 ? 19.446 31.610 -12.182 1.00 16.55 335 LEU A N 1
ATOM 2385 C CA . LEU A 1 335 ? 18.699 31.630 -10.925 1.00 17.30 335 LEU A CA 1
ATOM 2386 C C . LEU A 1 335 ? 17.250 31.754 -11.311 1.00 17.96 335 LEU A C 1
ATOM 2387 O O . LEU A 1 335 ? 16.865 32.718 -11.973 1.00 20.60 335 LEU A O 1
ATOM 2392 N N . THR A 1 336 ? 16.432 30.770 -10.927 1.00 16.15 336 THR A N 1
ATOM 2393 C CA . THR A 1 336 ? 15.008 30.813 -11.252 1.00 15.65 336 THR A CA 1
ATOM 2394 C C . THR A 1 336 ? 14.185 30.909 -9.999 1.00 14.74 336 THR A C 1
ATOM 2395 O O . THR A 1 336 ? 14.628 30.543 -8.893 1.00 15.35 336 THR A O 1
ATOM 2399 N N . GLN A 1 337 ? 12.971 31.411 -10.185 1.00 15.88 337 GLN A N 1
ATOM 2400 C CA . GLN A 1 337 ? 12.049 31.659 -9.124 1.00 17.11 337 GLN A CA 1
ATOM 2401 C C . GLN A 1 337 ? 10.682 31.135 -9.573 1.00 16.47 337 GLN A C 1
ATOM 2402 O O . GLN A 1 337 ? 9.893 31.881 -10.120 1.00 16.23 337 GLN A O 1
ATOM 2408 N N . PRO A 1 338 ? 10.407 29.828 -9.392 1.00 15.59 338 PRO A N 1
ATOM 2409 C CA . PRO A 1 338 ? 9.134 29.268 -9.870 1.00 16.07 338 PRO A CA 1
ATOM 2410 C C . PRO A 1 338 ? 7.897 30.100 -9.528 1.00 15.52 338 PRO A C 1
ATOM 2411 O O . PRO A 1 338 ? 7.004 30.283 -10.358 1.00 16.03 338 PRO A O 1
ATOM 2415 N N . THR A 1 339 ? 7.884 30.652 -8.329 1.00 14.73 339 THR A N 1
ATOM 2416 C CA . THR A 1 339 ? 6.763 31.449 -7.860 1.00 14.43 339 THR A CA 1
ATOM 2417 C C . THR A 1 339 ? 6.430 32.588 -8.795 1.00 16.77 339 THR A C 1
ATOM 2418 O O . THR A 1 339 ? 5.253 32.853 -9.065 1.00 17.25 339 THR A O 1
ATOM 2422 N N . LEU A 1 340 ? 7.465 33.243 -9.293 1.00 15.68 340 LEU A N 1
ATOM 2423 C CA . LEU A 1 340 ? 7.290 34.296 -10.291 1.00 15.59 340 LEU A CA 1
ATOM 2424 C C . LEU A 1 340 ? 7.352 33.817 -11.751 1.00 15.70 340 LEU A C 1
ATOM 2425 O O . LEU A 1 340 ? 6.730 34.415 -12.629 1.00 16.95 340 LEU A O 1
ATOM 2430 N N . ASP A 1 341 ? 8.146 32.787 -12.035 1.00 15.32 341 ASP A N 1
ATOM 2431 C CA . ASP A 1 341 ? 8.546 32.465 -13.406 1.00 16.61 341 ASP A CA 1
ATOM 2432 C C . ASP A 1 341 ? 7.593 31.502 -14.110 1.00 14.66 341 ASP A C 1
ATOM 2433 O O . ASP A 1 341 ? 7.600 31.424 -15.342 1.00 15.48 341 ASP A O 1
ATOM 2438 N N . LEU A 1 342 ? 6.829 30.724 -13.339 1.00 14.29 342 LEU A N 1
ATOM 2439 C CA . LEU A 1 342 ? 5.927 29.757 -13.988 1.00 14.67 342 LEU A CA 1
ATOM 2440 C C . LEU A 1 342 ? 4.918 30.459 -14.895 1.00 14.44 342 LEU A C 1
ATOM 2441 O O . LEU A 1 342 ? 4.770 30.074 -16.039 1.00 15.02 342 LEU A O 1
ATOM 2446 N N . LEU A 1 343 ? 4.235 31.480 -14.376 1.00 14.42 343 LEU A N 1
ATOM 2447 C CA . LEU A 1 343 ? 3.189 32.183 -15.144 1.00 14.75 343 LEU A CA 1
ATOM 2448 C C . LEU A 1 343 ? 3.739 32.698 -16.504 1.00 15.34 343 LEU A C 1
ATOM 2449 O O . LEU A 1 343 ? 3.179 32.352 -17.541 1.00 16.39 343 LEU A O 1
ATOM 2454 N N . PRO A 1 344 ? 4.840 33.490 -16.525 1.00 15.89 344 PRO A N 1
ATOM 2455 C CA . PRO A 1 344 ? 5.332 33.960 -17.836 1.00 16.61 344 PRO A CA 1
ATOM 2456 C C . PRO A 1 344 ? 5.921 32.869 -18.739 1.00 16.11 344 PRO A C 1
ATOM 2457 O O . PRO A 1 344 ? 5.868 32.954 -19.978 1.00 17.98 344 PRO A O 1
ATOM 2461 N N . THR A 1 345 ? 6.495 31.839 -18.127 1.00 16.31 345 THR A N 1
ATOM 2462 C CA . THR A 1 345 ? 7.045 30.756 -18.915 1.00 15.26 345 THR A CA 1
ATOM 2463 C C . THR A 1 345 ? 5.927 30.029 -19.652 1.00 15.04 345 THR A C 1
ATOM 2464 O O . THR A 1 345 ? 6.043 29.800 -20.853 1.00 15.37 345 THR A O 1
ATOM 2468 N N . LEU A 1 346 ? 4.869 29.661 -18.937 1.00 13.79 346 LEU A N 1
ATOM 2469 C CA . LEU A 1 346 ? 3.755 28.971 -19.580 1.00 15.81 346 LEU A CA 1
ATOM 2470 C C . LEU A 1 346 ? 3.053 29.834 -20.626 1.00 15.39 346 LEU A C 1
ATOM 2471 O O . LEU A 1 346 ? 2.775 29.365 -21.727 1.00 15.73 346 LEU A O 1
ATOM 2476 N N . CYS A 1 347 ? 2.842 31.112 -20.293 1.00 15.75 347 CYS A N 1
ATOM 2477 C CA . CYS A 1 347 ? 2.236 32.026 -21.254 1.00 16.82 347 CYS A CA 1
ATOM 2478 C C . CYS A 1 347 ? 3.069 32.100 -22.548 1.00 16.59 347 CYS A C 1
ATOM 2479 O O . CYS A 1 347 ? 2.531 32.017 -23.652 1.00 18.95 347 CYS A O 1
ATOM 2482 N N . ASP A 1 348 ? 4.390 32.233 -22.395 1.00 16.79 348 ASP A N 1
ATOM 2483 C CA . ASP A 1 348 ? 5.319 32.321 -23.535 1.00 17.95 348 ASP A CA 1
ATOM 2484 C C . ASP A 1 348 ? 5.213 31.057 -24.383 1.00 18.24 348 ASP A C 1
ATOM 2485 O O . ASP A 1 348 ? 5.095 31.110 -25.610 1.00 20.46 348 ASP A O 1
ATOM 2490 N N . LEU A 1 349 ? 5.222 29.892 -23.733 1.00 17.21 349 LEU A N 1
ATOM 2491 C CA . LEU A 1 349 ? 5.131 28.632 -24.466 1.00 16.92 349 LEU A CA 1
ATOM 2492 C C . LEU A 1 349 ? 3.800 28.505 -25.212 1.00 16.95 349 LEU A C 1
ATOM 2493 O O . LEU A 1 349 ? 3.715 27.817 -26.261 1.00 20.84 349 LEU A O 1
ATOM 2498 N N . ALA A 1 350 ? 2.752 29.116 -24.654 1.00 16.15 350 ALA A N 1
ATOM 2499 C CA . ALA A 1 350 ? 1.400 29.122 -25.250 1.00 18.07 350 ALA A CA 1
ATOM 2500 C C . ALA A 1 350 ? 1.162 30.262 -26.266 1.00 21.00 350 ALA A C 1
ATOM 2501 O O . ALA A 1 350 ? 0.072 30.341 -26.885 1.00 24.83 350 ALA A O 1
ATOM 2503 N N . GLY A 1 351 ? 2.137 31.154 -26.414 1.00 19.99 351 GLY A N 1
ATOM 2504 C CA . GLY A 1 351 ? 1.975 32.332 -27.267 1.00 21.64 351 GLY A CA 1
ATOM 2505 C C . GLY A 1 351 ? 1.016 33.389 -26.715 1.00 23.58 351 GLY A C 1
ATOM 2506 O O . GLY A 1 351 ? 0.445 34.164 -27.489 1.00 27.46 351 GLY A O 1
ATOM 2507 N N . ILE A 1 352 ? 0.881 33.456 -25.392 1.00 21.21 352 ILE A N 1
ATOM 2508 C CA . ILE A 1 352 ? -0.021 34.372 -24.672 1.00 21.11 352 ILE A CA 1
ATOM 2509 C C . ILE A 1 352 ? 0.786 35.542 -24.134 1.00 22.62 352 ILE A C 1
ATOM 2510 O O . ILE A 1 352 ? 1.813 35.323 -23.490 1.00 22.92 352 ILE A O 1
ATOM 2515 N N . ALA A 1 353 ? 0.350 36.775 -24.433 1.00 23.92 353 ALA A N 1
ATOM 2516 C CA . ALA A 1 353 ? 0.999 37.965 -23.875 1.00 24.33 353 ALA A CA 1
ATOM 2517 C C . ALA A 1 353 ? 0.918 38.034 -22.351 1.00 23.25 353 ALA A C 1
ATOM 2518 O O . ALA A 1 353 ? -0.143 37.795 -21.752 1.00 26.23 353 ALA A O 1
ATOM 2520 N N . VAL A 1 354 ? 2.048 38.368 -21.719 1.00 27.03 354 VAL A N 1
ATOM 2521 C CA . VAL A 1 354 ? 2.098 38.504 -20.271 1.00 27.64 354 VAL A CA 1
ATOM 2522 C C . VAL A 1 354 ? 2.008 39.979 -19.884 1.00 26.88 354 VAL A C 1
ATOM 2523 O O . VAL A 1 354 ? 2.709 40.812 -20.481 1.00 29.11 354 VAL A O 1
ATOM 2527 N N . PRO A 1 355 ? 1.170 40.299 -18.889 1.00 28.52 355 PRO A N 1
ATOM 2528 C CA . PRO A 1 355 ? 1.154 41.676 -18.405 1.00 29.90 355 PRO A CA 1
ATOM 2529 C C . PRO A 1 355 ? 2.542 42.138 -17.980 1.00 28.29 355 PRO A C 1
ATOM 2530 O O . PRO A 1 355 ? 3.230 41.429 -17.272 1.00 26.30 355 PRO A O 1
ATOM 2534 N N . ALA A 1 356 ? 2.929 43.337 -18.404 1.00 28.97 356 ALA A N 1
ATOM 2535 C CA . ALA A 1 356 ? 4.253 43.886 -18.123 1.00 29.30 356 ALA A CA 1
ATOM 2536 C C . ALA A 1 356 ? 4.577 43.967 -16.621 1.00 26.90 356 ALA A C 1
ATOM 2537 O O . ALA A 1 356 ? 5.729 43.839 -16.201 1.00 28.98 356 ALA A O 1
ATOM 2539 N N . GLU A 1 357 ? 3.553 44.173 -15.805 1.00 26.70 357 GLU A N 1
ATOM 2540 C CA . GLU A 1 357 ? 3.775 44.310 -14.360 1.00 30.21 357 GLU A CA 1
ATOM 2541 C C . GLU A 1 357 ? 4.255 43.021 -13.673 1.00 28.84 357 GLU A C 1
ATOM 2542 O O . GLU A 1 357 ? 4.797 43.074 -12.571 1.00 27.73 357 GLU A O 1
ATOM 2548 N N . LYS A 1 358 ? 4.061 41.866 -14.308 1.00 27.51 358 LYS A N 1
ATOM 2549 C CA . LYS A 1 358 ? 4.501 40.623 -13.685 1.00 24.75 358 LYS A CA 1
ATOM 2550 C C . LYS A 1 358 ? 6.030 40.604 -13.629 1.00 24.46 358 LYS A C 1
ATOM 2551 O O . LYS A 1 358 ? 6.683 40.858 -14.625 1.00 29.20 358 LYS A O 1
ATOM 2557 N N . ALA A 1 359 ? 6.579 40.342 -12.450 1.00 23.53 359 ALA A N 1
ATOM 2558 C CA . ALA A 1 359 ? 8.033 40.418 -12.224 1.00 24.91 359 ALA A CA 1
ATOM 2559 C C . ALA A 1 359 ? 8.792 39.155 -12.667 1.00 25.46 359 ALA A C 1
ATOM 2560 O O . ALA A 1 359 ? 10.029 39.140 -12.720 1.00 24.23 359 ALA A O 1
ATOM 2562 N N . GLY A 1 360 ? 8.083 38.062 -12.933 1.00 21.88 360 GLY A N 1
ATOM 2563 C CA . GLY A 1 360 ? 8.797 36.899 -13.413 1.00 19.82 360 GLY A CA 1
ATOM 2564 C C . GLY A 1 360 ? 9.421 37.018 -14.785 1.00 18.01 360 GLY A C 1
ATOM 2565 O O . GLY A 1 360 ? 9.093 37.942 -15.590 1.00 22.19 360 GLY A O 1
ATOM 2566 N N . ILE A 1 361 ? 10.323 36.089 -15.073 1.00 18.78 361 ILE A N 1
ATOM 2567 C CA . ILE A 1 361 ? 11.048 36.058 -16.321 1.00 18.98 361 ILE A CA 1
ATOM 2568 C C . ILE A 1 361 ? 10.823 34.713 -16.984 1.00 17.54 361 ILE A C 1
ATOM 2569 O O . ILE A 1 361 ? 11.129 33.667 -16.416 1.00 19.72 361 ILE A O 1
ATOM 2574 N N . SER A 1 362 ? 10.233 34.731 -18.162 1.00 18.20 362 SER A N 1
ATOM 2575 C CA . SER A 1 362 ? 10.037 33.502 -18.938 1.00 16.69 362 SER A CA 1
ATOM 2576 C C . SER A 1 362 ? 11.321 32.732 -19.177 1.00 16.61 362 SER A C 1
ATOM 2577 O O . SER A 1 362 ? 12.325 33.281 -19.634 1.00 18.06 362 SER A O 1
ATOM 2580 N N . LEU A 1 363 ? 11.254 31.431 -18.876 1.00 15.29 363 LEU A N 1
ATOM 2581 C CA . LEU A 1 363 ? 12.326 30.486 -19.176 1.00 16.53 363 LEU A CA 1
ATOM 2582 C C . LEU A 1 363 ? 12.159 29.768 -20.510 1.00 15.82 363 LEU A C 1
ATOM 2583 O O . LEU A 1 363 ? 12.965 28.909 -20.885 1.00 16.33 363 LEU A O 1
ATOM 2588 N N . ALA A 1 364 ? 11.150 30.158 -21.278 1.00 15.89 364 ALA A N 1
ATOM 2589 C CA . ALA A 1 364 ? 10.887 29.468 -22.520 1.00 16.81 364 ALA A CA 1
ATOM 2590 C C . ALA A 1 364 ? 12.091 29.513 -23.478 1.00 18.14 364 ALA A C 1
ATOM 2591 O O . ALA A 1 364 ? 12.338 28.556 -24.161 1.00 18.80 364 ALA A O 1
ATOM 2593 N N . PRO A 1 365 ? 12.869 30.617 -23.508 1.00 18.66 365 PRO A N 1
ATOM 2594 C CA . PRO A 1 365 ? 14.042 30.531 -24.380 1.00 21.04 365 PRO A CA 1
ATOM 2595 C C . PRO A 1 365 ? 15.050 29.426 -24.028 1.00 20.33 365 PRO A C 1
ATOM 2596 O O . PRO A 1 365 ? 15.465 28.642 -24.890 1.00 20.58 365 PRO A O 1
ATOM 2600 N N . THR A 1 366 ? 15.386 29.312 -22.756 1.00 18.65 366 THR A N 1
ATOM 2601 C CA . THR A 1 366 ? 16.240 28.229 -22.298 1.00 17.79 366 THR A CA 1
ATOM 2602 C C . THR A 1 366 ? 15.600 26.865 -22.640 1.00 18.08 366 THR A C 1
ATOM 2603 O O . THR A 1 366 ? 16.279 25.938 -23.126 1.00 19.97 366 THR A O 1
ATOM 2607 N N . LEU A 1 367 ? 14.292 26.749 -22.431 1.00 18.20 367 LEU A N 1
ATOM 2608 C CA . LEU A 1 367 ? 13.613 25.486 -22.698 1.00 17.99 367 LEU A CA 1
ATOM 2609 C C . LEU A 1 367 ? 13.659 25.109 -24.182 1.00 19.80 367 LEU A C 1
ATOM 2610 O O . LEU A 1 367 ? 13.837 23.949 -24.517 1.00 18.22 367 LEU A O 1
ATOM 2615 N N . ARG A 1 368 ? 13.546 26.124 -25.038 1.00 20.56 368 ARG A N 1
ATOM 2616 C CA . ARG A 1 368 ? 13.546 25.934 -26.492 1.00 21.39 368 ARG A CA 1
ATOM 2617 C C . ARG A 1 368 ? 14.945 25.808 -27.110 1.00 23.36 368 ARG A C 1
ATOM 2618 O O . ARG A 1 368 ? 15.056 25.527 -28.313 1.00 27.08 368 ARG A O 1
ATOM 2626 N N . GLY A 1 369 ? 16.001 26.022 -26.324 1.00 24.26 369 GLY A N 1
ATOM 2627 C CA . GLY A 1 369 ? 17.362 26.096 -26.858 1.00 27.64 369 GLY A CA 1
ATOM 2628 C C . GLY A 1 369 ? 17.666 27.378 -27.608 1.00 28.13 369 GLY A C 1
ATOM 2629 O O . GLY A 1 369 ? 18.535 27.381 -28.484 1.00 33.45 369 GLY A O 1
ATOM 2630 N N . GLU A 1 370 ? 16.963 28.460 -27.265 1.00 26.74 370 GLU A N 1
ATOM 2631 C CA . GLU A 1 370 ? 17.130 29.784 -27.876 1.00 29.70 370 GLU A CA 1
ATOM 2632 C C . GLU A 1 370 ? 17.798 30.727 -26.881 1.00 30.59 370 GLU A C 1
ATOM 2633 O O . GLU A 1 370 ? 18.004 30.361 -25.717 1.00 31.40 370 GLU A O 1
ATOM 2639 N N . LYS A 1 371 ? 18.159 31.935 -27.323 1.00 31.17 371 LYS A N 1
ATOM 2640 C CA . LYS A 1 371 ? 18.931 32.867 -26.464 1.00 30.63 371 LYS A CA 1
ATOM 2641 C C . LYS A 1 371 ? 18.079 33.364 -25.299 1.00 26.00 371 LYS A C 1
ATOM 2642 O O . LYS A 1 371 ? 17.024 33.941 -25.514 1.00 28.29 371 LYS A O 1
ATOM 2644 N N . GLN A 1 372 ? 18.548 33.129 -24.082 1.00 24.58 372 GLN A N 1
ATOM 2645 C CA . GLN A 1 372 ? 17.920 33.686 -22.866 1.00 23.89 372 GLN A CA 1
ATOM 2646 C C . GLN A 1 372 ? 18.487 35.115 -22.729 1.00 25.38 372 GLN A C 1
ATOM 2647 O O . GLN A 1 372 ? 19.638 35.274 -22.375 1.00 29.93 372 GLN A O 1
ATOM 2653 N N . LYS A 1 373 ? 17.665 36.120 -23.029 1.00 23.43 373 LYS A N 1
ATOM 2654 C CA . LYS A 1 373 ? 18.088 37.530 -23.147 1.00 24.38 373 LYS A CA 1
ATOM 2655 C C . LYS A 1 373 ? 17.925 38.324 -21.834 1.00 22.70 373 LYS A C 1
ATOM 2656 O O . LYS A 1 373 ? 18.432 39.451 -21.691 1.00 25.41 373 LYS A O 1
ATOM 2662 N N . LYS A 1 374 ? 17.236 37.714 -20.878 1.00 21.48 374 LYS A N 1
ATOM 2663 C CA . LYS A 1 374 ? 16.793 38.324 -19.618 1.00 22.53 374 LYS A CA 1
ATOM 2664 C C . LYS A 1 374 ? 16.914 37.177 -18.581 1.00 21.45 374 LYS A C 1
ATOM 2665 O O . LYS A 1 374 ? 16.651 36.009 -18.892 1.00 22.13 374 LYS A O 1
ATOM 2670 N N . SER A 1 375 ? 17.307 37.509 -17.364 1.00 21.33 375 SER A N 1
ATOM 2671 C CA . SER A 1 375 ? 17.419 36.545 -16.270 1.00 21.20 375 SER A CA 1
ATOM 2672 C C . SER A 1 375 ? 17.446 37.286 -14.949 1.00 20.65 375 SER A C 1
ATOM 2673 O O . SER A 1 375 ? 17.803 38.459 -14.906 1.00 23.02 375 SER A O 1
ATOM 2676 N N . HIS A 1 376 ? 17.077 36.599 -13.880 1.00 19.19 376 HIS A N 1
ATOM 2677 C CA . HIS A 1 376 ? 17.104 37.203 -12.557 1.00 18.78 376 HIS A CA 1
ATOM 2678 C C . HIS A 1 376 ? 18.533 37.360 -12.056 1.00 21.98 376 HIS A C 1
ATOM 2679 O O . HIS A 1 376 ? 19.302 36.398 -12.041 1.00 21.28 376 HIS A O 1
ATOM 2686 N N . PRO A 1 377 ? 18.887 38.571 -11.612 1.00 23.29 377 PRO A N 1
ATOM 2687 C CA . PRO A 1 377 ? 20.216 38.744 -11.045 1.00 21.87 377 PRO A CA 1
ATOM 2688 C C . PRO A 1 377 ? 20.380 38.109 -9.665 1.00 20.00 377 PRO A C 1
ATOM 2689 O O . PRO A 1 377 ? 21.503 37.858 -9.228 1.00 22.62 377 PRO A O 1
ATOM 2693 N N . TYR A 1 378 ? 19.246 37.922 -9.008 1.00 19.15 378 TYR A N 1
ATOM 2694 C CA . TYR A 1 378 ? 19.125 37.267 -7.729 1.00 18.01 378 TYR A CA 1
ATOM 2695 C C . TYR A 1 378 ? 17.654 36.852 -7.587 1.00 19.05 378 TYR A C 1
ATOM 2696 O O . TYR A 1 378 ? 16.760 37.379 -8.281 1.00 19.17 378 TYR A O 1
ATOM 2705 N N . VAL A 1 379 ? 17.390 35.951 -6.645 1.00 17.09 379 VAL A N 1
ATOM 2706 C CA . VAL A 1 379 ? 16.031 35.553 -6.309 1.00 18.17 379 VAL A CA 1
ATOM 2707 C C . VAL A 1 379 ? 15.801 35.631 -4.808 1.00 17.13 379 VAL A C 1
ATOM 2708 O O . VAL A 1 379 ? 16.761 35.685 -4.021 1.00 18.73 379 VAL A O 1
ATOM 2712 N N . VAL A 1 380 ? 14.539 35.666 -4.412 1.00 17.76 380 VAL A N 1
ATOM 2713 C CA . VAL A 1 380 ? 14.160 36.075 -3.059 1.00 18.86 380 VAL A CA 1
ATOM 2714 C C . VAL A 1 380 ? 13.143 35.125 -2.434 1.00 18.70 380 VAL A C 1
ATOM 2715 O O . VAL A 1 380 ? 12.315 34.520 -3.140 1.00 22.13 380 VAL A O 1
ATOM 2719 N N . SER A 1 381 ? 13.182 34.992 -1.118 1.00 15.91 381 SER A N 1
ATOM 2720 C CA . SER A 1 381 ? 12.095 34.344 -0.408 1.00 16.71 381 SER A CA 1
ATOM 2721 C C . SER A 1 381 ? 11.736 35.171 0.819 1.00 15.98 381 SER A C 1
ATOM 2722 O O . SER A 1 381 ? 12.563 35.987 1.296 1.00 17.27 381 SER A O 1
ATOM 2725 N N . GLU A 1 382 ? 10.532 34.948 1.319 1.00 15.52 382 GLU A N 1
ATOM 2726 C CA . GLU A 1 382 ? 9.924 35.706 2.436 1.00 16.60 382 GLU A CA 1
ATOM 2727 C C . GLU A 1 382 ? 9.393 34.798 3.522 1.00 17.00 382 GLU A C 1
ATOM 2728 O O . GLU A 1 382 ? 8.932 33.685 3.249 1.00 18.40 382 GLU A O 1
ATOM 2734 N N . TRP A 1 383 ? 9.458 35.274 4.766 1.00 16.44 383 TRP A N 1
ATOM 2735 C CA . TRP A 1 383 ? 8.754 34.687 5.851 1.00 16.68 383 TRP A CA 1
ATOM 2736 C C . TRP A 1 383 ? 8.040 35.837 6.542 1.00 17.54 383 TRP A C 1
ATOM 2737 O O . TRP A 1 383 ? 8.598 36.954 6.604 1.00 20.08 383 TRP A O 1
ATOM 2748 N N . HIS A 1 384 ? 6.871 35.526 7.089 1.00 17.67 384 HIS A N 1
ATOM 2749 C CA . HIS A 1 384 ? 6.090 36.469 7.902 1.00 18.91 384 HIS A CA 1
ATOM 2750 C C . HIS A 1 384 ? 5.585 35.792 9.184 1.00 20.14 384 HIS A C 1
ATOM 2751 O O . HIS A 1 384 ? 6.054 36.115 10.303 1.00 23.03 384 HIS A O 1
ATOM 2758 N N . SER A 1 385 ? 4.660 34.843 9.044 1.00 19.78 385 SER A N 1
ATOM 2759 C CA . SER A 1 385 ? 4.091 34.084 10.156 1.00 19.40 385 SER A CA 1
ATOM 2760 C C . SER A 1 385 ? 3.507 32.805 9.576 1.00 18.97 385 SER A C 1
ATOM 2761 O O . SER A 1 385 ? 3.334 32.703 8.348 1.00 20.05 385 SER A O 1
ATOM 2764 N N . GLU A 1 386 ? 3.186 31.868 10.442 1.00 19.47 386 GLU A N 1
ATOM 2765 C CA . GLU A 1 386 ? 2.488 30.654 10.037 1.00 20.03 386 GLU A CA 1
ATOM 2766 C C . GLU A 1 386 ? 0.988 30.822 10.290 1.00 21.70 386 GLU A C 1
ATOM 2767 O O . GLU A 1 386 ? 0.178 30.739 9.355 1.00 23.14 386 GLU A O 1
ATOM 2773 N N . TYR A 1 387 ? 0.607 31.043 11.547 1.00 20.68 387 TYR A N 1
ATOM 2774 C CA . TYR A 1 387 ? -0.805 31.269 11.902 1.00 23.68 387 TYR A CA 1
ATOM 2775 C C . TYR A 1 387 ? -0.977 32.450 12.854 1.00 26.37 387 TYR A C 1
ATOM 2776 O O . TYR A 1 387 ? -1.951 32.486 13.613 1.00 27.17 387 TYR A O 1
ATOM 2785 N N . GLU A 1 388 ? -0.053 33.414 12.803 1.00 26.09 388 GLU A N 1
ATOM 2786 C CA . GLU A 1 388 ? -0.148 34.632 13.603 1.00 27.40 388 GLU A CA 1
ATOM 2787 C C . GLU A 1 388 ? 0.044 34.457 15.136 1.00 29.52 388 GLU A C 1
ATOM 2788 O O . GLU A 1 388 ? -0.226 35.382 15.877 1.00 32.61 388 GLU A O 1
ATOM 2794 N N . TYR A 1 389 ? 0.522 33.298 15.607 1.00 27.30 389 TYR A N 1
ATOM 2795 C CA . TYR A 1 389 ? 1.021 33.165 17.001 1.00 27.75 389 TYR A CA 1
ATOM 2796 C C . TYR A 1 389 ? 2.324 33.922 17.168 1.00 27.04 389 TYR A C 1
ATOM 2797 O O . TYR A 1 389 ? 2.535 34.622 18.156 1.00 30.83 389 TYR A O 1
ATOM 2806 N N . VAL A 1 390 ? 3.221 33.753 16.215 1.00 26.30 390 VAL A N 1
ATOM 2807 C CA . VAL A 1 390 ? 4.493 34.462 16.197 1.00 25.37 390 VAL A CA 1
ATOM 2808 C C . VAL A 1 390 ? 4.664 35.104 14.844 1.00 25.34 390 VAL A C 1
ATOM 2809 O O . VAL A 1 390 ? 4.547 34.410 13.837 1.00 25.12 390 VAL A O 1
ATOM 2813 N N . THR A 1 391 ? 4.944 36.398 14.802 1.00 24.16 391 THR A N 1
ATOM 2814 C CA . THR A 1 391 ? 5.204 37.122 13.579 1.00 22.94 391 THR A CA 1
ATOM 2815 C C . THR A 1 391 ? 6.633 37.609 13.653 1.00 24.12 391 THR A C 1
ATOM 2816 O O . THR A 1 391 ? 6.983 38.431 14.509 1.00 26.39 391 THR A O 1
ATOM 2820 N N . THR A 1 392 ? 7.482 37.018 12.811 1.00 20.91 392 THR A N 1
ATOM 2821 C CA . THR A 1 392 ? 8.908 37.302 12.837 1.00 21.81 392 THR A CA 1
ATOM 2822 C C . THR A 1 392 ? 9.457 37.377 11.403 1.00 20.28 392 THR A C 1
ATOM 2823 O O . THR A 1 392 ? 10.074 36.438 10.873 1.00 21.11 392 THR A O 1
ATOM 2827 N N . PRO A 1 393 ? 9.170 38.491 10.716 1.00 20.77 393 PRO A N 1
ATOM 2828 C CA . PRO A 1 393 ? 9.483 38.560 9.303 1.00 21.31 393 PRO A CA 1
ATOM 2829 C C . PRO A 1 393 ? 10.956 38.426 8.967 1.00 20.29 393 PRO A C 1
ATOM 2830 O O . PRO A 1 393 ? 11.836 38.884 9.706 1.00 23.33 393 PRO A O 1
ATOM 2834 N N . GLY A 1 394 ? 11.203 37.805 7.826 1.00 19.18 394 GLY A N 1
ATOM 2835 C CA . GLY A 1 394 ? 12.530 37.734 7.280 1.00 19.99 394 GLY A CA 1
ATOM 2836 C C . GLY A 1 394 ? 12.545 37.689 5.782 1.00 18.14 394 GLY A C 1
ATOM 2837 O O . GLY A 1 394 ? 11.480 37.512 5.128 1.00 19.60 394 GLY A O 1
ATOM 2838 N N . ARG A 1 395 ? 13.740 37.820 5.234 1.00 17.38 395 ARG A N 1
ATOM 2839 C CA . ARG A 1 395 ? 13.962 37.825 3.782 1.00 18.63 395 ARG A CA 1
ATOM 2840 C C . ARG A 1 395 ? 15.234 37.065 3.434 1.00 17.30 395 ARG A C 1
ATOM 2841 O O . ARG A 1 395 ? 16.219 37.140 4.174 1.00 18.78 395 ARG A O 1
ATOM 2849 N N . MET A 1 396 ? 15.187 36.338 2.322 1.00 16.79 396 MET A N 1
ATOM 2850 C CA . MET A 1 396 ? 16.325 35.651 1.750 1.00 16.61 396 MET A CA 1
ATOM 2851 C C . MET A 1 396 ? 16.637 36.250 0.410 1.00 16.40 396 MET A C 1
ATOM 2852 O O . MET A 1 396 ? 15.722 36.438 -0.420 1.00 19.12 396 MET A O 1
ATOM 2857 N N . VAL A 1 397 ? 17.917 36.481 0.148 1.00 16.90 397 VAL A N 1
ATOM 2858 C CA . VAL A 1 397 ? 18.425 36.788 -1.204 1.00 18.73 397 VAL A CA 1
ATOM 2859 C C . VAL A 1 397 ? 19.461 35.754 -1.646 1.00 17.92 397 VAL A C 1
ATOM 2860 O O . VAL A 1 397 ? 20.476 35.558 -0.967 1.00 19.80 397 VAL A O 1
ATOM 2864 N N . ARG A 1 398 ? 19.171 35.041 -2.726 1.00 16.66 398 ARG A N 1
ATOM 2865 C CA . ARG A 1 398 ? 20.115 34.135 -3.345 1.00 16.77 398 ARG A CA 1
ATOM 2866 C C . ARG A 1 398 ? 20.696 34.834 -4.546 1.00 17.70 398 ARG A C 1
ATOM 2867 O O . ARG A 1 398 ? 19.986 35.101 -5.493 1.00 18.13 398 ARG A O 1
ATOM 2875 N N . GLY A 1 399 ? 21.981 35.178 -4.457 1.00 17.62 399 GLY A N 1
ATOM 2876 C CA . GLY A 1 399 ? 22.750 35.693 -5.574 1.00 18.82 399 GLY A CA 1
ATOM 2877 C C . GLY A 1 399 ? 23.346 34.533 -6.351 1.00 19.05 399 GLY A C 1
ATOM 2878 O O . GLY A 1 399 ? 23.026 33.365 -6.048 1.00 19.57 399 GLY A O 1
ATOM 2879 N N . PRO A 1 400 ? 24.203 34.812 -7.351 1.00 20.86 400 PRO A N 1
ATOM 2880 C CA . PRO A 1 400 ? 24.791 33.725 -8.139 1.00 22.38 400 PRO A CA 1
ATOM 2881 C C . PRO A 1 400 ? 25.593 32.699 -7.348 1.00 22.88 400 PRO A C 1
ATOM 2882 O O . PRO A 1 400 ? 25.662 31.539 -7.739 1.00 24.79 400 PRO A O 1
ATOM 2886 N N . ARG A 1 401 ? 26.215 33.144 -6.262 1.00 20.65 401 ARG A N 1
ATOM 2887 C CA . ARG A 1 401 ? 27.063 32.276 -5.463 1.00 21.61 401 ARG A CA 1
ATOM 2888 C C . ARG A 1 401 ? 26.654 32.157 -4.003 1.00 20.70 401 ARG A C 1
ATOM 2889 O O . ARG A 1 401 ? 26.751 31.071 -3.425 1.00 20.96 401 ARG A O 1
ATOM 2897 N N . TYR A 1 402 ? 26.283 33.271 -3.393 1.00 18.52 402 TYR A N 1
ATOM 2898 C CA . TYR A 1 402 ? 25.990 33.321 -1.956 1.00 17.82 402 TYR A CA 1
ATOM 2899 C C . TYR A 1 402 ? 24.512 33.452 -1.690 1.00 17.51 402 TYR A C 1
ATOM 2900 O O . TYR A 1 402 ? 23.756 34.046 -2.499 1.00 18.46 402 TYR A O 1
ATOM 2909 N N . LYS A 1 403 ? 24.094 32.933 -0.536 1.00 15.40 403 LYS A N 1
ATOM 2910 C CA . LYS A 1 403 ? 22.785 33.157 -0.001 1.00 15.88 403 LYS A CA 1
ATOM 2911 C C . LYS A 1 403 ? 22.930 34.040 1.212 1.00 15.95 403 LYS A C 1
ATOM 2912 O O . LYS A 1 403 ? 23.728 33.719 2.108 1.00 17.62 403 LYS A O 1
ATOM 2918 N N . TYR A 1 404 ? 22.096 35.068 1.274 1.00 16.31 404 TYR A N 1
ATOM 2919 C CA . TYR A 1 404 ? 21.977 35.989 2.389 1.00 16.90 404 TYR A CA 1
ATOM 2920 C C . TYR A 1 404 ? 20.584 35.897 2.999 1.00 15.41 404 TYR A C 1
ATOM 2921 O O . TYR A 1 404 ? 19.572 35.804 2.284 1.00 19.05 404 TYR A O 1
ATOM 2930 N N . THR A 1 405 ? 20.493 35.902 4.329 1.00 16.10 405 THR A N 1
ATOM 2931 C CA . THR A 1 405 ? 19.221 36.022 5.003 1.00 17.15 405 THR A CA 1
ATOM 2932 C C . THR A 1 405 ? 19.275 37.140 6.011 1.00 17.45 405 THR A C 1
ATOM 2933 O O . THR A 1 405 ? 20.350 37.424 6.564 1.00 18.92 405 THR A O 1
ATOM 2937 N N . HIS A 1 406 ? 18.129 37.764 6.242 1.00 17.93 406 HIS A N 1
ATOM 2938 C CA . HIS A 1 406 ? 17.975 38.773 7.273 1.00 19.18 406 HIS A CA 1
ATOM 2939 C C . HIS A 1 406 ? 16.671 38.514 7.987 1.00 19.00 406 HIS A C 1
ATOM 2940 O O . HIS A 1 406 ? 15.667 38.210 7.313 1.00 20.80 406 HIS A O 1
ATOM 2947 N N . TYR A 1 407 ? 16.652 38.727 9.308 1.00 19.33 407 TYR A N 1
ATOM 2948 C CA . TYR A 1 407 ? 15.459 38.692 10.126 1.00 20.13 407 TYR A CA 1
ATOM 2949 C C . TYR A 1 407 ? 15.395 39.955 10.994 1.00 22.48 407 TYR A C 1
ATOM 2950 O O . TYR A 1 407 ? 16.370 40.326 11.643 1.00 21.69 407 TYR A O 1
ATOM 2959 N N . LEU A 1 408 ? 14.227 40.571 11.013 1.00 21.07 408 LEU A N 1
ATOM 2960 C CA . LEU A 1 408 ? 13.998 41.798 11.771 1.00 22.56 408 LEU A CA 1
ATOM 2961 C C . LEU A 1 408 ? 14.288 41.566 13.219 1.00 24.25 408 LEU A C 1
ATOM 2962 O O . LEU A 1 408 ? 14.874 42.444 13.884 1.00 27.87 408 LEU A O 1
ATOM 2967 N N . GLU A 1 409 ? 13.873 40.386 13.690 1.00 21.37 409 GLU A N 1
ATOM 2968 C CA . GLU A 1 409 ? 14.057 40.025 15.087 1.00 24.10 409 GLU A CA 1
ATOM 2969 C C . GLU A 1 409 ? 15.530 39.823 15.412 1.00 25.84 409 GLU A C 1
ATOM 2970 O O . GLU A 1 409 ? 16.145 38.815 15.032 1.00 26.71 409 GLU A O 1
ATOM 2976 N N . GLY A 1 410 ? 16.103 40.790 16.132 1.00 28.43 410 GLY A N 1
ATOM 2977 C CA . GLY A 1 410 ? 17.528 40.751 16.447 1.00 26.28 410 GLY A CA 1
ATOM 2978 C C . GLY A 1 410 ? 18.458 41.195 15.333 1.00 26.68 410 GLY A C 1
ATOM 2979 O O . GLY A 1 410 ? 19.693 41.163 15.492 1.00 30.04 410 GLY A O 1
ATOM 2980 N N . ASN A 1 411 ? 17.888 41.649 14.215 1.00 26.12 411 ASN A N 1
ATOM 2981 C CA . ASN A 1 411 ? 18.669 42.037 13.057 1.00 26.61 411 ASN A CA 1
ATOM 2982 C C . ASN A 1 411 ? 19.679 40.931 12.689 1.00 26.74 411 ASN A C 1
ATOM 2983 O O . ASN A 1 411 ? 20.855 41.181 12.403 1.00 29.09 411 ASN A O 1
ATOM 2988 N N . GLY A 1 412 ? 19.186 39.692 12.709 1.00 22.65 412 GLY A N 1
ATOM 2989 C CA . GLY A 1 412 ? 20.035 38.550 12.497 1.00 22.19 412 GLY A CA 1
ATOM 2990 C C . GLY A 1 412 ? 20.274 38.328 11.015 1.00 21.15 412 GLY A C 1
ATOM 2991 O O . GLY A 1 412 ? 19.380 38.576 10.193 1.00 24.47 412 GLY A O 1
ATOM 2992 N N . GLU A 1 413 ? 21.471 37.869 10.678 1.00 18.61 413 GLU A N 1
ATOM 2993 C CA . GLU A 1 413 ? 21.868 37.657 9.299 1.00 18.34 413 GLU A CA 1
ATOM 2994 C C . GLU A 1 413 ? 22.617 36.346 9.111 1.00 18.10 413 GLU A C 1
ATOM 2995 O O . GLU A 1 413 ? 23.375 35.897 10.009 1.00 20.21 413 GLU A O 1
ATOM 3001 N N . GLU A 1 414 ? 22.425 35.775 7.931 1.00 17.57 414 GLU A N 1
ATOM 3002 C CA . GLU A 1 414 ? 23.222 34.648 7.468 1.00 16.65 414 GLU A CA 1
ATOM 3003 C C . GLU A 1 414 ? 23.814 34.924 6.123 1.00 15.65 414 GLU A C 1
ATOM 3004 O O . GLU A 1 414 ? 23.237 35.665 5.334 1.00 17.53 414 GLU A O 1
ATOM 3010 N N . LEU A 1 415 ? 24.957 34.296 5.847 1.00 16.73 415 LEU A N 1
ATOM 3011 C CA . LEU A 1 415 ? 25.644 34.390 4.560 1.00 17.97 415 LEU A CA 1
ATOM 3012 C C . LEU A 1 415 ? 26.319 33.047 4.320 1.00 16.46 415 LEU A C 1
ATOM 3013 O O . LEU A 1 415 ? 27.166 32.629 5.128 1.00 17.43 415 LEU A O 1
ATOM 3018 N N . TYR A 1 416 ? 25.895 32.351 3.266 1.00 15.77 416 TYR A N 1
ATOM 3019 C CA . TYR A 1 416 ? 26.416 31.024 2.940 1.00 16.46 416 TYR A CA 1
ATOM 3020 C C . TYR A 1 416 ? 26.999 31.037 1.555 1.00 17.22 416 TYR A C 1
ATOM 3021 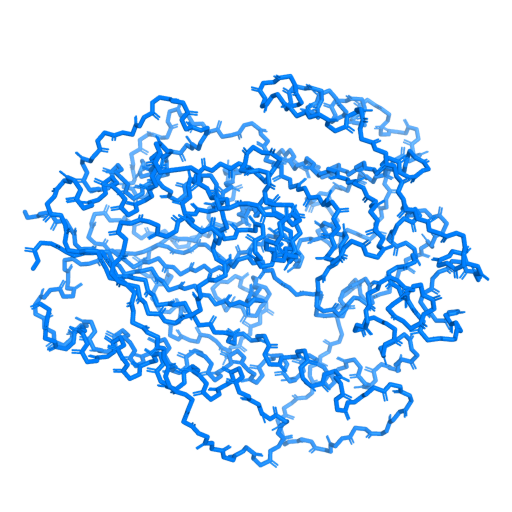O O . TYR A 1 416 ? 26.386 31.568 0.621 1.00 17.13 416 TYR A O 1
ATOM 3030 N N . ASP A 1 417 ? 28.161 30.421 1.411 1.00 16.87 417 ASP A N 1
ATOM 3031 C CA . ASP A 1 417 ? 28.765 30.210 0.119 1.00 17.47 417 ASP A CA 1
ATOM 3032 C C . ASP A 1 417 ? 28.159 28.927 -0.459 1.00 17.40 417 ASP A C 1
ATOM 3033 O O . ASP A 1 417 ? 28.514 27.835 -0.047 1.00 18.60 417 ASP A O 1
ATOM 3038 N N . MET A 1 418 ? 27.232 29.086 -1.400 1.00 17.60 418 MET A N 1
ATOM 3039 C CA . MET A 1 418 ? 26.508 27.922 -1.929 1.00 17.28 418 MET A CA 1
ATOM 3040 C C . MET A 1 418 ? 27.355 27.021 -2.844 1.00 19.14 418 MET A C 1
ATOM 3041 O O . MET A 1 418 ? 27.012 25.856 -3.047 1.00 21.08 418 MET A O 1
ATOM 3046 N N . LYS A 1 419 ? 28.495 27.531 -3.320 1.00 20.45 419 LYS A N 1
ATOM 3047 C CA . LYS A 1 419 ? 29.424 26.740 -4.138 1.00 23.62 419 LYS A CA 1
ATOM 3048 C C . LYS A 1 419 ? 30.221 25.794 -3.251 1.00 23.20 419 LYS A C 1
ATOM 3049 O O . LYS A 1 419 ? 30.240 24.582 -3.487 1.00 28.86 419 LYS A O 1
ATOM 3055 N N . LYS A 1 420 ? 30.855 26.348 -2.219 1.00 24.53 420 LYS A N 1
ATOM 3056 C CA . LYS A 1 420 ? 31.737 25.576 -1.334 1.00 25.39 420 LYS A CA 1
ATOM 3057 C C . LYS A 1 420 ? 31.045 24.954 -0.134 1.00 22.53 420 LYS A C 1
ATOM 3058 O O . LYS A 1 420 ? 31.602 24.032 0.438 1.00 24.91 420 LYS A O 1
ATOM 3064 N N . ASP A 1 421 ? 29.872 25.472 0.250 1.00 19.76 421 ASP A N 1
ATOM 3065 C CA . ASP A 1 421 ? 29.152 25.031 1.445 1.00 19.17 421 ASP A CA 1
ATOM 3066 C C . ASP A 1 421 ? 27.664 24.867 1.084 1.00 17.65 421 ASP A C 1
ATOM 3067 O O . ASP A 1 421 ? 26.811 25.551 1.619 1.00 18.05 421 ASP A O 1
ATOM 3072 N N . PRO A 1 422 ? 27.352 23.943 0.170 1.00 19.96 422 PRO A N 1
ATOM 3073 C CA . PRO A 1 422 ? 25.965 23.751 -0.263 1.00 19.12 422 PRO A CA 1
ATOM 3074 C C . PRO A 1 422 ? 25.021 23.302 0.861 1.00 17.95 422 PRO A C 1
ATOM 3075 O O . PRO A 1 422 ? 23.809 23.518 0.766 1.00 19.61 422 PRO A O 1
ATOM 3079 N N . GLY A 1 423 ? 25.588 22.704 1.913 1.00 17.71 423 GLY A N 1
ATOM 3080 C CA . GLY A 1 423 ? 24.819 22.342 3.103 1.00 17.56 423 GLY A CA 1
ATOM 3081 C C . GLY A 1 423 ? 24.559 23.468 4.074 1.00 15.17 423 GLY A C 1
ATOM 3082 O O . GLY A 1 423 ? 23.899 23.231 5.093 1.00 14.60 423 GLY A O 1
ATOM 3083 N N . GLU A 1 424 ? 25.083 24.674 3.787 1.00 14.08 424 GLU A N 1
ATOM 3084 C CA . GLU A 1 424 ? 24.820 25.856 4.607 1.00 14.10 424 GLU A CA 1
ATOM 3085 C C . GLU A 1 424 ? 25.170 25.601 6.065 1.00 14.63 424 GLU A C 1
ATOM 3086 O O . GLU A 1 424 ? 24.434 25.932 6.975 1.00 14.70 424 GLU A O 1
ATOM 3092 N N . ARG A 1 425 ? 26.352 25.021 6.275 1.00 14.02 425 ARG A N 1
ATOM 3093 C CA . ARG A 1 425 ? 26.815 24.715 7.626 1.00 14.76 425 ARG A CA 1
ATOM 3094 C C . ARG A 1 425 ? 27.543 25.851 8.308 1.00 16.57 425 ARG A C 1
ATOM 3095 O O . ARG A 1 425 ? 27.654 25.873 9.536 1.00 19.89 425 ARG A O 1
ATOM 3103 N N . LYS A 1 426 ? 28.100 26.773 7.519 1.00 16.64 426 LYS A N 1
ATOM 3104 C CA . LYS A 1 426 ? 29.061 27.756 8.038 1.00 18.52 426 LYS A CA 1
ATOM 3105 C C . LYS A 1 426 ? 28.561 29.164 7.717 1.00 17.53 426 LYS A C 1
ATOM 3106 O O . LYS A 1 426 ? 28.690 29.619 6.581 1.00 18.59 426 LYS A O 1
ATOM 3109 N N . ASN A 1 427 ? 27.974 29.823 8.717 1.00 18.59 427 ASN A N 1
ATOM 3110 C CA . ASN A 1 427 ? 27.457 31.176 8.539 1.00 16.55 427 ASN A CA 1
ATOM 3111 C C . ASN A 1 427 ? 28.657 32.122 8.543 1.00 17.81 427 ASN A C 1
ATOM 3112 O O . ASN A 1 427 ? 29.418 32.162 9.533 1.00 21.85 427 ASN A O 1
ATOM 3117 N N . LEU A 1 428 ? 28.816 32.845 7.429 1.00 18.32 428 LEU A N 1
ATOM 3118 C CA . LEU A 1 428 ? 29.939 33.766 7.194 1.00 20.74 428 LEU A CA 1
ATOM 3119 C C . LEU A 1 428 ? 29.632 35.217 7.565 1.00 20.61 428 LEU A C 1
ATOM 3120 O O . LEU A 1 428 ? 30.499 36.104 7.414 1.00 23.73 428 LEU A O 1
ATOM 3125 N N . ALA A 1 429 ? 28.425 35.491 8.043 1.00 18.57 429 ALA A N 1
ATOM 3126 C CA . ALA A 1 429 ? 28.004 36.881 8.217 1.00 21.37 429 ALA A CA 1
ATOM 3127 C C . ALA A 1 429 ? 28.869 37.685 9.179 1.00 24.20 429 ALA A C 1
ATOM 3128 O O . ALA A 1 429 ? 29.017 38.867 8.978 1.00 28.07 429 ALA A O 1
ATOM 3130 N N . LYS A 1 430 ? 29.452 37.052 10.191 1.00 24.86 430 LYS A N 1
ATOM 3131 C CA . LYS A 1 430 ? 30.305 37.767 11.138 1.00 27.91 430 LYS A CA 1
ATOM 3132 C C . LYS A 1 430 ? 31.797 37.647 10.846 1.00 28.34 430 LYS A C 1
ATOM 3133 O O . LYS A 1 430 ? 32.598 38.157 11.596 1.00 35.83 430 LYS A O 1
ATOM 3139 N N . ASP A 1 431 ? 32.176 36.970 9.783 1.00 26.19 431 ASP A N 1
ATOM 3140 C CA . ASP A 1 431 ? 33.569 36.827 9.399 1.00 30.80 431 ASP A CA 1
ATOM 3141 C C . ASP A 1 431 ? 34.006 38.106 8.670 1.00 29.64 431 ASP A C 1
ATOM 3142 O O . ASP A 1 431 ? 33.469 38.419 7.604 1.00 30.45 431 ASP A O 1
ATOM 3147 N N . PRO A 1 432 ? 34.985 38.852 9.212 1.00 31.62 432 PRO A N 1
ATOM 3148 C CA . PRO A 1 432 ? 35.377 40.084 8.512 1.00 28.91 432 PRO A CA 1
ATOM 3149 C C . PRO A 1 432 ? 35.901 39.884 7.084 1.00 28.59 432 PRO A C 1
ATOM 3150 O O . PRO A 1 432 ? 35.816 40.806 6.297 1.00 34.13 432 PRO A O 1
ATOM 3154 N N . LYS A 1 433 ? 36.421 38.708 6.742 1.00 28.69 433 LYS A N 1
ATOM 3155 C CA . LYS A 1 433 ? 36.836 38.412 5.364 1.00 28.82 433 LYS A CA 1
ATOM 3156 C C . LYS A 1 433 ? 35.707 38.546 4.332 1.00 29.38 433 LYS A C 1
ATOM 3157 O O . LYS A 1 433 ? 35.965 38.733 3.131 1.00 31.52 433 LYS A O 1
ATOM 3159 N N . TYR A 1 434 ? 34.465 38.417 4.806 1.00 26.05 434 TYR A N 1
ATOM 3160 C CA . TYR A 1 434 ? 33.268 38.435 3.940 1.00 25.24 434 TYR A CA 1
ATOM 3161 C C . TYR A 1 434 ? 32.457 39.733 4.057 1.00 27.14 434 TYR A C 1
ATOM 3162 O O . TYR A 1 434 ? 31.342 39.810 3.557 1.00 27.71 434 TYR A O 1
ATOM 3171 N N . SER A 1 435 ? 33.040 40.781 4.647 1.00 28.44 435 SER A N 1
ATOM 3172 C CA . SER A 1 435 ? 32.288 42.014 4.894 1.00 27.81 435 SER A CA 1
ATOM 3173 C C . SER A 1 435 ? 31.825 42.697 3.584 1.00 24.47 435 SER A C 1
ATOM 3174 O O . SER A 1 435 ? 30.731 43.260 3.552 1.00 27.56 435 SER A O 1
ATOM 3177 N N . LYS A 1 436 ? 32.638 42.618 2.523 1.00 26.31 436 LYS A N 1
ATOM 3178 C CA . LYS A 1 436 ? 32.290 43.194 1.212 1.00 27.94 436 LYS A CA 1
ATOM 3179 C C . LYS A 1 436 ? 31.148 42.400 0.611 1.00 26.94 436 LYS A C 1
ATOM 3180 O O . LYS A 1 436 ? 30.193 42.972 0.118 1.00 27.09 436 LYS A O 1
ATOM 3182 N N A ILE A 1 437 ? 31.281 41.069 0.646 0.50 25.17 437 ILE A N 1
ATOM 3183 N N B ILE A 1 437 ? 31.255 41.077 0.662 0.50 25.28 437 ILE A N 1
ATOM 3184 C CA A ILE A 1 437 ? 30.242 40.160 0.166 0.50 23.86 437 ILE A CA 1
ATOM 3185 C CA B ILE A 1 437 ? 30.219 40.215 0.120 0.50 23.87 437 ILE A CA 1
ATOM 3186 C C A ILE A 1 437 ? 28.929 40.412 0.903 0.50 23.03 437 ILE A C 1
ATOM 3187 C C B ILE A 1 437 ? 28.911 40.362 0.908 0.50 23.06 437 ILE A C 1
ATOM 3188 O O A ILE A 1 437 ? 27.866 40.512 0.289 0.50 23.15 437 ILE A O 1
ATOM 3189 O O B ILE A 1 437 ? 27.828 40.361 0.323 0.50 22.79 437 ILE A O 1
ATOM 3198 N N . LEU A 1 438 ? 29.003 40.511 2.227 1.00 22.22 438 LEU A N 1
ATOM 3199 C CA . LEU A 1 438 ? 27.837 40.823 3.046 1.00 22.58 438 LEU A CA 1
ATOM 3200 C C . LEU A 1 438 ? 27.158 42.149 2.625 1.00 22.17 438 LEU A C 1
ATOM 3201 O O . LEU A 1 438 ? 25.938 42.180 2.374 1.00 23.80 438 LEU A O 1
ATOM 3206 N N . ALA A 1 439 ? 27.955 43.215 2.509 1.00 23.75 439 ALA A N 1
ATOM 3207 C CA . ALA A 1 439 ? 27.449 44.488 1.991 1.00 24.46 439 ALA A CA 1
ATOM 3208 C C . ALA A 1 439 ? 26.746 44.360 0.630 1.00 22.71 439 ALA A C 1
ATOM 3209 O O . ALA A 1 439 ? 25.665 44.937 0.421 1.00 24.33 439 ALA A O 1
ATOM 3211 N N . GLU A 1 440 ? 27.391 43.623 -0.275 1.00 22.19 440 GLU A N 1
ATOM 3212 C CA . GLU A 1 440 ? 26.893 43.410 -1.649 1.00 23.11 440 GLU A CA 1
ATOM 3213 C C . GLU A 1 440 ? 25.536 42.733 -1.631 1.00 24.14 440 GLU A C 1
ATOM 3214 O O . GLU A 1 440 ? 24.667 43.056 -2.439 1.00 22.26 440 GLU A O 1
ATOM 3218 N N . HIS A 1 441 ? 25.338 41.790 -0.711 1.00 21.86 441 HIS A N 1
ATOM 3219 C CA . HIS A 1 441 ? 24.028 41.105 -0.600 1.00 21.01 441 HIS A CA 1
ATOM 3220 C C . HIS A 1 441 ? 22.956 41.884 0.162 1.00 19.50 441 HIS A C 1
ATOM 3221 O O . HIS A 1 441 ? 21.758 41.818 -0.171 1.00 20.37 441 HIS A O 1
ATOM 3228 N N . ARG A 1 442 ? 23.366 42.663 1.157 1.00 21.57 442 ARG A N 1
ATOM 3229 C CA . ARG A 1 442 ? 22.445 43.600 1.792 1.00 22.63 442 ARG A CA 1
ATOM 3230 C C . ARG A 1 442 ? 21.871 44.563 0.731 1.00 20.26 442 ARG A C 1
ATOM 3231 O O . ARG A 1 442 ? 20.695 44.923 0.773 1.00 23.86 442 ARG A O 1
ATOM 3239 N N . ALA A 1 443 ? 22.743 44.981 -0.166 1.00 21.92 443 ALA A N 1
ATOM 3240 C CA . ALA A 1 443 ? 22.402 45.897 -1.260 1.00 23.37 443 ALA A CA 1
ATOM 3241 C C . ALA A 1 443 ? 21.411 45.255 -2.232 1.00 24.96 443 ALA A C 1
ATOM 3242 O O . ALA A 1 443 ? 20.512 45.919 -2.753 1.00 24.68 443 ALA A O 1
ATOM 3244 N N . LEU A 1 444 ? 21.534 43.953 -2.451 1.00 21.77 444 LEU A N 1
ATOM 3245 C CA . LEU A 1 444 ? 20.502 43.267 -3.258 1.00 20.11 444 LEU A CA 1
ATOM 3246 C C . LEU A 1 444 ? 19.156 43.276 -2.569 1.00 20.65 444 LEU A C 1
ATOM 3247 O O . LEU A 1 444 ? 18.133 43.457 -3.206 1.00 21.60 444 LEU A O 1
ATOM 3252 N N . LEU A 1 445 ? 19.130 43.026 -1.258 1.00 19.00 445 LEU A N 1
ATOM 3253 C CA . LEU A 1 445 ? 17.877 43.137 -0.504 1.00 20.00 445 LEU A CA 1
ATOM 3254 C C . LEU A 1 445 ? 17.296 44.559 -0.613 1.00 23.28 445 LEU A C 1
ATOM 3255 O O . LEU A 1 445 ? 16.091 44.727 -0.746 1.00 23.39 445 LEU A O 1
ATOM 3260 N N . ASP A 1 446 ? 18.159 45.572 -0.533 1.00 22.83 446 ASP A N 1
ATOM 3261 C CA . ASP A 1 446 ? 17.701 46.952 -0.668 1.00 23.39 446 ASP A CA 1
ATOM 3262 C C . ASP A 1 446 ? 17.044 47.157 -2.025 1.00 22.40 446 ASP A C 1
ATOM 3263 O O . ASP A 1 446 ? 15.948 47.753 -2.095 1.00 23.48 446 ASP A O 1
ATOM 3268 N N . ASP A 1 447 ? 17.688 46.646 -3.077 1.00 21.06 447 ASP A N 1
ATOM 3269 C CA . ASP A 1 447 ? 17.110 46.711 -4.428 1.00 22.63 447 ASP A CA 1
ATOM 3270 C C . ASP A 1 447 ? 15.765 46.009 -4.496 1.00 23.76 447 ASP A C 1
ATOM 3271 O O . ASP A 1 447 ? 14.783 46.543 -5.036 1.00 23.77 447 ASP A O 1
ATOM 3276 N N . TYR A 1 448 ? 15.700 44.791 -3.964 1.00 22.35 448 TYR A N 1
ATOM 3277 C CA . TYR A 1 448 ? 14.400 44.096 -3.917 1.00 22.23 448 TYR A CA 1
ATOM 3278 C C . 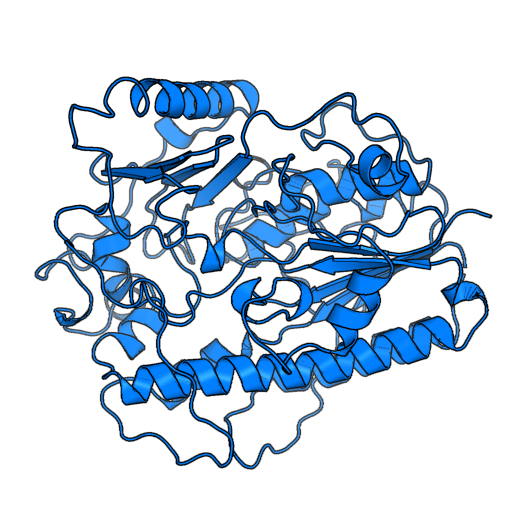TYR A 1 448 ? 13.305 44.899 -3.223 1.00 21.11 448 TYR A C 1
ATOM 3279 O O . TYR A 1 448 ? 12.195 45.006 -3.717 1.00 24.56 448 TYR A O 1
ATOM 3288 N N . ILE A 1 449 ? 13.604 45.431 -2.050 1.00 21.10 449 ILE A N 1
ATOM 3289 C CA . ILE A 1 449 ? 12.596 46.148 -1.257 1.00 21.98 449 ILE A CA 1
ATOM 3290 C C . ILE A 1 449 ? 12.046 47.354 -2.040 1.00 24.05 449 ILE A C 1
ATOM 3291 O O . ILE A 1 449 ? 10.835 47.584 -2.056 1.00 25.98 449 ILE A O 1
ATOM 3296 N N . THR A 1 450 ? 12.954 48.068 -2.694 1.00 23.37 450 THR A N 1
ATOM 3297 C CA . THR A 1 450 ? 12.609 49.243 -3.505 1.00 25.86 450 THR A CA 1
ATOM 3298 C C . THR A 1 450 ? 11.737 48.839 -4.691 1.00 29.58 450 THR A C 1
ATOM 3299 O O . THR A 1 450 ? 10.602 49.308 -4.819 1.00 29.88 450 THR A O 1
ATOM 3303 N N . ARG A 1 451 ? 12.249 47.934 -5.517 1.00 27.32 451 ARG A N 1
ATOM 3304 C CA . ARG A 1 451 ? 11.550 47.592 -6.756 1.00 27.88 451 ARG A CA 1
ATOM 3305 C C . ARG A 1 451 ? 10.194 46.903 -6.513 1.00 25.62 451 ARG A C 1
ATOM 3306 O O . ARG A 1 451 ? 9.258 47.154 -7.272 1.00 33.95 451 ARG A O 1
ATOM 3314 N N . SER A 1 452 ? 10.069 46.072 -5.490 1.00 27.09 452 SER A N 1
ATOM 3315 C CA . SER A 1 452 ? 8.832 45.327 -5.223 1.00 27.72 452 SER A CA 1
ATOM 3316 C C . SER A 1 452 ? 7.872 46.022 -4.255 1.00 26.26 452 SER A C 1
ATOM 3317 O O . SER A 1 452 ? 6.841 45.436 -3.868 1.00 28.07 452 SER A O 1
ATOM 3320 N N . LYS A 1 453 ? 8.234 47.236 -3.789 1.00 27.80 453 LYS A N 1
ATOM 3321 C CA . LYS A 1 453 ? 7.434 47.943 -2.777 1.00 29.99 453 LYS A CA 1
ATOM 3322 C C . LYS A 1 453 ? 7.149 47.094 -1.540 1.00 25.69 453 LYS A C 1
ATOM 3323 O O . LYS A 1 453 ? 6.026 46.987 -1.074 1.00 27.57 453 LYS A O 1
ATOM 3329 N N . ASP A 1 454 ? 8.208 46.454 -1.044 1.00 25.69 454 ASP A N 1
ATOM 3330 C CA . ASP A 1 454 ? 8.133 45.642 0.151 1.00 27.73 454 ASP A CA 1
ATOM 3331 C C . ASP A 1 454 ? 8.087 46.565 1.374 1.00 24.27 454 ASP A C 1
ATOM 3332 O O . ASP A 1 454 ? 8.878 47.500 1.476 1.00 33.27 454 ASP A O 1
ATOM 3337 N N . ASP A 1 455 ? 7.165 46.290 2.283 1.00 25.06 455 ASP A N 1
ATOM 3338 C CA . ASP A 1 455 ? 7.028 47.045 3.528 1.00 27.77 455 ASP A CA 1
ATOM 3339 C C . ASP A 1 455 ? 7.887 46.427 4.656 1.00 26.62 455 ASP A C 1
ATOM 3340 O O . ASP A 1 455 ? 7.748 46.807 5.835 1.00 29.88 455 ASP A O 1
ATOM 3345 N N . TYR A 1 456 ? 8.749 45.458 4.290 1.00 25.56 456 TYR A N 1
ATOM 3346 C CA . TYR A 1 456 ? 9.585 44.709 5.246 1.00 24.95 456 TYR A CA 1
ATOM 3347 C C . TYR A 1 456 ? 10.167 45.536 6.395 1.00 26.02 456 TYR A C 1
ATOM 3348 O O . TYR A 1 456 ? 9.969 45.207 7.560 1.00 26.25 456 TYR A O 1
ATOM 3357 N N . ARG A 1 457 ? 10.841 46.624 6.033 1.00 29.23 457 ARG A N 1
ATOM 3358 C CA . ARG A 1 457 ? 11.582 47.433 7.009 1.00 29.51 457 ARG A CA 1
ATOM 3359 C C . ARG A 1 457 ? 10.637 48.088 8.030 1.00 31.62 457 ARG A C 1
ATOM 3360 O O . ARG A 1 457 ? 11.036 48.357 9.159 1.00 34.61 457 ARG A O 1
ATOM 3368 N N . SER A 1 458 ? 9.393 48.335 7.635 1.00 32.50 458 SER A N 1
ATOM 3369 C CA . SER A 1 458 ? 8.360 48.887 8.537 1.00 35.16 458 SER A CA 1
ATOM 3370 C C . SER A 1 458 ? 7.592 47.848 9.354 1.00 32.85 458 SER A C 1
ATOM 3371 O O . SER A 1 458 ? 6.791 48.217 10.178 1.00 37.04 458 SER A O 1
ATOM 3373 N N . LEU A 1 459 ? 7.807 46.540 9.135 1.00 29.75 459 LEU A N 1
ATOM 3374 C CA . LEU A 1 459 ? 7.002 45.533 9.856 1.00 28.43 459 LEU A CA 1
ATOM 3375 C C . LEU A 1 459 ? 7.344 45.390 11.336 1.00 28.81 459 LEU A C 1
ATOM 3376 O O . LEU A 1 459 ? 8.481 45.608 11.750 1.00 35.58 459 LEU A O 1
ATOM 3381 N N . LYS A 1 460 ? 6.356 44.995 12.121 1.00 31.41 460 LYS A N 1
ATOM 3382 C CA . LYS A 1 460 ? 6.535 44.825 13.556 1.00 34.34 460 LYS A CA 1
ATOM 3383 C C . LYS A 1 460 ? 6.742 43.353 13.844 1.00 35.00 460 LYS A C 1
ATOM 3384 O O . LYS A 1 460 ? 6.008 42.494 13.344 1.00 37.03 460 LYS A O 1
ATOM 3386 N N . VAL A 1 461 ? 7.761 43.073 14.641 1.00 31.04 461 VAL A N 1
ATOM 3387 C CA . VAL A 1 461 ? 7.983 41.748 15.166 1.00 31.20 461 VAL A CA 1
ATOM 3388 C C . VAL A 1 461 ? 7.033 41.521 16.320 1.00 28.65 461 VAL A C 1
ATOM 3389 O O . VAL A 1 461 ? 6.931 42.373 17.239 1.00 33.56 461 VAL A O 1
ATOM 3393 N N . ASP A 1 462 ? 6.305 40.419 16.284 1.00 30.74 462 ASP A N 1
ATOM 3394 C CA . ASP A 1 462 ? 5.524 39.947 17.413 1.00 29.11 462 ASP A CA 1
ATOM 3395 C C . ASP A 1 462 ? 6.008 38.543 17.781 1.00 28.67 462 ASP A C 1
ATOM 3396 O O . ASP A 1 462 ? 5.508 37.546 17.270 1.00 30.63 462 ASP A O 1
ATOM 3401 N N . ALA A 1 463 ? 6.970 38.489 18.704 1.00 27.15 463 ALA A N 1
ATOM 3402 C CA . ALA A 1 463 ? 7.640 37.240 19.073 1.00 26.62 463 ALA A CA 1
ATOM 3403 C C . ALA A 1 463 ? 7.748 37.226 20.586 1.00 27.85 463 ALA A C 1
ATOM 3404 O O . ALA A 1 463 ? 8.676 37.818 21.172 1.00 29.79 463 ALA A O 1
ATOM 3406 N N . ASP A 1 464 ? 6.776 36.570 21.219 1.00 26.21 464 ASP A N 1
ATOM 3407 C CA . ASP A 1 464 ? 6.664 36.599 22.665 1.00 26.30 464 ASP A CA 1
ATOM 3408 C C . ASP A 1 464 ? 7.926 36.001 23.305 1.00 25.87 464 ASP A C 1
ATOM 3409 O O . ASP A 1 464 ? 8.405 34.960 22.872 1.00 27.31 464 ASP A O 1
ATOM 3414 N N . PRO A 1 465 ? 8.477 36.655 24.349 1.00 23.47 465 PRO A N 1
ATOM 3415 C CA . PRO A 1 465 ? 9.677 36.142 25.035 1.00 22.25 465 PRO A CA 1
ATOM 3416 C C . PRO A 1 465 ? 9.537 34.735 25.628 1.00 22.59 465 PRO A C 1
ATOM 3417 O O . PRO A 1 465 ? 10.540 34.040 25.807 1.00 24.56 465 PRO A O 1
ATOM 3421 N N . ARG A 1 466 ? 8.314 34.314 25.940 1.00 23.11 466 ARG A N 1
ATOM 3422 C CA . ARG A 1 466 ? 8.007 32.930 26.347 1.00 23.73 466 ARG A CA 1
ATOM 3423 C C . ARG A 1 466 ? 8.436 31.882 25.290 1.00 23.93 466 ARG A C 1
ATOM 3424 O O . ARG A 1 466 ? 8.657 30.726 25.622 1.00 31.46 466 ARG A O 1
ATOM 3426 N N . CYS A 1 467 ? 8.540 32.307 24.034 1.00 23.49 467 CYS A N 1
ATOM 3427 C CA . CYS A 1 467 ? 8.996 31.444 22.935 1.00 25.00 467 CYS A CA 1
ATOM 3428 C C . CYS A 1 467 ? 10.467 31.666 22.580 1.00 23.79 467 CYS A C 1
ATOM 3429 O O . CYS A 1 467 ? 10.918 31.291 21.488 1.00 24.36 467 CYS A O 1
ATOM 3432 N N . ARG A 1 468 ? 11.204 32.301 23.488 1.00 23.70 468 ARG A N 1
ATOM 3433 C CA . ARG A 1 468 ? 12.652 32.472 23.377 1.00 22.66 468 ARG A CA 1
ATOM 3434 C C . ARG A 1 468 ? 13.306 32.347 24.770 1.00 22.08 468 ARG A C 1
ATOM 3435 O O . ARG A 1 468 ? 14.261 33.068 25.088 1.00 30.49 468 ARG A O 1
ATOM 3443 N N . ASN A 1 469 ? 12.801 31.415 25.573 1.00 22.90 469 ASN A N 1
ATOM 3444 C CA . ASN A 1 469 ? 13.042 31.399 27.031 1.00 25.75 469 ASN A CA 1
ATOM 3445 C C . ASN A 1 469 ? 13.870 30.209 27.503 1.00 27.06 469 ASN A C 1
ATOM 3446 O O . ASN A 1 469 ? 13.781 29.806 28.655 1.00 37.35 469 ASN A O 1
ATOM 3448 N N . HIS A 1 470 ? 14.659 29.636 26.613 1.00 21.82 470 HIS A N 1
ATOM 3449 C CA . HIS A 1 470 ? 15.584 28.572 26.994 1.00 21.11 470 HIS A CA 1
ATOM 3450 C C . HIS A 1 470 ? 16.872 28.794 26.237 1.00 21.99 470 HIS A C 1
ATOM 3451 O O . HIS A 1 470 ? 16.937 29.648 25.372 1.00 21.56 470 HIS A O 1
ATOM 3458 N N . THR A 1 471 ? 17.924 28.059 26.595 1.00 20.28 471 THR A N 1
ATOM 3459 C CA . THR A 1 471 ? 19.168 28.211 25.864 1.00 20.80 471 THR A CA 1
ATOM 3460 C C . THR A 1 471 ? 18.952 27.890 24.379 1.00 19.70 471 THR A C 1
ATOM 3461 O O . THR A 1 471 ? 18.217 26.930 24.072 1.00 20.66 471 THR A O 1
ATOM 3465 N N . PRO A 1 472 ? 19.549 28.700 23.470 1.00 18.47 472 PRO A N 1
ATOM 3466 C CA . PRO A 1 472 ? 19.242 28.498 22.056 1.00 22.17 472 PRO A CA 1
ATOM 3467 C C . PRO A 1 472 ? 19.481 27.081 21.586 1.00 22.00 472 PRO A C 1
ATOM 3468 O O . PRO A 1 472 ? 20.419 26.407 22.003 1.00 22.63 472 PRO A O 1
ATOM 3472 N N . GLY A 1 473 ? 18.562 26.630 20.748 1.00 22.33 473 GLY A N 1
ATOM 3473 C CA . GLY A 1 473 ? 18.653 25.347 20.095 1.00 24.11 473 GLY A CA 1
ATOM 3474 C C . GLY A 1 473 ? 17.633 24.315 20.535 1.00 21.09 473 GLY A C 1
ATOM 3475 O O . GLY A 1 473 ? 17.163 24.272 21.682 1.00 21.93 473 GLY A O 1
ATOM 3476 N N . TYR A 1 474 ? 17.352 23.410 19.625 1.00 18.16 474 TYR A N 1
ATOM 3477 C CA . TYR A 1 474 ? 16.202 22.552 19.788 1.00 17.77 474 TYR A CA 1
ATOM 3478 C C . TYR A 1 474 ? 16.365 21.502 20.874 1.00 18.84 474 TYR A C 1
ATOM 3479 O O . TYR A 1 474 ? 15.412 21.243 21.606 1.00 18.24 474 TYR A O 1
ATOM 3488 N N . PRO A 1 475 ? 17.578 20.948 21.059 1.00 19.90 475 PRO A N 1
ATOM 3489 C CA . PRO A 1 475 ? 17.725 19.968 22.157 1.00 22.71 475 PRO A CA 1
ATOM 3490 C C . PRO A 1 475 ? 17.465 20.546 23.571 1.00 21.11 475 PRO A C 1
ATOM 3491 O O . PRO A 1 475 ? 17.120 19.808 24.473 1.00 24.40 475 PRO A O 1
ATOM 3495 N N . SER A 1 476 ? 17.538 21.866 23.696 1.00 19.96 476 SER A N 1
ATOM 3496 C CA . SER A 1 476 ? 17.238 22.560 24.952 1.00 20.60 476 SER A CA 1
ATOM 3497 C C . SER A 1 476 ? 15.784 22.925 25.129 1.00 21.14 476 SER A C 1
ATOM 3498 O O . SER A 1 476 ? 15.406 23.499 26.154 1.00 21.31 476 SER A O 1
ATOM 3501 N N . HIS A 1 477 ? 14.942 22.616 24.154 1.00 19.59 477 HIS A N 1
ATOM 3502 C CA . HIS A 1 477 ? 13.548 23.046 24.245 1.00 19.52 477 HIS A CA 1
ATOM 3503 C C . HIS A 1 477 ? 12.865 22.385 25.450 1.00 20.86 477 HIS A C 1
ATOM 3504 O O . HIS A 1 477 ? 13.060 21.200 25.665 1.00 21.75 477 HIS A O 1
ATOM 3511 N N . GLU A 1 478 ? 12.072 23.161 26.215 1.00 22.65 478 GLU A N 1
ATOM 3512 C CA . GLU A 1 478 ? 11.235 22.644 27.268 1.00 28.15 478 GLU A CA 1
ATOM 3513 C C . GLU A 1 478 ? 9.816 23.193 27.054 1.00 30.38 478 GLU A C 1
ATOM 3514 O O . GLU A 1 478 ? 9.624 24.344 26.620 1.00 31.30 478 GLU A O 1
ATOM 3518 N N . GLY A 1 479 ? 8.829 22.355 27.321 1.00 30.56 479 GLY A N 1
ATOM 3519 C CA . GLY A 1 479 ? 7.417 22.811 27.338 1.00 34.07 479 GLY A CA 1
ATOM 3520 C C . GLY A 1 479 ? 6.665 22.769 26.003 1.00 34.82 479 GLY A C 1
ATOM 3521 O O . GLY A 1 479 ? 7.203 22.319 24.995 1.00 30.79 479 GLY A O 1
ATOM 3522 N N . PRO A 1 480 ? 5.392 23.236 25.996 1.00 35.83 480 PRO A N 1
ATOM 3523 C CA . PRO A 1 480 ? 4.489 22.948 24.870 1.00 36.33 480 PRO A CA 1
ATOM 3524 C C . PRO A 1 480 ? 4.574 23.785 23.567 1.00 33.17 480 PRO A C 1
ATOM 3525 O O . PRO A 1 480 ? 3.898 23.449 22.597 1.00 45.25 480 PRO A O 1
ATOM 3529 N N . GLY A 1 481 ? 5.337 24.864 23.531 1.00 34.63 481 GLY A N 1
ATOM 3530 C CA . GLY A 1 481 ? 5.390 25.667 22.315 1.00 31.69 481 GLY A CA 1
ATOM 3531 C C . GLY A 1 481 ? 4.186 26.580 22.133 1.00 27.15 481 GLY A C 1
ATOM 3532 O O . GLY A 1 481 ? 3.160 26.491 22.863 1.00 31.04 481 GLY A O 1
ATOM 3533 N N . ALA A 1 482 ? 4.340 27.464 21.156 1.00 28.14 482 ALA A N 1
ATOM 3534 C CA . ALA A 1 482 ? 3.549 28.693 21.030 1.00 28.91 482 ALA A CA 1
ATOM 3535 C C . ALA A 1 482 ? 2.028 28.494 20.977 1.00 27.92 482 ALA A C 1
ATOM 3536 O O . ALA A 1 482 ? 1.284 29.190 21.662 1.00 31.00 482 ALA A O 1
ATOM 3538 N N . ARG A 1 483 ? 1.596 27.533 20.170 1.00 24.94 483 ARG A N 1
ATOM 3539 C CA . ARG A 1 483 ? 0.146 27.300 20.013 1.00 30.67 483 ARG A CA 1
ATOM 3540 C C . ARG A 1 483 ? -0.573 26.900 21.317 1.00 31.57 483 ARG A C 1
ATOM 3541 O O . ARG A 1 483 ? -1.787 27.123 21.435 1.00 37.51 483 ARG A O 1
ATOM 3543 N N . GLU A 1 484 ? 0.152 26.355 22.302 1.00 28.47 484 GLU A N 1
ATOM 3544 C CA . GLU A 1 484 ? -0.445 26.002 23.607 1.00 29.55 484 GLU A CA 1
ATOM 3545 C C . GLU A 1 484 ? -0.292 27.075 24.667 1.00 33.26 484 GLU A C 1
ATOM 3546 O O . GLU A 1 484 ? -1.097 27.133 25.600 1.00 41.98 484 GLU A O 1
ATOM 3548 N N . ILE A 1 485 ? 0.751 27.895 24.541 1.00 32.69 485 ILE A N 1
ATOM 3549 C CA . ILE A 1 485 ? 1.145 28.881 25.560 1.00 36.57 485 ILE A CA 1
ATOM 3550 C C . ILE A 1 485 ? 0.580 30.272 25.264 1.00 33.26 485 ILE A C 1
ATOM 3551 O O . ILE A 1 485 ? 0.347 31.053 26.196 1.00 33.72 485 ILE A O 1
ATOM 3553 N N . LEU A 1 486 ? 0.297 30.564 23.995 1.00 30.44 486 LEU A N 1
ATOM 3554 C CA . LEU A 1 486 ? -0.068 31.916 23.526 1.00 32.79 486 LEU A CA 1
ATOM 3555 C C . LEU A 1 486 ? -1.529 32.055 23.054 1.00 33.32 486 LEU A C 1
ATOM 3556 O O . LEU A 1 486 ? -2.032 31.208 22.323 1.00 37.17 486 LEU A O 1
#